Protein 7O00 (pdb70)

Secondary structure (P-SEA, 3-state):
cccccbbbbbbccccbbbbbccccccccccccccccbbbbccaaaaacccccccaaaaaaaaaaaaaaaaaaaaccbbbbbbbbbbbbbccccccccccbbbbbbbcccccccbbbbbbccccccccccccccccccccccccbbbbbbbcccccbbbbbbbbccccccbbbbbbcc/ccbbbbbbbbbbbbbbcccccbbbbbbbbbccccccccccccccccccccccaaaaaaaaaacaaaaaaaaacccccaaaaaaacccccccbbbbbbbbbbcccccccccccccccccbbbbbbbcccccccccccccccccccccbbbbbbbbbccccbbbbbbbcccccbbbbbbbcc/cbbbbbbbbbbbcc

Foldseek 3Di:
DKDKDFDKAADPPVRDIWTFIDIRQHTQWIAPLVVLATGGPDPVSVVPDGDRSVCVVVVSVVNVVVCVVVCVVVVNDDDDWDAWDWDWDWPDDDDAQDKTKIKIKTDFTDDQDKDKFKDKQHHGDDVPKDKDGWTADPVRGTMIMIMDTDHADQPIKIWIWMDTPNDPHTDIDIDHD/DPDDDKDKDWDFDWDDDPQLPDIKTKTFIDTPNRTQKIDILVVLAMDGPDPVCVVVRVVQRVPVVSSVVVNCCSPVPRNVVSVVCCVCAVVDWDAWDWDWDADPVRKIKTKTWFTPDQDKDKWKDAQHHTDDPQKDKPRWADPVPRMIMMIIMGPDDAHKMWIWMDDPNDPDIDIDIDHD/DDDDDDDDDDDDDD

B-factor: mean 57.05, std 15.61, range [30.0, 120.03]

Radius of gyration: 23.04 Å; Cα contacts (8 Å, |Δi|>4): 837; chains: 3; bounding box: 41×57×70 Å

Solvent-accessible surface area: 18029 Å² total; per-residue (Å²): 140,39,39,7,26,0,7,4,9,10,0,26,42,50,118,40,30,16,0,3,0,8,3,54,21,2,6,1,0,30,5,36,45,91,145,97,83,25,52,49,52,20,145,63,2,35,170,89,5,56,23,113,8,115,24,1,65,54,4,18,60,24,0,69,36,2,0,76,32,0,15,121,58,17,124,116,70,62,15,100,62,43,59,8,104,8,66,22,38,17,52,29,32,37,94,86,186,91,107,14,40,0,1,0,40,0,18,74,0,0,0,3,44,21,89,26,44,6,18,99,75,45,147,91,20,107,127,49,51,61,104,8,29,33,4,14,52,178,60,22,15,4,20,10,2,15,21,5,67,17,91,2,34,98,153,33,51,9,19,0,79,0,60,14,103,27,40,153,134,60,51,88,82,95,42,103,108,116,140,124,71,12,24,0,0,3,0,5,0,11,3,42,1,91,102,16,46,135,169,16,68,0,15,0,37,0,0,4,20,65,72,18,0,0,75,0,12,30,102,74,12,50,1,126,35,65,42,139,37,0,136,54,0,9,127,85,2,33,84,56,135,112,24,0,127,108,4,112,44,4,26,82,88,4,0,78,57,2,21,31,7,4,61,67,16,4,31,96,44,118,46,147,11,121,30,58,20,71,76,29,191,134,98,22,0,5,0,1,0,6,21,0,9,32,12,76,36,87,28,66,1,36,85,81,66,136,67,64,150,145,14,43,79,55,59,40,91,29,41,1,4,40,0,14,19,7,6,41,11,38,2,98,21,139,65,83,54,1,38,0,34,0,62,11,69,20,44,156,68,64,55,81,37,116,54,171,69,218,110,62,5,78,44,23,80,3,19,65,9,71,142

Structure (mmCIF, N/CA/C/O backbone):
data_7O00
#
_entry.id   7O00
#
_cell.length_a   76.230
_cell.length_b   76.230
_cell.length_c   170.660
_cell.angle_alpha   90.000
_cell.angle_beta   90.000
_cell.angle_gamma   90.000
#
_symmetry.space_group_name_H-M   'P 43 2 2'
#
loop_
_entity.id
_entity.type
_entity.pdbx_description
1 polymer 'HLA class II histocompatibility antigen, DR alpha chain'
2 polymer 'HLA class II histocompatibility antigen DR beta chain'
3 polymer 'Chaperone protein DnaK'
4 branched 2-acetamido-2-deoxy-beta-D-glucopyranose-(1-4)-2-acetamido-2-deoxy-beta-D-glucopyranose
5 non-polymer 2-acetamido-2-deoxy-beta-D-glucopyranose
6 water water
#
loop_
_atom_site.group_PDB
_atom_site.id
_atom_site.type_symbol
_atom_site.label_atom_id
_atom_site.label_alt_id
_atom_site.label_comp_id
_atom_site.label_asym_id
_atom_site.label_entity_id
_atom_site.label_seq_id
_atom_site.pdbx_PDB_ins_code
_atom_site.Cartn_x
_atom_site.Cartn_y
_atom_site.Cartn_z
_atom_site.occupancy
_atom_site.B_iso_or_equiv
_atom_site.auth_seq_id
_atom_site.auth_comp_id
_atom_site.auth_asym_id
_atom_site.auth_atom_id
_atom_site.pdbx_PDB_model_num
ATOM 1 N N . GLU A 1 1 ? -4.232 24.515 2.112 1.000 65.621 4 GLU AAA N 1
ATOM 2 C CA . GLU A 1 1 ? -5.224 23.649 1.423 1.000 65.228 4 GLU AAA CA 1
ATOM 3 C C . GLU A 1 1 ? -6.566 24.376 1.317 1.000 57.417 4 GLU AAA C 1
ATOM 4 O O . GLU A 1 1 ? -7.101 24.409 0.219 1.000 57.475 4 GLU AAA O 1
ATOM 18 N N . HIS A 1 2 ? -7.137 24.887 2.409 1.000 52.766 5 HIS AAA N 1
ATOM 19 C CA . HIS A 1 2 ? -8.396 25.684 2.328 1.000 48.641 5 HIS AAA CA 1
ATOM 20 C C . HIS A 1 2 ? -8.376 26.837 3.338 1.000 46.217 5 HIS AAA C 1
ATOM 21 O O . HIS A 1 2 ? -7.732 26.735 4.394 1.000 49.865 5 HIS AAA O 1
ATOM 36 N N . VAL A 1 3 ? -9.076 27.904 3.007 1.000 43.037 6 VAL AAA N 1
ATOM 37 C CA . VAL A 1 3 ? -9.277 29.087 3.878 1.000 44.139 6 VAL AAA CA 1
ATOM 38 C C . VAL A 1 3 ? -10.782 29.361 3.918 1.000 42.868 6 VAL AAA C 1
ATOM 39 O O . VAL A 1 3 ? -11.386 29.422 2.837 1.000 44.386 6 VAL AAA O 1
ATOM 52 N N . ILE A 1 4 ? -11.346 29.438 5.126 1.000 42.351 7 ILE AAA N 1
ATOM 53 C CA . ILE A 1 4 ? -12.688 30.010 5.421 1.000 41.570 7 ILE AAA CA 1
ATOM 54 C C . ILE A 1 4 ? -12.468 31.368 6.090 1.000 40.591 7 ILE AAA C 1
ATOM 55 O O . ILE A 1 4 ? -11.718 31.436 7.075 1.000 43.229 7 ILE AAA O 1
ATOM 71 N N . ILE A 1 5 ? -13.125 32.402 5.577 1.000 38.917 8 ILE AAA N 1
ATOM 72 C CA . ILE A 1 5 ? -13.019 33.801 6.064 1.000 39.717 8 ILE AAA CA 1
ATOM 73 C C . ILE A 1 5 ? -14.429 34.316 6.280 1.000 39.461 8 ILE AAA C 1
ATOM 74 O O . ILE A 1 5 ? -15.215 34.347 5.313 1.000 38.682 8 ILE AAA O 1
ATOM 90 N N . GLN A 1 6 ? -14.716 34.679 7.526 1.000 41.450 9 GLN AAA N 1
ATOM 91 C CA . GLN A 1 6 ? -15.854 35.544 7.910 1.000 41.205 9 GLN AAA CA 1
ATOM 92 C C . GLN A 1 6 ? -15.331 36.965 7.747 1.000 40.075 9 GLN AAA C 1
ATOM 93 O O . GLN A 1 6 ? -14.416 37.290 8.475 1.000 45.727 9 GLN AAA O 1
ATOM 107 N N . ALA A 1 7 ? -15.838 37.717 6.780 1.000 35.809 10 ALA AAA N 1
ATOM 108 C CA . ALA A 1 7 ? -15.370 39.071 6.444 1.000 34.991 10 ALA AAA CA 1
ATOM 109 C C . ALA A 1 7 ? -16.540 40.026 6.656 1.000 36.506 10 ALA AAA C 1
ATOM 110 O O . ALA A 1 7 ? -17.665 39.671 6.299 1.000 39.316 10 ALA AAA O 1
ATOM 117 N N . GLU A 1 8 ? -16.293 41.165 7.280 1.000 37.688 11 GLU AAA N 1
ATOM 118 C CA . GLU A 1 8 ? -17.327 42.175 7.569 1.000 39.456 11 GLU AAA CA 1
ATOM 119 C C . GLU A 1 8 ? -16.688 43.508 7.225 1.000 39.337 11 GLU AAA C 1
ATOM 120 O O . GLU A 1 8 ? -15.434 43.587 7.301 1.000 37.974 11 GLU AAA O 1
ATOM 132 N N . PHE A 1 9 ? -17.491 44.495 6.852 1.000 37.743 12 PHE AAA N 1
ATOM 133 C CA . PHE A 1 9 ? -17.019 45.889 6.800 1.000 39.436 12 PHE AAA CA 1
ATOM 134 C C . PHE A 1 9 ? -18.156 46.796 7.271 1.000 41.671 12 PHE AAA C 1
ATOM 135 O O . PHE A 1 9 ? -19.333 46.367 7.326 1.000 43.622 12 PHE AAA O 1
ATOM 152 N N . TYR A 1 10 ? -17.786 48.020 7.617 1.000 41.495 13 TYR AAA N 1
ATOM 153 C CA . TYR A 1 10 ? -18.694 49.157 7.862 1.000 43.911 13 TYR AAA CA 1
ATOM 154 C C . TYR A 1 10 ? -18.054 50.383 7.216 1.000 44.317 13 TYR AAA C 1
ATOM 155 O O . TYR A 1 10 ? -16.805 50.552 7.376 1.000 45.598 13 TYR AAA O 1
ATOM 173 N N . LEU A 1 11 ? -18.868 51.219 6.579 1.000 43.714 14 LEU AAA N 1
ATOM 174 C CA . LEU A 1 11 ? -18.390 52.410 5.836 1.000 46.010 14 LEU AAA CA 1
ATOM 175 C C . LEU A 1 11 ? -19.211 53.630 6.247 1.000 47.738 14 LEU AAA C 1
ATOM 176 O O . LEU A 1 11 ? -20.433 53.556 6.122 1.000 48.845 14 LEU AAA O 1
ATOM 192 N N . ASN A 1 12 ? -18.538 54.675 6.740 1.000 49.075 15 ASN AAA N 1
ATOM 193 C CA . ASN A 1 12 ? -19.079 56.041 6.953 1.000 52.617 15 ASN AAA CA 1
ATOM 194 C C . ASN A 1 12 ? -18.678 56.936 5.776 1.000 52.704 15 ASN AAA C 1
ATOM 195 O O . ASN A 1 12 ? -17.643 56.710 5.159 1.000 49.906 15 ASN AAA O 1
ATOM 206 N N . PRO A 1 13 ? -19.459 57.991 5.440 1.000 54.675 16 PRO AAA N 1
ATOM 207 C CA . PRO A 1 13 ? -20.713 58.302 6.119 1.000 56.734 16 PRO AAA CA 1
ATOM 208 C C . PRO A 1 13 ? -21.926 57.518 5.589 1.000 57.106 16 PRO AAA C 1
ATOM 209 O O . PRO A 1 13 ? -22.993 57.744 6.071 1.000 57.983 16 PRO AAA O 1
ATOM 220 N N . ASP A 1 14 ? -21.732 56.563 4.676 1.000 59.140 17 ASP AAA N 1
ATOM 221 C CA . ASP A 1 14 ? -22.829 55.809 3.985 1.000 60.079 17 ASP AAA CA 1
ATOM 222 C C . ASP A 1 14 ? -23.610 54.963 5.009 1.000 60.208 17 ASP AAA C 1
ATOM 223 O O . ASP A 1 14 ? -24.803 54.721 4.820 1.000 58.581 17 ASP AAA O 1
ATOM 232 N N . GLN A 1 15 ? -22.960 54.561 6.097 1.000 60.865 18 GLN AAA N 1
ATOM 233 C CA . GLN A 1 15 ? -23.540 53.629 7.093 1.000 60.298 18 GLN AAA CA 1
ATOM 234 C C . GLN A 1 15 ? -23.944 52.325 6.414 1.000 57.309 18 GLN AAA C 1
ATOM 235 O O . GLN A 1 15 ? -24.942 51.743 6.881 1.000 55.178 18 GLN AAA O 1
ATOM 249 N N . SER A 1 16 ? -23.204 51.909 5.374 1.000 57.528 19 SER AAA N 1
ATOM 250 C CA . SER A 1 16 ? -23.341 50.591 4.687 1.000 57.564 19 SER AAA CA 1
ATOM 251 C C . SER A 1 16 ? -22.474 49.550 5.401 1.000 55.682 19 SER AAA C 1
ATOM 252 O O . SER A 1 16 ? -21.292 49.822 5.707 1.000 57.640 19 SER AAA O 1
ATOM 260 N N . GLY A 1 17 ? -23.043 48.385 5.641 1.000 52.642 20 GLY AAA N 1
ATOM 261 C CA . GLY A 1 17 ? -22.324 47.283 6.281 1.000 52.542 20 GLY AAA CA 1
ATOM 262 C C . GLY A 1 17 ? -22.431 46.063 5.413 1.000 51.972 20 GLY AAA C 1
ATOM 263 O O . GLY A 1 17 ? -23.219 46.080 4.466 1.000 54.367 20 GLY AAA O 1
ATOM 267 N N . GLU A 1 18 ? -21.646 45.043 5.715 1.000 50.613 21 GLU AAA N 1
ATOM 268 C CA . GLU A 1 18 ? -21.788 43.738 5.066 1.000 47.598 21 GLU AAA CA 1
ATOM 269 C C . GLU A 1 18 ? -21.173 42.687 5.964 1.000 45.064 21 GLU AAA C 1
ATOM 270 O O . GLU A 1 18 ? -20.194 42.995 6.646 1.000 43.883 21 GLU AAA O 1
ATOM 282 N N . PHE A 1 19 ? -21.742 41.493 5.912 1.000 43.867 22 PHE AAA N 1
ATOM 283 C CA . PHE A 1 19 ? -21.326 40.322 6.701 1.000 43.252 22 PHE AAA CA 1
ATOM 284 C C . PHE A 1 19 ? -21.415 39.096 5.795 1.000 41.480 22 PHE AAA C 1
ATOM 285 O O . PHE A 1 19 ? -22.498 38.847 5.218 1.000 38.061 22 PHE AAA O 1
ATOM 302 N N . MET A 1 20 ? -20.305 38.387 5.616 1.000 41.520 23 MET AAA N 1
ATOM 303 C CA . MET A 1 20 ? -20.265 37.280 4.627 1.000 44.162 23 MET AAA CA 1
ATOM 304 C C . MET A 1 20 ? -19.182 36.271 4.975 1.000 43.108 23 MET AAA C 1
ATOM 305 O O . MET A 1 20 ? -18.179 36.625 5.660 1.000 46.472 23 MET AAA O 1
ATOM 319 N N . PHE A 1 21 ? -19.423 35.045 4.535 1.000 42.372 24 PHE AAA N 1
ATOM 320 C CA . PHE A 1 21 ? -18.505 33.895 4.673 1.000 44.388 24 PHE AAA CA 1
ATOM 321 C C . PHE A 1 21 ? -17.989 33.513 3.287 1.000 43.188 24 PHE AAA C 1
ATOM 322 O O . PHE A 1 21 ? -18.802 33.404 2.384 1.000 47.797 24 PHE AAA O 1
ATOM 339 N N . ASP A 1 22 ? -16.682 33.306 3.173 1.000 43.981 25 ASP AAA N 1
ATOM 340 C CA . ASP A 1 22 ? -15.932 32.994 1.933 1.000 44.540 25 ASP AAA CA 1
ATOM 341 C C . ASP A 1 22 ? -15.176 31.692 2.176 1.000 43.571 25 ASP AAA C 1
ATOM 342 O O . ASP A 1 22 ? -14.504 31.583 3.213 1.000 42.865 25 ASP AAA O 1
ATOM 351 N N . PHE A 1 23 ? -15.246 30.758 1.239 1.000 41.444 26 PHE AAA N 1
ATOM 352 C CA . PHE A 1 23 ? -14.417 29.533 1.203 1.000 41.316 26 PHE AAA CA 1
ATOM 353 C C . PHE A 1 23 ? -13.557 29.584 -0.068 1.000 43.752 26 PHE AAA C 1
ATOM 354 O O . PHE A 1 23 ? -14.133 29.492 -1.177 1.000 40.875 26 PHE AAA O 1
ATOM 371 N N . ASP A 1 24 ? -12.225 29.742 0.058 1.000 45.956 27 ASP AAA N 1
ATOM 372 C CA . ASP A 1 24 ? -11.297 29.715 -1.109 1.000 43.827 27 ASP AAA CA 1
ATOM 373 C C . ASP A 1 24 ? -11.829 30.701 -2.163 1.000 43.697 27 ASP AAA C 1
ATOM 374 O O . ASP A 1 24 ? -11.866 30.345 -3.358 1.000 42.392 27 ASP AAA O 1
ATOM 383 N N . GLY A 1 25 ? -12.274 31.892 -1.745 1.000 43.277 28 GLY AAA N 1
ATOM 384 C CA . GLY A 1 25 ? -12.596 32.996 -2.669 1.000 42.799 28 GLY AAA CA 1
ATOM 385 C C . GLY A 1 25 ? -14.024 32.965 -3.177 1.000 44.803 28 GLY AAA C 1
ATOM 386 O O . GLY A 1 25 ? -14.409 33.928 -3.840 1.000 48.052 28 GLY AAA O 1
ATOM 390 N N . ASP A 1 26 ? -14.789 31.908 -2.897 1.000 46.712 29 ASP AAA N 1
ATOM 391 C CA . ASP A 1 26 ? -16.228 31.825 -3.236 1.000 45.213 29 ASP AAA CA 1
ATOM 392 C C . ASP A 1 26 ? -17.054 32.148 -1.987 1.000 45.852 29 ASP AAA C 1
ATOM 393 O O . ASP A 1 26 ? -16.646 31.716 -0.902 1.000 44.055 29 ASP AAA O 1
ATOM 402 N N . GLU A 1 27 ? -18.165 32.881 -2.160 1.000 42.368 30 GLU AAA N 1
ATOM 403 C CA . GLU A 1 27 ? -19.104 33.254 -1.080 1.000 41.000 30 GLU AAA CA 1
ATOM 404 C C . GLU A 1 27 ? -19.928 32.033 -0.666 1.000 38.350 30 GLU AAA C 1
ATOM 405 O O . GLU A 1 27 ? -20.537 31.412 -1.556 1.000 35.784 30 GLU AAA O 1
ATOM 417 N N . ILE A 1 28 ? -19.979 31.694 0.630 1.000 38.329 31 ILE AAA N 1
ATOM 418 C CA . ILE A 1 28 ? -20.918 30.636 1.125 1.000 38.381 31 ILE AAA CA 1
ATOM 419 C C . ILE A 1 28 ? -22.277 31.308 1.330 1.000 38.428 31 ILE AAA C 1
ATOM 420 O O . ILE A 1 28 ? -23.305 30.768 0.885 1.000 39.598 31 ILE AAA O 1
ATOM 436 N N . PHE A 1 29 ? -22.286 32.465 1.978 1.000 38.432 32 PHE AAA N 1
ATOM 437 C CA . PHE A 1 29 ? -23.528 33.228 2.256 1.000 38.380 32 PHE AAA CA 1
ATOM 438 C C . PHE A 1 29 ? -23.164 34.639 2.708 1.000 37.553 32 PHE AAA C 1
ATOM 439 O O . PHE A 1 29 ? -22.020 34.879 3.091 1.000 34.268 32 PHE AAA O 1
ATOM 456 N N . HIS A 1 30 ? -24.129 35.543 2.621 1.000 37.308 33 HIS AAA N 1
ATOM 457 C CA . HIS A 1 30 ? -24.095 36.861 3.293 1.000 38.170 33 HIS AAA CA 1
ATOM 458 C C . HIS A 1 30 ? -25.399 37.008 4.070 1.000 39.203 33 HIS AAA C 1
ATOM 459 O O . HIS A 1 30 ? -26.344 36.215 3.831 1.000 38.309 33 HIS AAA O 1
ATOM 474 N N . VAL A 1 31 ? -25.445 37.973 4.981 1.000 40.136 34 VAL AAA N 1
ATOM 475 C CA . VAL A 1 31 ? -26.688 38.294 5.726 1.000 42.961 34 VAL AAA CA 1
ATOM 476 C C . VAL A 1 31 ? -27.283 39.550 5.110 1.000 44.771 34 VAL AAA C 1
ATOM 477 O O . VAL A 1 31 ? -26.551 40.535 4.916 1.000 45.767 34 VAL AAA O 1
ATOM 490 N N . ASP A 1 32 ? -28.547 39.482 4.743 1.000 48.266 35 ASP AAA N 1
ATOM 491 C CA . ASP A 1 32 ? -29.317 40.693 4.390 1.000 52.677 35 ASP AAA CA 1
ATOM 492 C C . ASP A 1 32 ? -29.709 41.342 5.719 1.000 55.230 35 ASP AAA C 1
ATOM 493 O O . ASP A 1 32 ? -30.546 40.785 6.455 1.000 53.104 35 ASP AAA O 1
ATOM 502 N N . MET A 1 33 ? -29.071 42.464 6.024 1.000 58.781 36 MET AAA N 1
ATOM 503 C CA . MET A 1 33 ? -29.135 43.083 7.364 1.000 62.920 36 MET AAA CA 1
ATOM 504 C C . MET A 1 33 ? -30.542 43.660 7.581 1.000 62.154 36 MET AAA C 1
ATOM 505 O O . MET A 1 33 ? -31.059 43.491 8.670 1.000 62.388 36 MET AAA O 1
ATOM 519 N N . ALA A 1 34 ? -31.157 44.233 6.550 1.000 61.282 37 ALA AAA N 1
ATOM 520 C CA . ALA A 1 34 ? -32.567 44.691 6.527 1.000 65.595 37 ALA AAA CA 1
ATOM 521 C C . ALA A 1 34 ? -33.520 43.572 6.981 1.000 67.567 37 ALA AAA C 1
ATOM 522 O O . ALA A 1 34 ? -34.156 43.714 8.022 1.000 70.645 37 ALA AAA O 1
ATOM 529 N N . LYS A 1 35 ? -33.635 42.501 6.197 1.000 69.720 38 LYS AAA N 1
ATOM 530 C CA . LYS A 1 35 ? -34.586 41.383 6.426 1.000 68.905 38 LYS AAA CA 1
ATOM 531 C C . LYS A 1 35 ? -34.156 40.541 7.632 1.000 66.595 38 LYS AAA C 1
ATOM 532 O O . LYS A 1 35 ? -35.006 39.886 8.191 1.000 67.912 38 LYS AAA O 1
ATOM 551 N N . LYS A 1 36 ? -32.873 40.518 7.988 1.000 65.743 39 LYS AAA N 1
ATOM 552 C CA . LYS A 1 36 ? -32.314 39.597 9.018 1.000 66.152 39 LYS AAA CA 1
ATOM 553 C C . LYS A 1 36 ? -32.387 38.161 8.510 1.000 62.047 39 LYS AAA C 1
ATOM 554 O O . LYS A 1 36 ? -32.843 37.293 9.264 1.000 59.705 39 LYS AAA O 1
ATOM 573 N N . GLU A 1 37 ? -31.946 37.913 7.283 1.000 58.660 40 GLU AAA N 1
ATOM 574 C CA . GLU A 1 37 ? -32.011 36.542 6.732 1.000 58.006 40 GLU AAA CA 1
ATOM 575 C C . GLU A 1 37 ? -30.653 36.167 6.134 1.000 50.242 40 GLU AAA C 1
ATOM 576 O O . GLU A 1 37 ? -29.916 37.033 5.680 1.000 47.102 40 GLU AAA O 1
ATOM 588 N N . THR A 1 38 ? -30.326 34.890 6.233 1.000 46.979 41 THR AAA N 1
ATOM 589 C CA . THR A 1 38 ? -29.151 34.260 5.614 1.000 45.009 41 THR AAA CA 1
ATOM 590 C C . THR A 1 38 ? -29.441 34.089 4.131 1.000 43.640 41 THR AAA C 1
ATOM 591 O O . THR A 1 38 ? -30.373 33.376 3.828 1.000 46.756 41 THR AAA O 1
ATOM 602 N N . VAL A 1 39 ? -28.671 34.702 3.241 1.000 41.798 42 VAL AAA N 1
ATOM 603 C CA . VAL A 1 39 ? -28.811 34.496 1.764 1.000 40.216 42 VAL AAA CA 1
ATOM 604 C C . VAL A 1 39 ? -27.703 33.544 1.277 1.000 38.355 42 VAL AAA C 1
ATOM 605 O O . VAL A 1 39 ? -26.507 33.943 1.287 1.000 35.203 42 VAL AAA O 1
ATOM 618 N N . TRP A 1 40 ? -28.071 32.298 0.949 1.000 39.005 43 TRP AAA N 1
ATOM 619 C CA . TRP A 1 40 ? -27.120 31.239 0.521 1.000 39.176 43 TRP AAA CA 1
ATOM 620 C C . TRP A 1 40 ? -26.673 31.538 -0.900 1.000 40.017 43 TRP AAA C 1
ATOM 621 O O . TRP A 1 40 ? -27.514 31.894 -1.695 1.000 41.527 43 TRP AAA O 1
ATOM 642 N N . ARG A 1 41 ? -25.384 31.428 -1.183 1.000 41.112 44 ARG AAA N 1
ATOM 643 C CA . ARG A 1 41 ? -24.863 31.708 -2.536 1.000 41.447 44 ARG AAA CA 1
ATOM 644 C C . ARG A 1 41 ? -25.495 30.734 -3.549 1.000 43.847 44 ARG AAA C 1
ATOM 645 O O . ARG A 1 41 ? -25.775 31.139 -4.690 1.000 45.416 44 ARG AAA O 1
ATOM 666 N N . LEU A 1 42 ? -25.652 29.478 -3.158 1.000 45.533 45 LEU AAA N 1
ATOM 667 C CA . LEU A 1 42 ? -26.367 28.435 -3.917 1.000 46.586 45 LEU AAA CA 1
ATOM 668 C C . LEU A 1 42 ? -27.442 27.917 -2.963 1.000 49.659 45 LEU AAA C 1
ATOM 669 O O . LEU A 1 42 ? -27.056 27.508 -1.861 1.000 47.238 45 LEU AAA O 1
ATOM 685 N N . GLU A 1 43 ? -28.713 28.088 -3.339 1.000 52.312 46 GLU AAA N 1
ATOM 686 C CA . GLU A 1 43 ? -29.918 27.341 -2.870 1.000 58.555 46 GLU AAA CA 1
ATOM 687 C C . GLU A 1 43 ? -29.519 26.100 -2.045 1.000 56.732 46 GLU AAA C 1
ATOM 688 O O . GLU A 1 43 ? -29.917 26.007 -0.858 1.000 59.024 46 GLU AAA O 1
ATOM 700 N N . GLU A 1 44 ? -28.763 25.178 -2.634 1.000 53.635 47 GLU AAA N 1
ATOM 701 C CA . GLU A 1 44 ? -28.446 23.853 -2.040 1.000 57.676 47 GLU AAA CA 1
ATOM 702 C C . GLU A 1 44 ? -27.722 23.957 -0.676 1.000 55.298 47 GLU AAA C 1
ATOM 703 O O . GLU A 1 44 ? -27.859 23.006 0.113 1.000 55.255 47 GLU AAA O 1
ATOM 715 N N . PHE A 1 45 ? -26.926 25.003 -0.410 1.000 51.956 48 PHE AAA N 1
ATOM 716 C CA . PHE A 1 45 ? -26.120 25.149 0.841 1.000 50.009 48 PHE AAA CA 1
ATOM 717 C C . PHE A 1 45 ? -27.065 25.168 2.045 1.000 49.515 48 PHE AAA C 1
ATOM 718 O O . PHE A 1 45 ? -26.739 24.593 3.096 1.000 48.966 48 PHE AAA O 1
ATOM 735 N N . GLY A 1 46 ? -28.231 25.777 1.841 1.000 49.738 49 GLY AAA N 1
ATOM 736 C CA . GLY A 1 46 ? -29.299 25.930 2.838 1.000 50.813 49 GLY AAA CA 1
ATOM 737 C C . GLY A 1 46 ? -30.003 24.633 3.146 1.000 52.972 49 GLY AAA C 1
ATOM 738 O O . GLY A 1 46 ? -30.835 24.654 4.025 1.000 56.021 49 GLY AAA O 1
ATOM 742 N N . ARG A 1 47 ? -29.700 23.542 2.456 1.000 55.038 50 ARG AAA N 1
ATOM 743 C CA . ARG A 1 47 ? -30.230 22.206 2.819 1.000 58.752 50 ARG AAA CA 1
ATOM 744 C C . ARG A 1 47 ? -29.289 21.569 3.820 1.000 56.500 50 ARG AAA C 1
ATOM 745 O O . ARG A 1 47 ? -29.687 20.587 4.398 1.000 61.678 50 ARG AAA O 1
ATOM 766 N N . PHE A 1 48 ? -28.058 22.058 3.950 1.000 53.958 51 PHE AAA N 1
ATOM 767 C CA . PHE A 1 48 ? -26.999 21.373 4.736 1.000 55.533 51 PHE AAA CA 1
ATOM 768 C C . PHE A 1 48 ? -26.601 22.184 5.967 1.000 51.537 51 PHE AAA C 1
ATOM 769 O O . PHE A 1 48 ? -26.024 21.628 6.878 1.000 50.038 51 PHE AAA O 1
ATOM 786 N N . ALA A 1 49 ? -26.919 23.464 6.010 1.000 48.672 52 ALA AAA N 1
ATOM 787 C CA . ALA A 1 49 ? -26.359 24.356 7.032 1.000 47.910 52 ALA AAA CA 1
ATOM 788 C C . ALA A 1 49 ? -27.380 25.431 7.411 1.000 47.992 52 ALA AAA C 1
ATOM 789 O O . ALA A 1 49 ? -28.253 25.734 6.610 1.000 48.941 52 ALA AAA O 1
ATOM 796 N N . SER A 1 50 ? -27.241 26.008 8.597 1.000 48.127 53 SER AAA N 1
ATOM 797 C CA . SER A 1 50 ? -28.023 27.194 9.014 1.000 48.541 53 SER AAA CA 1
ATOM 798 C C . SER A 1 50 ? -27.056 28.260 9.521 1.000 48.077 53 SER AAA C 1
ATOM 799 O O . SER A 1 50 ? -25.848 27.966 9.633 1.000 43.971 53 SER AAA O 1
ATOM 807 N N . PHE A 1 51 ? -27.585 29.457 9.766 1.000 49.996 54 PHE AAA N 1
ATOM 808 C CA . PHE A 1 51 ? -26.854 30.578 10.400 1.000 50.288 54 PHE AAA CA 1
ATOM 809 C C . PHE A 1 51 ? -27.816 31.426 11.243 1.000 52.470 54 PHE AAA C 1
ATOM 810 O O . PHE A 1 51 ? -28.984 31.541 10.898 1.000 54.556 54 PHE AAA O 1
ATOM 827 N N . GLU A 1 52 ? -27.316 31.995 12.340 1.000 54.799 55 GLU AAA N 1
ATOM 828 C CA . GLU A 1 52 ? -28.030 33.013 13.156 1.000 56.134 55 GLU AAA CA 1
ATOM 829 C C . GLU A 1 52 ? -27.814 34.407 12.543 1.000 53.690 55 GLU AAA C 1
ATOM 830 O O . GLU A 1 52 ? -26.858 35.133 12.961 1.000 52.359 55 GLU AAA O 1
ATOM 842 N N . ALA A 1 53 ? -28.637 34.765 11.568 1.000 52.758 56 ALA AAA N 1
ATOM 843 C CA . ALA A 1 53 ? -28.499 36.011 10.772 1.000 53.446 56 ALA AAA CA 1
ATOM 844 C C . ALA A 1 53 ? -28.781 37.218 11.685 1.000 56.606 56 ALA AAA C 1
ATOM 845 O O . ALA A 1 53 ? -28.216 38.303 11.463 1.000 56.923 56 ALA AAA O 1
ATOM 852 N N . GLN A 1 54 ? -29.654 37.015 12.670 1.000 60.320 57 GLN AAA N 1
ATOM 853 C CA . GLN A 1 54 ? -30.049 38.008 13.701 1.000 67.136 57 GLN AAA CA 1
ATOM 854 C C . GLN A 1 54 ? -28.763 38.621 14.281 1.000 64.811 57 GLN AAA C 1
ATOM 855 O O . GLN A 1 54 ? -28.698 39.864 14.339 1.000 65.265 57 GLN AAA O 1
ATOM 869 N N . GLY A 1 55 ? -27.758 37.793 14.609 1.000 61.930 58 GLY AAA N 1
ATOM 870 C CA . GLY A 1 55 ? -26.531 38.187 15.330 1.000 59.888 58 GLY AAA CA 1
ATOM 871 C C . GLY A 1 55 ? -25.551 38.999 14.490 1.000 60.039 58 GLY AAA C 1
ATOM 872 O O . GLY A 1 55 ? -24.603 39.582 15.066 1.000 59.871 58 GLY AAA O 1
ATOM 876 N N . ALA A 1 56 ? -25.723 39.045 13.170 1.000 58.542 59 ALA AAA N 1
ATOM 877 C CA . ALA A 1 56 ? -24.817 39.793 12.273 1.000 56.254 59 ALA AAA CA 1
ATOM 878 C C . ALA A 1 56 ? -24.855 41.295 12.620 1.000 56.536 59 ALA AAA C 1
ATOM 879 O O . ALA A 1 56 ? -23.824 41.989 12.437 1.000 54.140 59 ALA AAA O 1
ATOM 886 N N . LEU A 1 57 ? -25.994 41.794 13.104 1.000 57.646 60 LEU AAA N 1
ATOM 887 C CA . LEU A 1 57 ? -26.186 43.241 13.401 1.000 59.428 60 LEU AAA CA 1
ATOM 888 C C . LEU A 1 57 ? -25.263 43.634 14.559 1.000 58.441 60 LEU AAA C 1
ATOM 889 O O . LEU A 1 57 ? -24.603 44.670 14.426 1.000 59.753 60 LEU AAA O 1
ATOM 905 N N . ALA A 1 58 ? -25.145 42.792 15.595 1.000 57.809 61 ALA AAA N 1
ATOM 906 C CA . ALA A 1 58 ? -24.187 42.953 16.718 1.000 57.167 61 ALA AAA CA 1
ATOM 907 C C . ALA A 1 58 ? -22.764 43.126 16.168 1.000 56.339 61 ALA AAA C 1
ATOM 908 O O . ALA A 1 58 ? -22.069 44.031 16.671 1.000 59.355 61 ALA AAA O 1
ATOM 915 N N . ASN A 1 59 ? -22.356 42.326 15.170 1.000 52.838 62 ASN AAA N 1
ATOM 916 C CA . ASN A 1 59 ? -20.960 42.295 14.644 1.000 52.455 62 ASN AAA CA 1
ATOM 917 C C . ASN A 1 59 ? -20.671 43.632 13.970 1.000 52.240 62 ASN AAA C 1
ATOM 918 O O . ASN A 1 59 ? -19.645 44.259 14.308 1.000 53.233 62 ASN AAA O 1
ATOM 929 N N . ILE A 1 60 ? -21.558 44.021 13.055 1.000 50.748 63 ILE AAA N 1
ATOM 930 C CA . ILE A 1 60 ? -21.534 45.330 12.341 1.000 50.230 63 ILE AAA CA 1
ATOM 931 C C . ILE A 1 60 ? -21.535 46.474 13.353 1.000 49.426 63 ILE AAA C 1
ATOM 932 O O . ILE A 1 60 ? -20.905 47.492 13.083 1.000 50.107 63 ILE AAA O 1
ATOM 948 N N . ALA A 1 61 ? -22.239 46.339 14.466 1.000 50.759 64 ALA AAA N 1
ATOM 949 C CA . ALA A 1 61 ? -22.357 47.436 15.449 1.000 52.211 64 ALA AAA CA 1
ATOM 950 C C . ALA A 1 61 ? -20.994 47.639 16.133 1.000 52.050 64 ALA AAA C 1
ATOM 951 O O . ALA A 1 61 ? -20.644 48.807 16.388 1.000 51.917 64 ALA AAA O 1
ATOM 958 N N . VAL A 1 62 ? -20.240 46.557 16.364 1.000 50.294 65 VAL AAA N 1
ATOM 959 C CA . VAL A 1 62 ? -18.844 46.602 16.899 1.000 52.126 65 VAL AAA CA 1
ATOM 960 C C . VAL A 1 62 ? -17.931 47.265 15.851 1.000 52.888 65 VAL AAA C 1
ATOM 961 O O . VAL A 1 62 ? -17.084 48.111 16.245 1.000 54.119 65 VAL AAA O 1
ATOM 974 N N . ASP A 1 63 ? -18.070 46.899 14.570 1.000 49.753 66 ASP AAA N 1
ATOM 975 C CA . ASP A 1 63 ? -17.244 47.472 13.470 1.000 50.985 66 ASP AAA CA 1
ATOM 976 C C . ASP A 1 63 ? -17.435 49.000 13.378 1.000 51.671 66 ASP AAA C 1
ATOM 977 O O . ASP A 1 63 ? -16.458 49.705 13.103 1.000 49.793 66 ASP AAA O 1
ATOM 986 N N . LYS A 1 64 ? -18.653 49.493 13.602 1.000 51.184 67 LYS AAA N 1
ATOM 987 C CA . LYS A 1 64 ? -18.983 50.934 13.618 1.000 53.009 67 LYS AAA CA 1
ATOM 988 C C . LYS A 1 64 ? -18.286 51.591 14.805 1.000 52.594 67 LYS AAA C 1
ATOM 989 O O . LYS A 1 64 ? -17.722 52.675 14.640 1.000 51.828 67 LYS AAA O 1
ATOM 1008 N N . ALA A 1 65 ? -18.349 50.951 15.969 1.000 53.766 68 ALA AAA N 1
ATOM 1009 C CA . ALA A 1 65 ? -17.703 51.441 17.210 1.000 53.889 68 ALA AAA CA 1
ATOM 1010 C C . ALA A 1 65 ? -16.212 51.620 16.914 1.000 53.194 68 ALA AAA C 1
ATOM 1011 O O . ALA A 1 65 ? -15.626 52.668 17.272 1.000 54.227 68 ALA AAA O 1
ATOM 1018 N N . ASN A 1 66 ? -15.631 50.617 16.261 1.000 51.085 69 ASN AAA N 1
ATOM 1019 C CA . ASN A 1 66 ? -14.175 50.531 16.036 1.000 52.270 69 ASN AAA CA 1
ATOM 1020 C C . ASN A 1 66 ? -13.811 51.618 15.027 1.000 53.531 69 ASN AAA C 1
ATOM 1021 O O . ASN A 1 66 ? -12.814 52.309 15.244 1.000 53.742 69 ASN AAA O 1
ATOM 1032 N N . LEU A 1 67 ? -14.653 51.808 14.010 1.000 54.780 70 LEU AAA N 1
ATOM 1033 C CA . LEU A 1 67 ? -14.434 52.792 12.920 1.000 55.397 70 LEU AAA CA 1
ATOM 1034 C C . LEU A 1 67 ? -14.371 54.184 13.527 1.000 56.895 70 LEU AAA C 1
ATOM 1035 O O . LEU A 1 67 ? -13.474 54.930 13.172 1.000 57.092 70 LEU AAA O 1
ATOM 1051 N N . GLU A 1 68 ? -15.346 54.513 14.365 1.000 60.459 71 GLU AAA N 1
ATOM 1052 C CA . GLU A 1 68 ? -15.424 55.825 15.044 1.000 65.296 71 GLU AAA CA 1
ATOM 1053 C C . GLU A 1 68 ? -14.109 56.018 15.805 1.000 64.084 71 GLU AAA C 1
ATOM 1054 O O . GLU A 1 68 ? -13.501 57.063 15.615 1.000 69.485 71 GLU AAA O 1
ATOM 1066 N N . ILE A 1 69 ? -13.633 55.022 16.551 1.000 61.608 72 ILE AAA N 1
ATOM 1067 C CA . ILE A 1 69 ? -12.326 55.083 17.279 1.000 61.381 72 ILE AAA CA 1
ATOM 1068 C C . ILE A 1 69 ? -11.151 55.270 16.305 1.000 60.291 72 ILE AAA C 1
ATOM 1069 O O . ILE A 1 69 ? -10.297 56.133 16.569 1.000 60.872 72 ILE AAA O 1
ATOM 1085 N N . MET A 1 70 ? -11.049 54.449 15.259 1.000 58.275 73 MET AAA N 1
ATOM 1086 C CA . MET A 1 70 ? -9.904 54.499 14.306 1.000 59.037 73 MET AAA CA 1
ATOM 1087 C C . MET A 1 70 ? -9.942 55.813 13.506 1.000 59.175 73 MET AAA C 1
ATOM 1088 O O . MET A 1 70 ? -8.877 56.378 13.235 1.000 57.275 73 MET AAA O 1
ATOM 1102 N N . THR A 1 71 ? -11.129 56.285 13.129 1.000 60.878 74 THR AAA N 1
ATOM 1103 C CA . THR A 1 71 ? -11.294 57.581 12.424 1.000 62.664 74 THR AAA CA 1
ATOM 1104 C C . THR A 1 71 ? -10.548 58.655 13.230 1.000 65.253 74 THR AAA C 1
ATOM 1105 O O . THR A 1 71 ? -9.651 59.276 12.633 1.000 66.675 74 THR AAA O 1
ATOM 1116 N N . LYS A 1 72 ? -10.833 58.823 14.529 1.000 66.394 75 LYS AAA N 1
ATOM 1117 C CA . LYS A 1 72 ? -10.164 59.866 15.358 1.000 70.857 75 LYS AAA CA 1
ATOM 1118 C C . LYS A 1 72 ? -8.672 59.548 15.419 1.000 68.422 75 LYS AAA C 1
ATOM 1119 O O . LYS A 1 72 ? -7.877 60.460 15.163 1.000 69.643 75 LYS AAA O 1
ATOM 1138 N N . ARG A 1 73 ? -8.327 58.293 15.706 1.000 65.222 76 ARG AAA N 1
ATOM 1139 C CA . ARG A 1 73 ? -6.939 57.856 15.990 1.000 65.332 76 ARG AAA CA 1
ATOM 1140 C C . ARG A 1 73 ? -6.056 58.136 14.772 1.000 65.349 76 ARG AAA C 1
ATOM 1141 O O . ARG A 1 73 ? -4.884 58.488 14.977 1.000 67.510 76 ARG AAA O 1
ATOM 1162 N N . SER A 1 74 ? -6.600 57.996 13.559 1.000 62.738 77 SER AAA N 1
ATOM 1163 C CA . SER A 1 74 ? -5.886 58.226 12.277 1.000 63.004 77 SER AAA CA 1
ATOM 1164 C C . SER A 1 74 ? -5.764 59.728 12.001 1.000 66.741 77 SER AAA C 1
ATOM 1165 O O . SER A 1 74 ? -5.029 60.084 11.066 1.000 68.418 77 SER AAA O 1
ATOM 1173 N N . ASN A 1 75 ? -6.499 60.568 12.737 1.000 69.264 78 ASN AAA N 1
ATOM 1174 C CA . ASN A 1 75 ? -6.593 62.033 12.496 1.000 71.590 78 ASN AAA CA 1
ATOM 1175 C C . ASN A 1 75 ? -7.570 62.310 11.343 1.000 69.746 78 ASN AAA C 1
ATOM 1176 O O . ASN A 1 75 ? -7.390 63.307 10.635 1.000 71.206 78 ASN AAA O 1
ATOM 1187 N N . TYR A 1 76 ? -8.592 61.485 11.170 1.000 65.935 79 TYR AAA N 1
ATOM 1188 C CA . TYR A 1 76 ? -9.605 61.657 10.099 1.000 66.740 79 TYR AAA CA 1
ATOM 1189 C C . TYR A 1 76 ? -8.954 61.536 8.713 1.000 65.443 79 TYR AAA C 1
ATOM 1190 O O . TYR A 1 76 ? -9.295 62.316 7.805 1.000 66.570 79 TYR AAA O 1
ATOM 1208 N N . THR A 1 77 ? -8.061 60.559 8.555 1.000 63.031 80 THR AAA N 1
ATOM 1209 C CA . THR A 1 77 ? -7.420 60.216 7.268 1.000 61.198 80 THR AAA CA 1
ATOM 1210 C C . THR A 1 77 ? -8.458 59.475 6.443 1.000 59.298 80 THR AAA C 1
ATOM 1211 O O . THR A 1 77 ? -8.836 58.365 6.788 1.000 56.868 80 THR AAA O 1
ATOM 1222 N N . PRO A 1 78 ? -8.988 60.077 5.360 1.000 61.237 81 PRO AAA N 1
ATOM 1223 C CA . PRO A 1 78 ? -9.984 59.399 4.526 1.000 59.081 81 PRO AAA CA 1
ATOM 1224 C C . PRO A 1 78 ? -9.410 58.301 3.614 1.000 58.265 81 PRO AAA C 1
ATOM 1225 O O . PRO A 1 78 ? -8.239 58.297 3.315 1.000 58.911 81 PRO AAA O 1
ATOM 1236 N N . ILE A 1 79 ? -10.274 57.387 3.174 1.000 56.697 82 ILE AAA N 1
ATOM 1237 C CA . ILE A 1 79 ? -9.879 56.341 2.204 1.000 54.717 82 ILE AAA CA 1
ATOM 1238 C C . ILE A 1 79 ? -9.533 57.012 0.891 1.000 56.112 82 ILE AAA C 1
ATOM 1239 O O . ILE A 1 79 ? -10.160 58.056 0.559 1.000 57.607 82 ILE AAA O 1
ATOM 1255 N N . THR A 1 80 ? -8.552 56.431 0.207 1.000 55.355 83 THR AAA N 1
ATOM 1256 C CA . THR A 1 80 ? -8.161 56.794 -1.177 1.000 56.697 83 THR AAA CA 1
ATOM 1257 C C . THR A 1 80 ? -8.929 55.898 -2.149 1.000 55.293 83 THR AAA C 1
ATOM 1258 O O . THR A 1 80 ? -8.727 54.678 -2.087 1.000 53.497 83 THR AAA O 1
ATOM 1269 N N . ASN A 1 81 ? -9.783 56.511 -2.973 1.000 56.645 84 ASN AAA N 1
ATOM 1270 C CA . ASN A 1 81 ? -10.605 55.857 -4.025 1.000 55.262 84 ASN AAA CA 1
ATOM 1271 C C . ASN A 1 81 ? -9.690 55.054 -4.953 1.000 52.806 84 ASN AAA C 1
ATOM 1272 O O . ASN A 1 81 ? -8.651 55.567 -5.328 1.000 54.630 84 ASN AAA O 1
ATOM 1283 N N . VAL A 1 82 ? -10.041 53.807 -5.233 1.000 50.605 85 VAL AAA N 1
ATOM 1284 C CA . VAL A 1 82 ? -9.303 52.917 -6.168 1.000 49.705 85 VAL AAA CA 1
ATOM 1285 C C . VAL A 1 82 ? -10.327 52.401 -7.160 1.000 47.989 85 VAL AAA C 1
ATOM 1286 O O . VAL A 1 82 ? -11.203 51.629 -6.794 1.000 44.356 85 VAL AAA O 1
ATOM 1299 N N . PRO A 1 83 ? -10.274 52.875 -8.424 1.000 50.148 86 PRO AAA N 1
ATOM 1300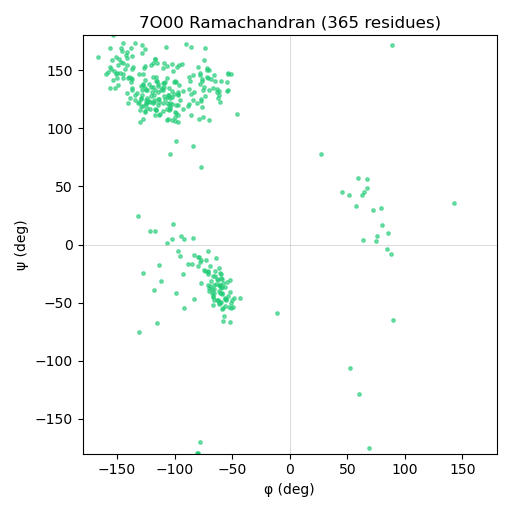 C CA . PRO A 1 83 ? -11.274 52.530 -9.437 1.000 48.611 86 PRO AAA CA 1
ATOM 1301 C C . PRO A 1 83 ? -11.136 51.091 -9.893 1.000 46.919 86 PRO AAA C 1
ATOM 1302 O O . PRO A 1 83 ? -10.059 50.511 -9.813 1.000 48.485 86 PRO AAA O 1
ATOM 1313 N N . PRO A 1 84 ? -12.232 50.439 -10.305 1.000 45.855 87 PRO AAA N 1
ATOM 1314 C CA . PRO A 1 84 ? -12.161 49.024 -10.670 1.000 45.322 87 PRO AAA CA 1
ATOM 1315 C C . PRO A 1 84 ? -11.570 48.679 -12.045 1.000 46.785 87 PRO AAA C 1
ATOM 1316 O O . PRO A 1 84 ? -11.767 49.418 -12.984 1.000 50.056 87 PRO AAA O 1
ATOM 1327 N N . GLU A 1 85 ? -10.865 47.549 -12.142 1.000 49.620 88 GLU AAA N 1
ATOM 1328 C CA . GLU A 1 85 ? -10.749 46.779 -13.412 1.000 52.472 88 GLU AAA CA 1
ATOM 1329 C C . GLU A 1 85 ? -12.118 46.141 -13.692 1.000 47.618 88 GLU AAA C 1
ATOM 1330 O O . GLU A 1 85 ? -12.695 45.521 -12.792 1.000 43.285 88 GLU AAA O 1
ATOM 1342 N N . VAL A 1 86 ? -12.594 46.257 -14.917 1.000 47.377 89 VAL AAA N 1
ATOM 1343 C CA . VAL A 1 86 ? -13.876 45.662 -15.385 1.000 45.877 89 VAL AAA CA 1
ATOM 1344 C C . VAL A 1 86 ? -13.623 44.797 -16.615 1.000 45.112 89 VAL AAA C 1
ATOM 1345 O O . VAL A 1 86 ? -12.980 45.262 -17.554 1.000 43.902 89 VAL AAA O 1
ATOM 1358 N N . THR A 1 87 ? -14.184 43.594 -16.590 1.000 46.688 90 THR AAA N 1
ATOM 1359 C CA . THR A 1 87 ? -14.048 42.550 -17.626 1.000 47.809 90 THR AAA CA 1
ATOM 1360 C C . THR A 1 87 ? -15.424 41.942 -17.847 1.000 44.983 90 THR AAA C 1
ATOM 1361 O O . THR A 1 87 ? -16.159 41.770 -16.875 1.000 42.436 90 THR AAA O 1
ATOM 1372 N N . VAL A 1 88 ? -15.724 41.616 -19.092 1.000 44.926 91 VAL AAA N 1
ATOM 1373 C CA . VAL A 1 88 ? -17.012 41.009 -19.495 1.000 45.070 91 VAL AAA CA 1
ATOM 1374 C C . VAL A 1 88 ? -16.713 39.691 -20.184 1.000 44.815 91 VAL AAA C 1
ATOM 1375 O O . VAL 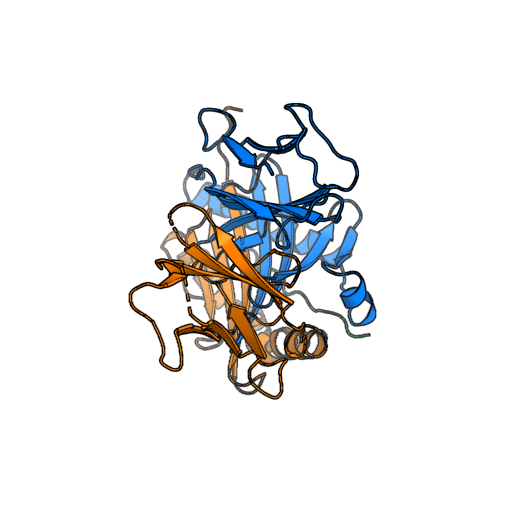A 1 88 ? -16.002 39.708 -21.169 1.000 44.669 91 VAL AAA O 1
ATOM 1388 N N . LEU A 1 89 ? -17.271 38.598 -19.690 1.000 45.137 92 LEU AAA N 1
ATOM 1389 C CA . LEU A 1 89 ? -17.155 37.311 -20.398 1.000 48.819 92 LEU AAA CA 1
ATOM 1390 C C . LEU A 1 89 ? -18.415 36.473 -20.216 1.000 46.037 92 LEU AAA C 1
ATOM 1391 O O . LEU A 1 89 ? -19.319 36.876 -19.503 1.000 45.370 92 LEU AAA O 1
ATOM 1407 N N . THR A 1 90 ? -18.535 35.430 -21.018 1.000 47.184 93 THR AAA N 1
ATOM 1408 C CA . THR A 1 90 ? -19.697 34.523 -20.981 1.000 44.810 93 THR AAA CA 1
ATOM 1409 C C . THR A 1 90 ? -19.349 33.361 -20.060 1.000 43.579 93 THR AAA C 1
ATOM 1410 O O . THR A 1 90 ? -18.185 33.098 -19.808 1.000 41.123 93 THR AAA O 1
ATOM 1421 N N . ASN A 1 91 ? -20.381 32.754 -19.520 1.000 46.493 94 ASN AAA N 1
ATOM 1422 C CA . ASN A 1 91 ? -20.343 31.446 -18.830 1.000 49.984 94 ASN AAA CA 1
ATOM 1423 C C . ASN A 1 91 ? -19.618 30.391 -19.693 1.000 47.298 94 ASN AAA C 1
ATOM 1424 O O . ASN A 1 91 ? -18.776 29.663 -19.173 1.000 46.061 94 ASN AAA O 1
ATOM 1435 N N . SER A 1 92 ? -19.971 30.307 -20.969 1.000 45.800 95 SER AAA N 1
ATOM 1436 C CA . SER A 1 92 ? -19.531 29.253 -21.908 1.000 47.751 95 SER AAA CA 1
ATOM 1437 C C . SER A 1 92 ? -19.387 29.834 -23.308 1.000 45.441 95 SER AAA C 1
ATOM 1438 O O . SER A 1 92 ? -19.765 30.973 -23.556 1.000 43.069 95 SER AAA O 1
ATOM 1446 N N . PRO A 1 93 ? -18.775 29.083 -24.245 1.000 44.749 96 PRO AAA N 1
ATOM 1447 C CA . PRO A 1 93 ? -18.734 29.475 -25.650 1.000 45.466 96 PRO AAA CA 1
ATOM 1448 C C . PRO A 1 93 ? -20.129 29.768 -26.200 1.000 45.226 96 PRO AAA C 1
ATOM 1449 O O . PRO A 1 93 ? -21.046 28.990 -25.971 1.000 45.039 96 PRO AAA O 1
ATOM 1460 N N . VAL A 1 94 ? -20.243 30.891 -26.895 1.000 45.779 97 VAL AAA N 1
ATOM 1461 C CA . VAL A 1 94 ? -21.541 31.406 -27.394 1.000 48.668 97 VAL AAA CA 1
ATOM 1462 C C . VAL A 1 94 ? -21.854 30.712 -28.707 1.000 49.828 97 VAL AAA C 1
ATOM 1463 O O . VAL A 1 94 ? -20.975 30.712 -29.525 1.000 51.593 97 VAL AAA O 1
ATOM 1476 N N . GLU A 1 95 ? -23.019 30.066 -28.792 1.000 52.404 98 GLU AAA N 1
ATOM 1477 C CA . GLU A 1 95 ? -23.672 29.530 -30.013 1.000 56.657 98 GLU AAA CA 1
ATOM 1478 C C . GLU A 1 95 ? -24.996 30.288 -30.196 1.000 55.583 98 GLU AAA C 1
ATOM 1479 O O . GLU A 1 95 ? -25.618 30.624 -29.182 1.000 53.120 98 GLU AAA O 1
ATOM 1491 N N . LEU A 1 96 ? -25.410 30.577 -31.428 1.000 55.854 99 LEU AAA N 1
ATOM 1492 C CA . LEU A 1 96 ? -26.685 31.280 -31.742 1.000 57.372 99 LEU AAA CA 1
ATOM 1493 C C . LEU A 1 96 ? -27.868 30.474 -31.195 1.000 59.522 99 LEU AAA C 1
ATOM 1494 O O . LEU A 1 96 ? -27.821 29.229 -31.276 1.000 57.509 99 LEU AAA O 1
ATOM 1510 N N . ARG A 1 97 ? -28.878 31.166 -30.649 1.000 63.795 100 ARG AAA N 1
ATOM 1511 C CA . ARG A 1 97 ? -30.141 30.579 -30.100 1.000 70.228 100 ARG AAA CA 1
ATOM 1512 C C . ARG A 1 97 ? -29.878 29.657 -28.892 1.000 65.927 100 ARG AAA C 1
ATOM 1513 O O . ARG A 1 97 ? -30.866 29.039 -28.438 1.000 67.295 100 ARG AAA O 1
ATOM 1534 N N . GLU A 1 98 ? -28.623 29.529 -28.418 1.000 60.626 101 GLU AAA N 1
ATOM 1535 C CA . GLU A 1 98 ? -28.238 28.725 -27.224 1.000 56.179 101 GLU AAA CA 1
ATOM 1536 C C . GLU A 1 98 ? -28.146 29.695 -26.048 1.000 49.310 101 GLU AAA C 1
ATOM 1537 O O . GLU A 1 98 ? -27.192 30.475 -25.959 1.000 44.470 101 GLU AAA O 1
ATOM 1549 N N . PRO A 1 99 ? -29.139 29.675 -25.126 1.000 44.404 102 PRO AAA N 1
ATOM 1550 C CA . PRO A 1 99 ? -29.168 30.596 -23.994 1.000 42.516 102 PRO AAA CA 1
ATOM 1551 C C . PRO A 1 99 ? -27.819 30.565 -23.273 1.000 39.503 102 PRO AAA C 1
ATOM 1552 O O . PRO A 1 99 ? -27.229 29.543 -23.260 1.000 39.418 102 PRO AAA O 1
ATOM 1563 N N . ASN A 1 100 ? -27.375 31.675 -22.709 1.000 38.195 103 ASN AAA N 1
ATOM 1564 C CA . ASN A 1 100 ? -26.040 31.791 -22.075 1.000 38.285 103 ASN AAA CA 1
ATOM 1565 C C . ASN A 1 100 ? -26.118 32.880 -21.002 1.000 37.246 103 ASN AAA C 1
ATOM 1566 O O . ASN A 1 100 ? -27.197 33.497 -20.825 1.000 37.085 103 ASN AAA O 1
ATOM 1577 N N . VAL A 1 101 ? -25.017 33.138 -20.314 1.000 36.345 104 VAL AAA N 1
ATOM 1578 C CA . VAL A 1 101 ? -24.965 34.164 -19.234 1.000 35.518 104 VAL AAA CA 1
ATOM 1579 C C . VAL A 1 101 ? -23.781 35.086 -19.494 1.000 35.234 104 VAL AAA C 1
ATOM 1580 O O . VAL A 1 101 ? -22.684 34.579 -19.558 1.000 35.331 104 VAL AAA O 1
ATOM 1593 N N . LEU A 1 102 ? -24.002 36.392 -19.569 1.000 36.450 105 LEU AAA N 1
ATOM 1594 C CA . LEU A 1 102 ? -22.899 37.378 -19.545 1.000 37.514 105 LEU AAA CA 1
ATOM 1595 C C . LEU A 1 102 ? -22.505 37.641 -18.079 1.000 38.422 105 LEU AAA C 1
ATOM 1596 O O . LEU A 1 102 ? -23.391 37.866 -17.224 1.000 36.485 105 LEU AAA O 1
ATOM 1612 N N . ILE A 1 103 ? -21.212 37.584 -17.792 1.000 38.468 106 ILE AAA N 1
ATOM 1613 C CA . ILE A 1 103 ? -20.656 37.895 -16.457 1.000 38.125 106 ILE AAA CA 1
ATOM 1614 C C . ILE A 1 103 ? -19.906 39.207 -16.589 1.000 40.109 106 ILE AAA C 1
ATOM 1615 O O . ILE A 1 103 ? -19.060 39.321 -17.479 1.000 39.104 106 ILE AAA O 1
ATOM 1631 N N . CYS A 1 104 ? -20.219 40.149 -15.714 1.000 42.607 107 CYS AAA N 1
ATOM 1632 C CA . CYS A 1 104 ? -19.450 41.399 -15.559 1.000 46.000 107 CYS AAA CA 1
ATOM 1633 C C . CYS A 1 104 ? -18.627 41.279 -14.285 1.000 45.344 107 CYS AAA C 1
ATOM 1634 O O . CYS A 1 104 ? -19.238 41.107 -13.216 1.000 46.705 107 CYS AAA O 1
ATOM 1641 N N . PHE A 1 105 ? -17.307 41.272 -14.413 1.000 46.155 108 PHE AAA N 1
ATOM 1642 C CA . PHE A 1 105 ? -16.383 41.082 -13.278 1.000 46.600 108 PHE AAA CA 1
ATOM 1643 C C . PHE A 1 105 ? -15.814 42.456 -12.952 1.000 43.417 108 PHE AAA C 1
ATOM 1644 O O . PHE A 1 105 ? -15.262 43.086 -13.802 1.000 45.711 108 PHE AAA O 1
ATOM 1661 N N . ILE A 1 106 ? -16.064 42.935 -11.744 1.000 43.933 109 ILE AAA N 1
ATOM 1662 C CA . ILE A 1 106 ? -15.637 44.273 -11.242 1.000 45.037 109 ILE AAA CA 1
ATOM 1663 C C . ILE A 1 106 ? -14.627 44.011 -10.132 1.000 43.901 109 ILE AAA C 1
ATOM 1664 O O . ILE A 1 106 ? -15.019 43.403 -9.129 1.000 45.334 109 ILE AAA O 1
ATOM 1680 N N . ASP A 1 107 ? -13.359 44.340 -10.349 1.000 46.453 110 ASP AAA N 1
ATOM 1681 C CA . ASP A 1 107 ? -12.256 43.813 -9.507 1.000 47.889 110 ASP AAA CA 1
ATOM 1682 C C . ASP A 1 107 ? -11.426 44.975 -8.954 1.000 48.959 110 ASP AAA C 1
ATOM 1683 O O . ASP A 1 107 ? -11.369 46.031 -9.620 1.000 48.030 110 ASP AAA O 1
ATOM 1692 N N . LYS A 1 108 ? -10.786 44.756 -7.797 1.000 48.463 111 LYS AAA N 1
ATOM 1693 C CA . LYS A 1 108 ? -9.695 45.600 -7.233 1.000 50.901 111 LYS AAA CA 1
ATOM 1694 C C . LYS A 1 108 ? -10.152 47.047 -7.007 1.000 47.417 111 LYS AAA C 1
ATOM 1695 O O . LYS A 1 108 ? -9.520 47.948 -7.530 1.000 50.358 111 LYS AAA O 1
ATOM 1714 N N . PHE A 1 109 ? -11.194 47.289 -6.237 1.000 44.057 112 PHE AAA N 1
ATOM 1715 C CA . PHE A 1 109 ? -11.694 48.676 -6.055 1.000 45.821 112 PHE AAA CA 1
ATOM 1716 C C . PHE A 1 109 ? -12.030 48.885 -4.574 1.000 44.292 112 PHE AAA C 1
ATOM 1717 O O . PHE A 1 109 ? -12.296 47.887 -3.891 1.000 44.496 112 PHE AAA O 1
ATOM 1734 N N . THR A 1 110 ? -11.922 50.124 -4.100 1.000 45.352 113 THR AAA N 1
ATOM 1735 C CA . THR A 1 110 ? -12.516 50.624 -2.828 1.000 47.960 113 THR AAA CA 1
ATOM 1736 C C . THR A 1 110 ? -12.832 52.093 -2.999 1.000 46.843 113 THR AAA C 1
ATOM 1737 O O . THR A 1 110 ? -12.065 52.760 -3.666 1.000 47.773 113 THR AAA O 1
ATOM 1748 N N . PRO A 1 111 ? -13.810 52.658 -2.257 1.000 48.082 114 PRO AAA N 1
ATOM 1749 C CA . PRO A 1 111 ? -14.609 51.904 -1.289 1.000 47.112 114 PRO AAA CA 1
ATOM 1750 C C . PRO A 1 111 ? -15.635 50.982 -1.928 1.000 47.538 114 PRO AAA C 1
ATOM 1751 O O . PRO A 1 111 ? -15.906 51.111 -3.124 1.000 47.642 114 PRO AAA O 1
ATOM 1762 N N . PRO A 1 112 ? -16.261 50.076 -1.125 1.000 48.330 115 PRO AAA N 1
ATOM 1763 C CA . PRO A 1 112 ? -17.249 49.124 -1.631 1.000 45.576 115 PRO AAA CA 1
ATOM 1764 C C . PRO A 1 112 ? -18.607 49.784 -1.868 1.000 47.127 115 PRO AAA C 1
ATOM 1765 O O . PRO A 1 112 ? -19.529 49.479 -1.172 1.000 49.259 115 PRO AAA O 1
ATOM 1776 N N . VAL A 1 113 ? -18.663 50.688 -2.843 1.000 49.380 116 VAL AAA N 1
ATOM 1777 C CA . VAL A 1 113 ? -19.900 51.332 -3.367 1.000 50.920 116 VAL AAA CA 1
ATOM 1778 C C . VAL A 1 113 ? -19.766 51.409 -4.883 1.000 49.634 116 VAL AAA C 1
ATOM 1779 O O . VAL A 1 113 ? -18.771 51.916 -5.358 1.000 49.865 116 VAL AAA O 1
ATOM 1792 N N . VAL A 1 114 ? -20.728 50.894 -5.627 1.000 50.672 117 VAL AAA N 1
ATOM 1793 C CA . VAL A 1 114 ? -20.554 50.753 -7.096 1.000 49.336 117 VAL AAA CA 1
ATOM 1794 C C . VAL A 1 114 ? -21.940 50.716 -7.740 1.000 49.912 117 VAL AAA C 1
ATOM 1795 O O . VAL A 1 114 ? -22.818 50.075 -7.183 1.000 47.310 117 VAL AAA O 1
ATOM 1808 N N . ASN A 1 115 ? -22.142 51.454 -8.834 1.000 51.457 118 ASN AAA N 1
ATOM 1809 C CA . ASN A 1 115 ? -23.350 51.338 -9.676 1.000 49.484 118 ASN AAA CA 1
ATOM 1810 C C . ASN A 1 115 ? -22.949 50.558 -10.924 1.000 49.541 118 ASN AAA C 1
ATOM 1811 O O . ASN A 1 115 ? -21.998 50.994 -11.601 1.000 49.566 118 ASN AAA O 1
ATOM 1821 N N . VAL A 1 116 ? -23.631 49.430 -11.150 1.000 47.614 119 VAL AAA N 1
ATOM 1822 C CA . VAL A 1 116 ? -23.495 48.513 -12.314 1.000 45.871 119 VAL AAA CA 1
ATOM 1823 C C . VAL A 1 116 ? -24.836 48.417 -13.051 1.000 45.955 119 VAL AAA C 1
ATOM 1824 O O . VAL A 1 116 ? -25.831 48.071 -12.424 1.000 47.114 119 VAL AAA O 1
ATOM 1837 N N . THR A 1 117 ? -24.842 48.649 -14.360 1.000 45.091 120 THR AAA N 1
ATOM 1838 C CA . THR A 1 117 ? -26.032 48.486 -15.228 1.000 46.971 120 THR AAA CA 1
ATOM 1839 C C . THR A 1 117 ? -25.641 47.605 -16.408 1.000 45.785 120 THR AAA C 1
ATOM 1840 O O . THR A 1 117 ? -24.590 47.862 -17.037 1.000 46.884 120 THR AAA O 1
ATOM 1851 N N . TRP A 1 118 ? -26.462 46.617 -16.707 1.000 43.239 121 TRP AAA N 1
ATOM 1852 C CA . TRP A 1 118 ? -26.412 45.939 -18.015 1.000 42.487 121 TRP AAA CA 1
ATOM 1853 C C . TRP A 1 118 ? -27.089 46.841 -19.038 1.000 41.775 121 TRP AAA C 1
ATOM 1854 O O . TRP A 1 118 ? -28.197 47.280 -18.762 1.000 42.468 121 TRP AAA O 1
ATOM 1875 N N . LEU A 1 119 ? -26.396 47.164 -20.121 1.000 41.623 122 LEU AAA N 1
ATOM 1876 C CA . LEU A 1 119 ? -26.983 47.811 -21.327 1.000 44.528 122 LEU AAA CA 1
ATOM 1877 C C . LEU A 1 119 ? -27.085 46.805 -22.486 1.000 44.316 122 LEU AAA C 1
ATOM 1878 O O . LEU A 1 119 ? -26.034 46.217 -22.881 1.000 44.280 122 LEU AAA O 1
ATOM 1894 N N . ARG A 1 120 ? -28.303 46.591 -22.993 1.000 44.310 123 ARG AAA N 1
ATOM 1895 C CA . ARG A 1 120 ? -28.553 45.950 -24.307 1.000 43.714 123 ARG AAA CA 1
ATOM 1896 C C . ARG A 1 120 ? -28.889 47.046 -25.308 1.000 44.476 123 ARG AAA C 1
ATOM 1897 O O . ARG A 1 120 ? -29.851 47.774 -25.070 1.000 43.306 123 ARG AAA O 1
ATOM 1918 N N . ASN A 1 121 ? -28.089 47.141 -26.372 1.000 45.741 124 ASN AAA N 1
ATOM 1919 C CA . ASN A 1 121 ? -28.128 48.206 -27.407 1.000 46.492 124 ASN AAA CA 1
ATOM 1920 C C . ASN A 1 121 ? -28.255 49.562 -26.723 1.000 48.124 124 ASN AAA C 1
ATOM 1921 O O . ASN A 1 121 ? -29.091 50.380 -27.145 1.000 47.880 124 ASN AAA O 1
ATOM 1932 N N . GLY A 1 122 ? -27.459 49.770 -25.676 1.000 49.955 125 GLY AAA N 1
ATOM 1933 C CA . GLY A 1 122 ? -27.416 51.047 -24.947 1.000 53.402 125 GLY AAA CA 1
ATOM 1934 C C . GLY A 1 122 ? -28.612 51.296 -24.031 1.000 54.983 125 GLY AAA C 1
ATOM 1935 O O . GLY A 1 122 ? -28.616 52.379 -23.442 1.000 58.392 125 GLY AAA O 1
ATOM 1939 N N . LYS A 1 123 ? -29.573 50.370 -23.873 1.000 54.773 126 LYS AAA N 1
ATOM 1940 C CA . LYS A 1 123 ? -3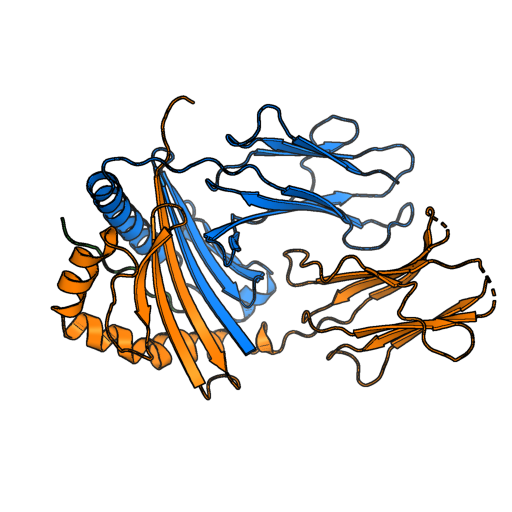0.718 50.550 -22.931 1.000 55.805 126 LYS AAA CA 1
ATOM 1941 C C . LYS A 1 123 ? -30.594 49.601 -21.736 1.000 53.747 126 LYS AAA C 1
ATOM 1942 O O . LYS A 1 123 ? -30.208 48.444 -21.879 1.000 50.894 126 LYS AAA O 1
ATOM 1961 N N . PRO A 1 124 ? -30.892 50.071 -20.501 1.000 53.571 127 PRO AAA N 1
ATOM 1962 C CA . PRO A 1 124 ? -30.764 49.220 -19.307 1.000 53.507 127 PRO AAA CA 1
ATOM 1963 C C . PRO A 1 124 ? -31.728 48.015 -19.346 1.000 52.588 127 PRO AAA C 1
ATOM 1964 O O . PRO A 1 124 ? -32.868 48.227 -19.679 1.000 51.996 127 PRO AAA O 1
ATOM 1975 N N . VAL A 1 125 ? -31.239 46.795 -19.086 1.000 53.000 128 VAL AAA N 1
ATOM 1976 C CA . VAL A 1 125 ? -32.062 45.545 -18.967 1.000 57.145 128 VAL AAA CA 1
ATOM 1977 C C . VAL A 1 125 ? -31.936 45.002 -17.535 1.000 56.191 128 VAL AAA C 1
ATOM 1978 O O . VAL A 1 125 ? -30.836 45.081 -16.992 1.000 52.459 128 VAL AAA O 1
ATOM 1991 N N . THR A 1 126 ? -33.032 44.497 -16.950 1.000 59.583 129 THR AAA N 1
ATOM 1992 C CA . THR A 1 126 ? -33.097 43.946 -15.556 1.000 60.225 129 THR AAA CA 1
ATOM 1993 C C . THR A 1 126 ? -33.703 42.534 -15.524 1.000 59.195 129 THR AAA C 1
ATOM 1994 O O . THR A 1 126 ? -33.399 41.792 -14.567 1.000 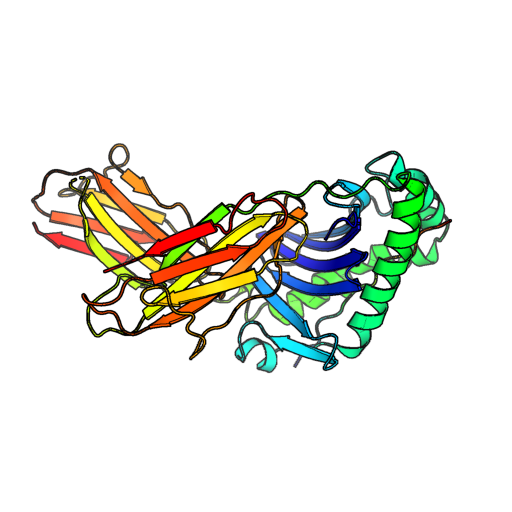62.031 129 THR AAA O 1
ATOM 2005 N N . THR A 1 127 ? -34.517 42.145 -16.503 1.000 59.472 130 THR AAA N 1
ATOM 2006 C CA . THR A 1 127 ? -35.030 40.750 -16.592 1.000 60.652 130 THR AAA CA 1
ATOM 2007 C C . THR A 1 127 ? -33.869 39.765 -16.357 1.000 56.977 130 THR AAA C 1
ATOM 2008 O O . THR A 1 127 ? -32.906 39.745 -17.163 1.000 55.067 130 THR AAA O 1
ATOM 2019 N N . GLY A 1 128 ? -33.919 39.036 -15.238 1.000 52.948 131 GLY AAA N 1
ATOM 2020 C CA . GLY A 1 128 ? -33.071 37.863 -14.976 1.000 47.687 131 GLY AAA CA 1
ATOM 2021 C C . GLY A 1 128 ? -31.728 38.245 -14.407 1.000 46.551 131 GLY AAA C 1
ATOM 2022 O O . GLY A 1 128 ? -30.982 37.300 -14.041 1.000 46.782 131 GLY AAA O 1
ATOM 2026 N N . VAL A 1 129 ? -31.412 39.543 -14.284 1.000 45.222 132 VAL AAA N 1
ATOM 2027 C CA . VAL A 1 129 ? -30.051 39.954 -13.816 1.000 45.957 132 VAL AAA CA 1
ATOM 2028 C C . VAL A 1 129 ? -29.916 39.613 -12.327 1.000 46.119 132 VAL AAA C 1
ATOM 2029 O O . VAL A 1 129 ? -30.899 39.735 -11.587 1.000 46.523 132 VAL AAA O 1
ATOM 2042 N N . SER A 1 130 ? -28.735 39.185 -11.906 1.000 44.052 133 SER AAA N 1
ATOM 2043 C CA . SER A 1 130 ? -28.392 38.973 -10.479 1.000 43.136 133 SER AAA CA 1
ATOM 2044 C C . SER A 1 130 ? -26.994 39.520 -10.253 1.000 41.192 133 SER AAA C 1
ATOM 2045 O O . SER A 1 130 ? -26.251 39.753 -11.233 1.000 40.121 133 SER AAA O 1
ATOM 2053 N N . GLU A 1 131 ? -26.663 39.744 -9.005 1.000 42.801 134 GLU AAA N 1
ATOM 2054 C CA . GLU A 1 131 ? -25.339 40.271 -8.619 1.000 46.940 134 GLU AAA CA 1
ATOM 2055 C C . GLU A 1 131 ? -24.922 39.661 -7.297 1.000 43.691 134 GLU AAA C 1
ATOM 2056 O O . GLU A 1 131 ? -25.793 39.303 -6.554 1.000 42.339 134 GLU AAA O 1
ATOM 2068 N N . THR A 1 132 ? -23.628 39.610 -7.025 1.000 43.984 135 THR AAA N 1
ATOM 2069 C CA . THR A 1 132 ? -23.087 39.270 -5.691 1.000 45.095 135 THR AAA CA 1
ATOM 2070 C C . THR A 1 132 ? -23.017 40.525 -4.806 1.000 46.647 135 THR AAA C 1
ATOM 2071 O O . THR A 1 132 ? -23.149 41.673 -5.302 1.000 47.217 135 THR AAA O 1
ATOM 2082 N N . VAL A 1 133 ? -22.741 40.322 -3.528 1.000 47.405 136 VAL AAA N 1
ATOM 2083 C CA . VAL A 1 133 ? -22.373 41.448 -2.625 1.000 45.835 136 VAL AAA CA 1
ATOM 2084 C C . VAL A 1 133 ? -20.902 41.747 -2.895 1.000 45.908 136 VAL AAA C 1
ATOM 2085 O O . VAL A 1 133 ? -20.273 41.007 -3.736 1.000 43.264 136 VAL AAA O 1
ATOM 2098 N N . PHE A 1 134 ? -20.335 42.720 -2.179 1.000 43.054 137 PHE AAA N 1
ATOM 2099 C CA . PHE A 1 134 ? -18.881 42.990 -2.266 1.000 41.959 137 PHE AAA CA 1
ATOM 2100 C C . PHE A 1 134 ? -18.140 41.788 -1.672 1.000 42.508 137 PHE AAA C 1
ATOM 2101 O O . PHE A 1 134 ? -18.595 41.214 -0.676 1.000 44.186 137 PHE AAA O 1
ATOM 2118 N N . LEU A 1 135 ? -17.097 41.331 -2.354 1.000 41.992 138 LEU AAA N 1
ATOM 2119 C CA . LEU A 1 135 ? -16.329 40.134 -1.950 1.000 42.777 138 LEU AAA CA 1
ATOM 2120 C C . LEU A 1 135 ? -14.939 40.612 -1.612 1.000 43.334 138 LEU AAA C 1
ATOM 2121 O O . LEU A 1 135 ? -14.425 41.527 -2.238 1.000 45.609 138 LEU AAA O 1
ATOM 2137 N N . PRO A 1 136 ? -14.334 40.058 -0.554 1.000 44.749 139 PRO AAA N 1
ATOM 2138 C CA . PRO A 1 136 ? -13.048 40.562 -0.103 1.000 45.614 139 PRO AAA CA 1
ATOM 2139 C C . PRO A 1 136 ? -11.962 39.989 -1.011 1.000 44.660 139 PRO AAA C 1
ATOM 2140 O O . PRO A 1 136 ? -12.176 38.942 -1.579 1.000 46.506 139 PRO AAA O 1
ATOM 2151 N N . ARG A 1 137 ? -10.862 40.721 -1.144 1.000 41.991 140 ARG AAA N 1
ATOM 2152 C CA . ARG A 1 137 ? -9.619 40.246 -1.771 1.000 41.837 140 ARG AAA CA 1
ATOM 2153 C C . ARG A 1 137 ? -8.501 40.200 -0.730 1.000 43.434 140 ARG AAA C 1
ATOM 2154 O O . ARG A 1 137 ? -8.540 40.989 0.245 1.000 47.113 140 ARG AAA O 1
ATOM 2175 N N . GLU A 1 138 ? -7.502 39.367 -0.993 1.000 46.457 141 GLU AAA N 1
ATOM 2176 C CA . GLU A 1 138 ? -6.255 39.219 -0.212 1.000 50.001 141 GLU AAA CA 1
ATOM 2177 C C . GLU A 1 138 ? -5.594 40.582 -0.009 1.000 46.720 141 GLU AAA C 1
ATOM 2178 O O . GLU A 1 138 ? -4.965 40.729 1.013 1.000 47.597 141 GLU AAA O 1
ATOM 2190 N N . ASP A 1 139 ? -5.742 41.540 -0.920 1.000 43.978 142 ASP AAA N 1
ATOM 2191 C CA . ASP A 1 139 ? -5.143 42.892 -0.750 1.000 45.051 142 ASP AAA CA 1
ATOM 2192 C C . ASP A 1 139 ? -6.150 43.837 -0.061 1.000 42.805 142 ASP AAA C 1
ATOM 2193 O O . ASP A 1 139 ? -5.826 45.014 0.088 1.000 42.378 142 ASP AAA O 1
ATOM 2202 N N . HIS A 1 140 ? -7.320 43.373 0.381 1.000 41.569 143 HIS AAA N 1
ATOM 2203 C CA . HIS A 1 140 ? -8.238 44.207 1.213 1.000 42.236 143 HIS AAA CA 1
ATOM 2204 C C . HIS A 1 140 ? -8.969 45.257 0.362 1.000 42.548 143 HIS AAA C 1
ATOM 2205 O O . HIS A 1 140 ? -9.706 46.057 0.934 1.000 44.478 143 HIS AAA O 1
ATOM 2220 N N . LEU A 1 141 ? -8.825 45.195 -0.964 1.000 44.226 144 LEU AAA N 1
ATOM 2221 C CA . LEU A 1 141 ? -9.751 45.801 -1.958 1.000 43.642 144 LEU AAA CA 1
ATOM 2222 C C . LEU A 1 141 ? -10.957 44.871 -2.115 1.000 41.277 144 LEU AAA C 1
ATOM 2223 O O . LEU A 1 141 ? -10.972 43.827 -1.434 1.000 40.328 144 LEU AAA O 1
ATOM 2239 N N . PHE A 1 142 ? -11.915 45.232 -2.971 1.000 40.999 145 PHE AAA N 1
ATOM 2240 C CA . PHE A 1 142 ? -13.165 44.472 -3.209 1.000 39.158 145 PHE AAA CA 1
ATOM 2241 C C . PHE A 1 142 ? -13.273 43.969 -4.645 1.000 40.528 145 PHE AAA C 1
ATOM 2242 O O . PHE A 1 142 ? -12.576 44.461 -5.545 1.000 39.791 145 PHE AAA O 1
ATOM 2259 N N . ARG A 1 143 ? -14.111 42.948 -4.833 1.000 43.357 146 ARG AAA N 1
ATOM 2260 C CA . ARG A 1 143 ? -14.518 42.455 -6.174 1.000 45.163 146 ARG AAA CA 1
ATOM 2261 C C . ARG A 1 143 ? -15.989 42.077 -6.126 1.000 44.298 146 ARG AAA C 1
ATOM 2262 O O . ARG A 1 143 ? -16.519 41.946 -5.040 1.000 47.608 146 ARG AAA O 1
ATOM 2283 N N . LYS A 1 144 ? -16.626 42.003 -7.284 1.000 41.465 147 LYS AAA N 1
ATOM 2284 C CA . LYS A 1 144 ? -18.099 41.908 -7.385 1.000 39.764 147 LYS AAA CA 1
ATOM 2285 C C . LYS A 1 144 ? -18.430 41.341 -8.768 1.000 39.210 147 LYS AAA C 1
ATOM 2286 O O . LYS A 1 144 ? -17.661 41.611 -9.708 1.000 37.711 147 LYS AAA O 1
ATOM 2305 N N . PHE A 1 145 ? -19.505 40.562 -8.866 1.000 37.513 148 PHE AAA N 1
ATOM 2306 C CA . PHE A 1 145 ? -20.016 39.981 -10.127 1.000 38.028 148 PHE AAA CA 1
ATOM 2307 C C . PHE A 1 145 ? -21.464 40.423 -10.370 1.000 38.038 148 PHE AAA C 1
ATOM 2308 O O . PHE A 1 145 ? -22.262 40.395 -9.414 1.000 36.874 148 PHE AAA O 1
ATOM 2325 N N . HIS A 1 146 ? -21.791 40.775 -11.625 1.000 37.446 149 HIS AAA N 1
ATOM 2326 C CA . HIS A 1 146 ? -23.178 40.913 -12.141 1.000 38.179 149 HIS AAA CA 1
ATOM 2327 C C . HIS A 1 146 ? -23.380 39.911 -13.281 1.000 38.235 149 HIS AAA C 1
ATOM 2328 O O . HIS A 1 146 ? -22.416 39.682 -14.057 1.000 39.260 149 HIS AAA O 1
ATOM 2343 N N . TYR A 1 147 ? -24.583 39.352 -13.385 1.000 37.603 150 TYR AAA N 1
ATOM 2344 C CA . TYR A 1 147 ? -24.953 38.268 -14.330 1.000 37.384 150 TYR AAA CA 1
ATOM 2345 C C . TYR A 1 147 ? -26.164 38.686 -15.161 1.000 38.375 150 TYR AAA C 1
ATOM 2346 O O . TYR A 1 147 ? -27.079 39.276 -14.601 1.000 39.455 150 TYR AAA O 1
ATOM 2364 N N . LEU A 1 148 ? -26.134 38.453 -16.477 1.000 38.389 151 LEU AAA N 1
ATOM 2365 C CA . LEU A 1 148 ? -27.297 38.658 -17.369 1.000 37.852 151 LEU AAA CA 1
ATOM 2366 C C . LEU A 1 148 ? -27.493 37.402 -18.208 1.000 39.430 151 LEU AAA C 1
ATOM 2367 O O . LEU A 1 148 ? -26.729 37.110 -19.125 1.000 38.938 151 LEU AAA O 1
ATOM 2383 N N . PRO A 1 149 ? -28.512 36.594 -17.883 1.000 39.944 152 PRO AAA N 1
ATOM 2384 C CA . PRO A 1 149 ? -28.920 35.511 -18.772 1.000 41.289 152 PRO AAA CA 1
ATOM 2385 C C . PRO A 1 149 ? -29.425 36.111 -20.095 1.000 40.772 152 PRO AAA C 1
ATOM 2386 O O . PRO A 1 149 ? -30.219 37.024 -20.047 1.000 42.698 152 PRO AAA O 1
ATOM 2397 N N . PHE A 1 150 ? -29.004 35.589 -21.241 1.000 40.251 153 PHE AAA N 1
ATOM 2398 C CA . PHE A 1 150 ? -29.434 36.140 -22.557 1.000 41.232 153 PHE AAA CA 1
ATOM 2399 C C . PHE A 1 150 ? -29.509 35.049 -23.624 1.000 41.217 153 PHE AAA C 1
ATOM 2400 O O . PHE A 1 150 ? -28.910 33.966 -23.548 1.000 41.073 153 PHE AAA O 1
ATOM 2417 N N . LEU A 1 151 ? -30.272 35.365 -24.651 1.000 44.751 154 LEU AAA N 1
ATOM 2418 C CA . LEU A 1 151 ? -30.345 34.557 -25.877 1.000 47.047 154 LEU AAA CA 1
ATOM 2419 C C . LEU A 1 151 ? -29.430 35.195 -26.923 1.000 48.709 154 LEU AAA C 1
ATOM 2420 O O . LEU A 1 151 ? -29.691 36.320 -27.339 1.000 49.783 154 LEU AAA O 1
ATOM 2436 N N . PRO A 1 152 ? -28.309 34.556 -27.349 1.000 47.297 155 PRO AAA N 1
ATOM 2437 C CA . PRO A 1 152 ? -27.404 35.151 -28.335 1.000 48.371 155 PRO AAA CA 1
ATOM 2438 C C . PRO A 1 152 ? -28.010 35.433 -29.719 1.000 49.502 155 PRO AAA C 1
ATOM 2439 O O . PRO A 1 152 ? -28.660 34.581 -30.269 1.000 51.296 155 PRO AAA O 1
ATOM 2450 N N . SER A 1 153 ? -27.775 36.637 -30.233 1.000 49.968 156 SER AAA N 1
ATOM 2451 C CA . SER A 1 153 ? -28.300 37.130 -31.530 1.000 53.411 156 SER AAA CA 1
ATOM 2452 C C . SER A 1 153 ? -27.214 37.956 -32.211 1.000 52.946 156 SER AAA C 1
ATOM 2453 O O . SER A 1 153 ? -26.362 38.505 -31.500 1.000 52.329 156 SER AAA O 1
ATOM 2461 N N . THR A 1 154 ? -27.262 38.051 -33.536 1.000 54.721 157 THR AAA N 1
ATOM 2462 C CA . THR A 1 154 ? -26.318 38.866 -34.343 1.000 56.220 157 THR AAA CA 1
ATOM 2463 C C . THR A 1 154 ? -26.727 40.338 -34.276 1.000 58.453 157 THR AAA C 1
ATOM 2464 O O . THR A 1 154 ? -25.931 41.163 -34.702 1.000 60.807 157 THR AAA O 1
ATOM 2475 N N . GLU A 1 155 ? -27.908 40.658 -33.735 1.000 61.563 158 GLU AAA N 1
ATOM 2476 C CA . GLU A 1 155 ? -28.513 42.012 -33.842 1.000 63.968 158 GLU AAA CA 1
ATOM 2477 C C . GLU A 1 155 ? -28.433 42.788 -32.521 1.000 61.743 158 GLU AAA C 1
ATOM 2478 O O . GLU A 1 155 ? -28.865 43.939 -32.512 1.000 65.444 158 GLU AAA O 1
ATOM 2490 N N . ASP A 1 156 ? -27.837 42.236 -31.469 1.000 57.621 159 ASP AAA N 1
ATOM 2491 C CA . ASP A 1 156 ? -27.750 42.929 -30.159 1.000 54.530 159 ASP AAA CA 1
ATOM 2492 C C . ASP A 1 156 ? -26.284 43.104 -29.799 1.000 51.217 159 ASP AAA C 1
ATOM 2493 O O . ASP A 1 156 ? -25.562 42.123 -29.875 1.000 53.308 159 ASP AAA O 1
ATOM 2502 N N . VAL A 1 157 ? -25.893 44.277 -29.327 1.000 48.914 160 VAL AAA N 1
ATOM 2503 C CA . VAL A 1 157 ? -24.614 44.446 -28.583 1.000 47.499 160 VAL AAA CA 1
ATOM 2504 C C . VAL A 1 157 ? -24.916 44.717 -27.100 1.000 46.844 160 VAL AAA C 1
ATOM 2505 O O . VAL A 1 157 ? -26.024 45.179 -26.764 1.000 45.704 160 VAL AAA O 1
ATOM 2518 N N . TYR A 1 158 ? -23.962 44.408 -26.231 1.000 45.486 161 TYR AAA N 1
ATOM 2519 C CA . TYR A 1 158 ? -24.105 44.541 -24.768 1.000 46.177 161 TYR AAA CA 1
ATOM 2520 C C . TYR A 1 158 ? -22.947 45.379 -24.216 1.000 49.974 161 TYR AAA C 1
ATOM 2521 O O . TYR A 1 158 ? -21.854 45.402 -24.833 1.000 48.230 161 TYR AAA O 1
ATOM 2539 N N . ASP A 1 159 ? -23.216 46.069 -23.095 1.000 52.956 162 ASP AAA N 1
ATOM 2540 C CA . ASP A 1 159 ? -22.225 46.820 -22.293 1.000 52.657 162 ASP AAA CA 1
ATOM 2541 C C . ASP A 1 159 ? -22.563 46.608 -20.815 1.000 51.876 162 ASP AAA C 1
ATOM 2542 O O . ASP A 1 159 ? -23.748 46.474 -20.467 1.000 52.213 162 ASP AAA O 1
ATOM 2551 N N . CYS A 1 160 ? -21.529 46.502 -19.992 1.000 51.220 163 CYS AAA N 1
ATOM 2552 C CA . CYS A 1 160 ? -21.573 46.626 -18.520 1.000 51.468 163 CYS AAA CA 1
ATOM 2553 C C . CYS A 1 160 ? -21.112 48.048 -18.187 1.000 50.456 163 CYS AAA C 1
ATOM 2554 O O . CYS A 1 160 ? -19.955 48.334 -18.475 1.000 51.522 163 CYS AAA O 1
ATOM 2561 N N . ARG A 1 161 ? -21.995 48.892 -17.647 1.000 49.431 164 ARG AAA N 1
ATOM 2562 C CA . ARG A 1 161 ? -21.707 50.293 -17.234 1.000 51.941 164 ARG AAA CA 1
ATOM 2563 C C . ARG A 1 161 ? -21.386 50.289 -15.728 1.000 50.027 164 ARG AAA C 1
ATOM 2564 O O . ARG A 1 161 ? -22.192 49.760 -14.957 1.000 44.685 164 ARG AAA O 1
ATOM 2585 N N . VAL A 1 162 ? -20.222 50.817 -15.341 1.000 48.619 165 VAL AAA N 1
ATOM 2586 C CA . VAL A 1 162 ? -19.739 50.776 -13.936 1.000 50.584 165 VAL AAA CA 1
ATOM 2587 C C . VAL A 1 162 ? -19.411 52.200 -13.495 1.000 52.068 165 VAL AAA C 1
ATOM 2588 O O . VAL A 1 162 ? -18.498 52.811 -14.097 1.000 53.524 165 VAL AAA O 1
ATOM 2601 N N . GLU A 1 163 ? -20.169 52.700 -12.513 1.000 52.314 166 GLU AAA N 1
ATOM 2602 C CA . GLU A 1 163 ? -19.925 53.980 -11.802 1.000 54.211 166 GLU AAA CA 1
ATOM 2603 C C . GLU A 1 163 ? -19.194 53.677 -10.493 1.000 50.812 166 GLU AAA C 1
ATOM 2604 O O . GLU A 1 163 ? -19.711 52.871 -9.693 1.000 47.812 166 GLU AAA O 1
ATOM 2616 N N . HIS A 1 164 ? -18.096 54.392 -10.260 1.000 50.613 167 HIS AAA N 1
ATOM 2617 C CA . HIS A 1 164 ? -17.325 54.392 -8.998 1.000 50.378 167 HIS AAA CA 1
ATOM 2618 C C . HIS A 1 164 ? -16.665 55.765 -8.839 1.000 52.781 167 HIS AAA C 1
ATOM 2619 O O . HIS A 1 164 ? -16.272 56.344 -9.864 1.000 52.282 167 HIS AAA O 1
ATOM 2634 N N . TRP A 1 165 ? -16.526 56.247 -7.595 1.000 53.688 168 TRP AAA N 1
ATOM 2635 C CA . TRP A 1 165 ? -15.887 57.540 -7.232 1.000 54.242 168 TRP AAA CA 1
ATOM 2636 C C . TRP A 1 165 ? -14.421 57.613 -7.695 1.000 55.508 168 TRP AAA C 1
ATOM 2637 O O . TRP A 1 165 ? -13.955 58.723 -7.930 1.000 59.016 168 TRP AAA O 1
ATOM 2658 N N . GLY A 1 166 ? -13.724 56.488 -7.858 1.000 54.177 169 GLY AAA N 1
ATOM 2659 C CA . GLY A 1 166 ? -12.359 56.444 -8.419 1.000 55.415 169 GLY AAA CA 1
ATOM 2660 C C . GLY A 1 166 ? -12.283 56.785 -9.908 1.000 57.605 169 GLY AAA C 1
ATOM 2661 O O . GLY A 1 166 ? -11.166 57.081 -10.356 1.000 58.340 169 GLY AAA O 1
ATOM 2665 N N . LEU A 1 167 ? -13.393 56.728 -10.661 1.000 56.921 170 LEU AAA N 1
ATOM 2666 C CA . LEU A 1 167 ? -13.419 56.956 -12.141 1.000 57.680 170 LEU AAA CA 1
ATOM 2667 C C . LEU A 1 167 ? -13.855 58.386 -12.490 1.000 62.862 170 LEU AAA C 1
ATOM 2668 O O . LEU A 1 167 ? -14.856 58.847 -11.928 1.000 61.953 170 LEU AAA O 1
ATOM 2684 N N . ASP A 1 168 ? -13.214 58.996 -13.493 1.000 70.690 171 ASP AAA N 1
ATOM 2685 C CA . ASP A 1 168 ? -13.648 60.275 -14.127 1.000 78.138 171 ASP AAA CA 1
ATOM 2686 C C . ASP A 1 168 ? -15.073 60.122 -14.673 1.000 79.296 171 ASP AAA C 1
ATOM 2687 O O . ASP A 1 168 ? -15.967 60.857 -14.224 1.000 83.230 171 ASP AAA O 1
ATOM 2696 N N . GLU A 1 169 ? -15.257 59.197 -15.612 1.000 79.043 172 GLU AAA N 1
ATOM 2697 C CA . GLU A 1 169 ? -16.509 58.984 -16.377 1.000 78.924 172 GLU AAA CA 1
ATOM 2698 C C . GLU A 1 169 ? -16.996 57.592 -16.024 1.000 72.918 172 GLU AAA C 1
ATOM 2699 O O . GLU A 1 169 ? -16.194 56.784 -15.575 1.000 68.712 172 GLU AAA O 1
ATOM 2711 N N . PRO A 1 170 ? -18.289 57.249 -16.214 1.000 71.289 173 PRO AAA N 1
ATOM 2712 C CA . PRO A 1 170 ? -18.709 55.846 -16.143 1.000 68.790 173 PRO AAA CA 1
ATOM 2713 C C . PRO A 1 170 ? -17.843 55.002 -17.095 1.000 63.911 173 PRO AAA C 1
ATOM 2714 O O . PRO A 1 170 ? -17.416 55.528 -18.086 1.000 69.149 173 PRO AAA O 1
ATOM 2725 N N . LEU A 1 171 ? -17.574 53.752 -16.734 1.000 58.418 174 LEU AAA N 1
ATOM 2726 C CA . LEU A 1 171 ? -16.700 52.791 -17.460 1.000 56.474 174 LEU AAA CA 1
ATOM 2727 C C . LEU A 1 171 ? -17.586 51.758 -18.169 1.000 54.697 174 LEU AAA C 1
ATOM 2728 O O . LEU A 1 171 ? -18.382 51.080 -17.465 1.000 52.130 174 LEU AAA O 1
ATOM 2744 N N . LEU A 1 172 ? -17.495 51.657 -19.497 1.000 54.149 175 LEU AAA N 1
ATOM 2745 C CA . LEU A 1 172 ? -18.322 50.719 -20.311 1.000 55.097 175 LEU AAA CA 1
ATOM 2746 C C . LEU A 1 172 ? -17.456 49.576 -20.836 1.000 55.066 175 LEU AAA C 1
ATOM 2747 O O . LEU A 1 172 ? -16.432 49.864 -21.481 1.000 56.747 175 LEU AAA O 1
ATOM 2763 N N . LYS A 1 173 ? -17.853 48.329 -20.569 1.000 53.020 176 LYS AAA N 1
ATOM 2764 C CA . LYS A 1 173 ? -17.175 47.148 -21.154 1.000 52.575 176 LYS AAA CA 1
ATOM 2765 C C . LYS A 1 173 ? -18.135 46.517 -22.154 1.000 49.362 176 LYS AAA C 1
ATOM 2766 O O . LYS A 1 173 ? -19.238 46.113 -21.757 1.000 44.456 176 LYS AAA O 1
ATOM 2785 N N . HIS A 1 174 ? -17.667 46.422 -23.393 1.000 50.231 177 HIS AAA N 1
ATOM 2786 C CA . HIS A 1 174 ? -18.441 45.993 -24.583 1.000 51.732 177 HIS AAA CA 1
ATOM 2787 C C . HIS A 1 174 ? -18.391 44.468 -24.718 1.000 50.328 177 HIS AAA C 1
ATOM 2788 O O . HIS A 1 174 ? -17.355 43.886 -24.415 1.000 52.954 177 HIS AAA O 1
ATOM 2803 N N . TRP A 1 175 ? -19.481 43.858 -25.172 1.000 49.226 178 TRP AAA N 1
ATOM 2804 C CA . TRP A 1 175 ? -19.487 42.471 -25.677 1.000 48.134 178 TRP AAA CA 1
ATOM 2805 C C . TRP A 1 175 ? -20.483 42.351 -26.839 1.000 49.525 178 TRP AAA C 1
ATOM 2806 O O . TRP A 1 175 ? -21.557 42.960 -26.775 1.000 48.087 178 TRP AAA O 1
ATOM 2827 N N . GLU A 1 176 ? -20.160 41.545 -27.850 1.000 50.387 179 GLU AAA N 1
ATOM 2828 C CA . GLU A 1 176 ? -21.095 41.203 -28.944 1.000 53.324 179 GLU AAA CA 1
ATOM 2829 C C . GLU A 1 176 ? -20.701 39.865 -29.579 1.000 55.471 179 GLU AAA C 1
ATOM 2830 O O . GLU A 1 176 ? -19.540 39.513 -29.535 1.000 55.747 179 GLU AAA O 1
ATOM 2842 N N . PHE A 1 177 ? -21.682 39.145 -30.115 1.000 58.464 180 PHE AAA N 1
ATOM 2843 C CA . PHE A 1 177 ? -21.512 37.997 -31.034 1.000 63.180 180 PHE AAA CA 1
ATOM 2844 C C . PHE A 1 177 ? -21.136 38.519 -32.423 1.000 62.101 180 PHE AAA C 1
ATOM 2845 O O . PHE A 1 177 ? -20.032 38.187 -32.816 1.000 65.188 180 PHE AAA O 1
ATOM 2862 N N . ASP B 2 1 ? -20.840 64.126 -4.549 1.000 102.860 2 ASP BBB N 1
ATOM 2863 C CA . ASP B 2 1 ? -20.743 63.861 -3.093 1.000 99.689 2 ASP BBB CA 1
ATOM 2864 C C . ASP B 2 1 ? -19.342 64.264 -2.616 1.000 98.096 2 ASP BBB C 1
ATOM 2865 O O . ASP B 2 1 ? -18.382 63.512 -2.825 1.000 94.927 2 ASP BBB O 1
ATOM 2876 N N . THR B 2 2 ? -19.229 65.444 -2.018 1.000 102.693 3 THR BBB N 1
ATOM 2877 C CA . THR B 2 2 ? -17.972 65.955 -1.412 1.000 102.725 3 THR BBB CA 1
ATOM 2878 C C . THR B 2 2 ? -17.398 64.878 -0.467 1.000 98.421 3 THR BBB C 1
ATOM 2879 O O . THR B 2 2 ? -16.235 64.491 -0.668 1.000 99.564 3 THR BBB O 1
ATOM 2890 N N . ARG B 2 3 ? -18.220 64.335 0.439 1.000 92.853 4 ARG BBB N 1
ATOM 2891 C CA . ARG B 2 3 ? -17.821 63.822 1.783 1.000 88.197 4 ARG BBB CA 1
ATOM 2892 C C . ARG B 2 3 ? -16.690 62.790 1.711 1.000 81.177 4 ARG BBB C 1
ATOM 2893 O O . ARG B 2 3 ? -16.677 61.936 0.832 1.000 77.971 4 ARG BBB O 1
ATOM 2914 N N . PRO B 2 4 ? -15.703 62.831 2.643 1.000 76.539 5 PRO BBB N 1
ATOM 2915 C CA . PRO B 2 4 ? -14.690 61.779 2.748 1.000 71.871 5 PRO BBB CA 1
ATOM 2916 C C . PRO B 2 4 ? -15.245 60.463 3.308 1.000 67.215 5 PRO BBB C 1
ATOM 2917 O O . PRO B 2 4 ? -16.166 60.515 4.079 1.000 65.901 5 PRO BBB O 1
ATOM 2928 N N . ARG B 2 5 ? -14.638 59.333 2.938 1.000 62.895 6 ARG BBB N 1
ATOM 2929 C CA . ARG B 2 5 ? -15.085 57.983 3.371 1.000 58.705 6 ARG BBB CA 1
ATOM 2930 C C . ARG B 2 5 ? -14.097 57.352 4.354 1.000 56.184 6 ARG BBB C 1
ATOM 2931 O O . ARG B 2 5 ? -12.874 57.590 4.264 1.000 58.200 6 ARG BBB O 1
ATOM 2952 N N . PHE B 2 6 ? -14.631 56.498 5.209 1.000 51.745 7 PHE BBB N 1
ATOM 2953 C CA . PHE B 2 6 ? -13.897 55.817 6.290 1.000 49.595 7 PHE BBB CA 1
ATOM 2954 C C . PHE B 2 6 ? -14.466 54.421 6.328 1.000 47.710 7 PHE BBB C 1
ATOM 2955 O O . PHE B 2 6 ? -15.710 54.305 6.316 1.000 47.330 7 PHE BBB O 1
ATOM 2972 N N . LEU B 2 7 ? -13.583 53.431 6.325 1.000 47.090 8 LEU BBB N 1
ATOM 2973 C CA . LEU B 2 7 ? -13.948 52.010 6.198 1.000 46.163 8 LEU BBB CA 1
ATOM 2974 C C . LEU B 2 7 ? -13.178 51.181 7.234 1.000 45.923 8 LEU BBB C 1
ATOM 2975 O O . LEU B 2 7 ? -11.953 51.267 7.291 1.000 46.622 8 LEU BBB O 1
ATOM 2991 N N . GLU B 2 8 ? -13.901 50.374 7.991 1.000 46.071 9 GLU BBB N 1
ATOM 2992 C CA . GLU B 2 8 ? -13.337 49.370 8.914 1.000 47.538 9 GLU BBB CA 1
ATOM 2993 C C . GLU B 2 8 ? -13.653 48.007 8.302 1.000 44.322 9 GLU BBB C 1
ATOM 2994 O O . GLU B 2 8 ? -14.787 47.793 7.888 1.000 41.703 9 GLU BBB O 1
ATOM 3006 N N . GLN B 2 9 ? -12.670 47.127 8.238 1.000 43.526 10 GLN BBB N 1
ATOM 3007 C CA . GLN B 2 9 ? -12.931 45.721 7.886 1.000 43.378 10 GLN BBB CA 1
ATOM 3008 C C . GLN B 2 9 ? -12.488 44.880 9.073 1.000 43.657 10 GLN BBB C 1
ATOM 3009 O O . GLN B 2 9 ? -11.593 45.311 9.823 1.000 45.338 10 GLN BBB O 1
ATOM 3023 N N . VAL B 2 10 ? -13.063 43.700 9.172 1.000 43.665 11 VAL BBB N 1
ATOM 3024 C CA . VAL B 2 10 ? -12.547 42.616 10.031 1.000 45.032 11 VAL BBB CA 1
ATOM 3025 C C . VAL B 2 10 ? -12.639 41.345 9.219 1.000 42.841 11 VAL BBB C 1
ATOM 3026 O O . VAL B 2 10 ? -13.690 41.129 8.608 1.000 43.877 11 VAL BBB O 1
ATOM 3039 N N . LYS B 2 11 ? -11.582 40.550 9.249 1.000 42.639 12 LYS BBB N 1
ATOM 3040 C CA . LYS B 2 11 ? -11.541 39.224 8.600 1.000 42.706 12 LYS BBB CA 1
ATOM 3041 C C . LYS B 2 11 ? -11.152 38.212 9.670 1.000 42.514 12 LYS BBB C 1
ATOM 3042 O O . LYS B 2 11 ? -10.082 38.354 10.321 1.000 43.565 12 LYS BBB O 1
ATOM 3061 N N . HIS B 2 12 ? -12.027 37.249 9.886 1.000 40.484 13 HIS BBB N 1
ATOM 3062 C CA . HIS B 2 12 ? -11.742 36.102 10.761 1.000 41.739 13 HIS BBB CA 1
ATOM 3063 C C . HIS B 2 12 ? -11.357 34.959 9.816 1.000 41.152 13 HIS BBB C 1
ATOM 3064 O O . HIS B 2 12 ? -12.246 34.416 9.129 1.000 41.687 13 HIS BBB O 1
ATOM 3079 N N . GLU B 2 13 ? -10.091 34.572 9.808 1.000 41.993 14 GLU BBB N 1
ATOM 3080 C CA . GLU B 2 13 ? -9.538 33.677 8.773 1.000 43.267 14 GLU BBB CA 1
ATOM 3081 C C . GLU B 2 13 ? -9.155 32.359 9.442 1.000 44.965 14 GLU BBB C 1
ATOM 3082 O O . GLU B 2 13 ? -8.392 32.394 10.405 1.000 46.164 14 GLU BBB O 1
ATOM 3094 N N . CYS B 2 14 ? -9.677 31.251 8.929 1.000 44.644 15 CYS BBB N 1
ATOM 3095 C CA . CYS B 2 14 ? -9.306 29.880 9.315 1.000 46.213 15 CYS BBB CA 1
ATOM 3096 C C . CYS B 2 14 ? -8.551 29.229 8.157 1.000 45.153 15 CYS BBB C 1
ATOM 3097 O O . CYS B 2 14 ? -9.151 29.026 7.101 1.000 43.897 15 CYS BBB O 1
ATOM 3104 N N . HIS B 2 15 ? -7.284 28.917 8.378 1.000 45.100 16 HIS BBB N 1
ATOM 3105 C CA . HIS B 2 15 ? -6.378 28.257 7.409 1.000 45.372 16 HIS BBB CA 1
ATOM 3106 C C . HIS B 2 15 ? -6.238 26.799 7.828 1.000 44.892 16 HIS BBB C 1
ATOM 3107 O O . HIS B 2 15 ? -5.942 26.560 8.987 1.000 48.380 16 HIS BBB O 1
ATOM 3122 N N . PHE B 2 16 ? -6.513 25.879 6.916 1.000 44.261 17 PHE BBB N 1
ATOM 3123 C CA . PHE B 2 16 ? -6.497 24.420 7.144 1.000 46.114 17 PHE BBB CA 1
ATOM 3124 C C . PHE B 2 16 ? -5.378 23.805 6.319 1.000 48.492 17 PHE BBB C 1
ATOM 3125 O O . PHE B 2 16 ? -5.283 24.092 5.135 1.000 48.787 17 PHE BBB O 1
ATOM 3142 N N . PHE B 2 17 ? -4.556 22.975 6.943 1.000 55.661 18 PHE BBB N 1
ATOM 3143 C CA . PHE B 2 17 ? -3.490 22.190 6.282 1.000 60.193 18 PHE BBB CA 1
ATOM 3144 C C . PHE B 2 17 ? -3.805 20.721 6.593 1.000 64.680 18 PHE BBB C 1
ATOM 3145 O O . PHE B 2 17 ? -3.827 20.365 7.780 1.000 71.691 18 PHE BBB O 1
ATOM 3162 N N . ASN B 2 18 ? -4.102 19.911 5.577 1.000 67.601 19 ASN BBB N 1
ATOM 3163 C CA . ASN B 2 18 ? -4.439 18.467 5.704 1.000 69.001 19 ASN BBB CA 1
ATOM 3164 C C . ASN B 2 18 ? -5.789 18.352 6.429 1.000 68.923 19 ASN BBB C 1
ATOM 3165 O O . ASN B 2 18 ? -5.862 17.684 7.468 1.000 68.971 19 ASN BBB O 1
ATOM 3175 N N . GLY B 2 19 ? -6.827 18.998 5.896 1.000 66.297 20 GLY BBB N 1
ATOM 3176 C CA . GLY B 2 19 ? -8.133 19.131 6.560 1.000 63.766 20 GLY BBB CA 1
ATOM 3177 C C . GLY B 2 19 ? -7.954 19.857 7.870 1.000 64.904 20 GLY BBB C 1
ATOM 3178 O O . GLY B 2 19 ? -7.257 20.888 7.848 1.000 68.105 20 GLY BBB O 1
ATOM 3182 N N . THR B 2 20 ? -8.467 19.292 8.972 1.000 63.008 21 THR BBB N 1
ATOM 3183 C CA . THR B 2 20 ? -8.446 19.885 10.336 1.000 60.533 21 THR BBB CA 1
ATOM 3184 C C . THR B 2 20 ? -7.243 19.393 11.154 1.000 61.714 21 THR BBB C 1
ATOM 3185 O O . THR B 2 20 ? -7.210 19.699 12.372 1.000 57.887 21 THR BBB O 1
ATOM 3196 N N . GLU B 2 21 ? -6.315 18.645 10.541 1.000 62.782 22 GLU BBB N 1
ATOM 3197 C CA . GLU B 2 21 ? -5.095 18.130 11.222 1.000 66.989 22 GLU BBB CA 1
ATOM 3198 C C . GLU B 2 21 ? -4.279 19.322 11.709 1.000 63.873 22 GLU BBB C 1
ATOM 3199 O O . GLU B 2 21 ? -3.781 19.253 12.809 1.000 63.564 22 GLU BBB O 1
ATOM 3211 N N . ARG B 2 22 ? -4.151 20.378 10.910 1.000 64.218 23 ARG BBB N 1
ATOM 3212 C CA . ARG B 2 22 ? -3.434 21.595 11.353 1.000 66.106 23 ARG BBB CA 1
ATOM 3213 C C . ARG B 2 22 ? -4.267 22.817 10.970 1.000 61.121 23 ARG BBB C 1
ATOM 3214 O O . ARG B 2 22 ? -4.611 22.959 9.777 1.000 56.903 23 ARG BBB O 1
ATOM 3235 N N . VAL B 2 23 ? -4.587 23.642 11.972 1.000 58.095 24 VAL BBB N 1
ATOM 3236 C CA . VAL B 2 23 ? -5.432 24.856 11.819 1.000 54.737 24 VAL BBB CA 1
ATOM 3237 C C . VAL B 2 23 ? -4.701 26.063 12.406 1.000 53.472 24 VAL BBB C 1
ATOM 3238 O O . VAL B 2 23 ? -4.165 25.965 13.522 1.000 51.982 24 VAL BBB O 1
ATOM 3251 N N . ARG B 2 24 ? -4.790 27.183 11.697 1.000 50.345 25 ARG BBB N 1
ATOM 3252 C CA . ARG B 2 24 ? -4.334 28.514 12.141 1.000 50.335 25 ARG BBB CA 1
ATOM 3253 C C . ARG B 2 24 ? -5.528 29.466 12.038 1.000 46.722 25 ARG BBB C 1
ATOM 3254 O O . ARG B 2 24 ? -6.135 29.540 10.974 1.000 45.190 25 ARG BBB O 1
ATOM 3275 N N . PHE B 2 25 ? -5.863 30.147 13.126 1.000 46.818 26 PHE BBB N 1
ATOM 3276 C CA . PHE B 2 25 ? -6.925 31.177 13.188 1.000 45.828 26 PHE BBB CA 1
ATOM 3277 C C . PHE B 2 25 ? -6.235 32.548 13.239 1.000 45.382 26 PHE BBB C 1
ATOM 3278 O O . PHE B 2 25 ? -5.263 32.734 13.981 1.000 45.378 26 PHE BBB O 1
ATOM 3295 N N . LEU B 2 26 ? -6.731 33.484 12.449 1.000 45.280 27 LEU BBB N 1
ATOM 3296 C CA . LEU B 2 26 ? -6.212 34.868 12.377 1.000 48.460 27 LEU BBB CA 1
ATOM 3297 C C . LEU B 2 26 ? -7.407 35.816 12.463 1.000 49.653 27 LEU BBB C 1
ATOM 3298 O O . LEU B 2 26 ? -8.302 35.707 11.609 1.000 50.978 27 LEU BBB O 1
ATOM 3314 N N . ASP B 2 27 ? -7.398 36.698 13.464 1.000 49.357 28 ASP BBB N 1
ATOM 3315 C CA . ASP B 2 27 ? -8.411 37.754 13.682 1.000 48.649 28 ASP BBB CA 1
ATOM 3316 C C . ASP B 2 27 ? -7.721 39.069 13.292 1.000 48.061 28 ASP BBB C 1
ATOM 3317 O O . ASP B 2 27 ? -6.815 39.516 14.027 1.000 48.258 28 ASP BBB O 1
ATOM 3326 N N . ARG B 2 28 ? -8.111 39.631 12.144 1.000 46.419 29 ARG BBB N 1
ATOM 3327 C CA . ARG B 2 28 ? -7.381 40.722 11.442 1.000 46.699 29 ARG BBB CA 1
ATOM 3328 C C . ARG B 2 28 ? -8.293 41.938 11.332 1.000 43.914 29 ARG BBB C 1
ATOM 3329 O O . ARG B 2 28 ? -9.420 41.761 10.889 1.000 43.477 29 ARG BBB O 1
ATOM 3350 N N . TYR B 2 29 ? -7.780 43.110 11.710 1.000 42.814 30 TYR BBB N 1
ATOM 3351 C CA . TYR B 2 29 ? -8.521 44.387 11.806 1.000 42.752 30 TYR BBB CA 1
ATOM 3352 C C . TYR B 2 29 ? -7.900 45.363 10.798 1.000 42.810 30 TYR BBB C 1
ATOM 3353 O O . TYR B 2 29 ? -6.679 45.498 10.769 1.000 43.382 30 TYR BBB O 1
ATOM 3371 N N . PHE B 2 30 ? -8.732 46.043 10.008 1.000 42.354 31 PHE BBB N 1
ATOM 3372 C CA . PHE B 2 30 ? -8.296 46.896 8.881 1.000 42.361 31 PHE BBB CA 1
ATOM 3373 C C . PHE B 2 30 ? -8.952 48.266 9.004 1.000 43.564 31 PHE BBB C 1
ATOM 3374 O O . PHE B 2 30 ? -10.154 48.348 9.285 1.000 42.219 31 PHE BBB O 1
ATOM 3391 N N . TYR B 2 31 ? -8.155 49.312 8.777 1.000 45.850 32 TYR BBB N 1
ATOM 3392 C CA . TYR B 2 31 ? -8.634 50.700 8.592 1.000 48.361 32 TYR BBB CA 1
ATOM 3393 C C . TYR B 2 31 ? -8.267 51.092 7.163 1.000 50.930 32 TYR BBB C 1
ATOM 3394 O O . TYR B 2 31 ? -7.056 51.103 6.847 1.000 52.168 32 TYR BBB O 1
ATOM 3412 N N . HIS B 2 32 ? -9.295 51.330 6.337 1.000 53.263 33 HIS BBB N 1
ATOM 3413 C CA . HIS B 2 32 ? -9.286 51.216 4.847 1.000 53.148 33 HIS BBB CA 1
ATOM 3414 C C . HIS B 2 32 ? -8.759 49.827 4.441 1.000 52.767 33 HIS BBB C 1
ATOM 3415 O O . HIS B 2 32 ? -9.495 48.827 4.633 1.000 51.370 33 HIS BBB O 1
ATOM 3430 N N . GLN B 2 33 ? -7.527 49.743 3.936 1.000 56.349 34 GLN BBB N 1
ATOM 3431 C CA . GLN B 2 33 ? -6.916 48.472 3.457 1.000 57.851 34 GLN BBB CA 1
ATOM 3432 C C . GLN B 2 33 ? -5.690 48.147 4.328 1.000 55.848 34 GLN BBB C 1
ATOM 3433 O O . GLN B 2 33 ? -4.938 47.244 3.950 1.000 54.021 34 GLN BBB O 1
ATOM 3447 N N . GLU B 2 34 ? -5.498 48.849 5.450 1.000 55.952 35 GLU BBB N 1
ATOM 3448 C CA . GLU B 2 34 ? -4.267 48.768 6.275 1.000 56.852 35 GLU BBB CA 1
ATOM 3449 C C . GLU B 2 34 ? -4.577 47.968 7.545 1.000 54.228 35 GLU BBB C 1
ATOM 3450 O O . GLU B 2 34 ? -5.277 48.495 8.437 1.000 56.575 35 GLU BBB O 1
ATOM 3462 N N . GLU B 2 35 ? -4.065 46.737 7.622 1.000 50.041 36 GLU BBB N 1
ATOM 3463 C CA . GLU B 2 35 ? -4.099 45.892 8.841 1.000 49.417 36 GLU BBB CA 1
ATOM 3464 C C . GLU B 2 35 ? -3.351 46.606 9.979 1.000 49.918 36 GLU BBB C 1
ATOM 3465 O O . GLU B 2 35 ? -2.162 46.960 9.812 1.000 53.553 36 GLU BBB O 1
ATOM 3477 N N . TYR B 2 36 ? -4.017 46.840 11.102 1.000 48.468 37 TYR BBB N 1
ATOM 3478 C CA . TYR B 2 36 ? -3.421 47.613 12.225 1.000 50.518 37 TYR BBB CA 1
ATOM 3479 C C . TYR B 2 36 ? -3.191 46.690 13.419 1.000 50.498 37 TYR BBB C 1
ATOM 3480 O O . TYR B 2 36 ? -2.217 46.897 14.153 1.000 53.345 37 TYR BBB O 1
ATOM 3498 N N . VAL B 2 37 ? -4.025 45.674 13.599 1.000 47.858 38 VAL BBB N 1
ATOM 3499 C CA . VAL B 2 37 ? -3.813 44.727 14.720 1.000 48.503 38 VAL BBB CA 1
ATOM 3500 C C . VAL B 2 37 ? -4.355 43.367 14.300 1.000 47.495 38 VAL BBB C 1
ATOM 3501 O O . VAL B 2 37 ? -5.357 43.334 13.540 1.000 45.454 38 VAL BBB O 1
ATOM 3514 N N . ARG B 2 38 ? -3.665 42.303 14.731 1.000 48.721 39 ARG BBB N 1
ATOM 3515 C CA . ARG B 2 38 ? -4.092 40.905 14.502 1.000 48.234 39 ARG BBB CA 1
ATOM 3516 C C . ARG B 2 38 ? -3.849 40.008 15.724 1.000 45.730 39 ARG BBB C 1
ATOM 3517 O O . ARG B 2 38 ? -2.842 40.137 16.429 1.000 45.392 39 ARG BBB O 1
ATOM 3538 N N . PHE B 2 39 ? -4.778 39.087 15.909 1.000 45.084 40 PHE BBB N 1
ATOM 3539 C CA . PHE B 2 39 ? -4.630 37.881 16.745 1.000 46.314 40 PHE BBB CA 1
ATOM 3540 C C . PHE B 2 39 ? -4.261 36.726 15.824 1.000 45.972 40 PHE BBB C 1
ATOM 3541 O O . PHE B 2 39 ? -5.021 36.476 14.886 1.000 45.589 40 PHE BBB O 1
ATOM 3558 N N . ASP B 2 40 ? -3.192 36.005 16.151 1.000 47.783 41 ASP BBB N 1
ATOM 3559 C CA . ASP B 2 40 ? -2.730 34.790 15.428 1.000 47.122 41 ASP BBB CA 1
ATOM 3560 C C . ASP B 2 40 ? -2.630 33.646 16.439 1.000 46.607 41 ASP BBB C 1
ATOM 3561 O O . ASP B 2 40 ? -1.852 33.817 17.395 1.000 47.740 41 ASP BBB O 1
ATOM 3570 N N . SER B 2 41 ? -3.316 32.526 16.188 1.000 44.966 42 SER BBB N 1
ATOM 3571 C CA . SER B 2 41 ? -3.347 31.312 17.051 1.000 46.521 42 SER BBB CA 1
ATOM 3572 C C . SER B 2 41 ? -1.946 30.691 17.227 1.000 48.334 42 SER BBB C 1
ATOM 3573 O O . SER B 2 41 ? -1.715 30.059 18.264 1.000 47.680 42 SER BBB O 1
ATOM 3581 N N . ASP B 2 42 ? -1.012 30.898 16.308 1.000 50.314 43 ASP BBB N 1
ATOM 3582 C CA . ASP B 2 42 ? 0.391 30.415 16.491 1.000 55.223 43 ASP BBB CA 1
ATOM 3583 C C . ASP B 2 42 ? 1.102 31.236 17.573 1.000 53.514 43 ASP BBB C 1
ATOM 3584 O O . ASP B 2 42 ? 2.084 30.735 18.130 1.000 54.002 43 ASP BBB O 1
ATOM 3593 N N . VAL B 2 43 ? 0.641 32.462 17.827 1.000 52.290 44 VAL BBB N 1
ATOM 3594 C CA . VAL B 2 43 ? 1.243 33.382 18.837 1.000 53.717 44 VAL BBB CA 1
ATOM 3595 C C . VAL B 2 43 ? 0.416 33.315 20.133 1.000 53.550 44 VAL BBB C 1
ATOM 3596 O O . VAL B 2 43 ? 1.024 33.240 21.221 1.000 55.576 44 VAL BBB O 1
ATOM 3609 N N . GLY B 2 44 ? -0.908 33.284 20.015 1.000 51.323 45 GLY BBB N 1
ATOM 3610 C CA . GLY B 2 44 ? -1.829 33.148 21.156 1.000 54.442 45 GLY BBB CA 1
ATOM 3611 C C . GLY B 2 44 ? -2.055 34.455 21.889 1.000 54.641 45 GLY BBB C 1
ATOM 3612 O O . GLY B 2 44 ? -2.517 34.397 23.008 1.000 54.765 45 GLY BBB O 1
ATOM 3616 N N . GLU B 2 45 ? -1.727 35.594 21.285 1.000 55.708 46 GLU BBB N 1
ATOM 3617 C CA . GLU B 2 45 ? -2.161 36.928 21.773 1.000 57.286 46 GLU BBB CA 1
ATOM 3618 C C . GLU B 2 45 ? -2.142 37.913 20.599 1.000 55.558 46 GLU BBB C 1
ATOM 3619 O O . GLU B 2 45 ? -1.663 37.540 19.510 1.000 57.481 46 GLU BBB O 1
ATOM 3631 N N . TYR B 2 46 ? -2.706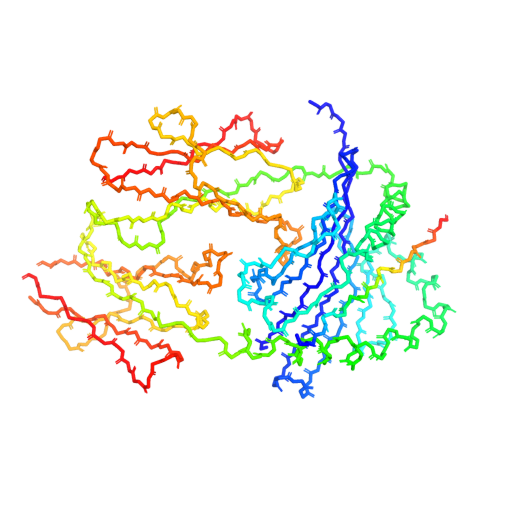 39.103 20.784 1.000 53.768 47 TYR BBB N 1
ATOM 3632 C CA . TYR B 2 46 ? -2.704 40.190 19.777 1.000 51.902 47 TYR BBB CA 1
ATOM 3633 C C . TYR B 2 46 ? -1.301 40.780 19.603 1.000 54.044 47 TYR BBB C 1
ATOM 3634 O O . TYR B 2 46 ? -0.481 40.793 20.550 1.000 52.077 47 TYR BBB O 1
ATOM 3652 N N . ARG B 2 47 ? -1.045 41.264 18.388 1.000 55.355 48 ARG BBB N 1
ATOM 3653 C CA . ARG B 2 47 ? 0.166 42.044 18.035 1.000 57.312 48 ARG BBB CA 1
ATOM 3654 C C . ARG B 2 47 ? -0.277 43.218 17.158 1.000 56.007 48 ARG BBB C 1
ATOM 3655 O O . ARG B 2 47 ? -1.096 42.984 16.256 1.000 53.183 48 ARG BBB O 1
ATOM 3676 N N . ALA B 2 48 ? 0.199 44.437 17.460 1.000 56.391 49 ALA BBB N 1
ATOM 3677 C CA . ALA B 2 48 ? 0.062 45.625 16.585 1.000 55.686 49 ALA BBB CA 1
ATOM 3678 C C . ALA B 2 48 ? 0.789 45.339 15.261 1.000 54.270 49 ALA BBB C 1
ATOM 3679 O O . ALA B 2 48 ? 1.948 44.896 15.306 1.000 56.425 49 ALA BBB O 1
ATOM 3686 N N . VAL B 2 49 ? 0.120 45.534 14.130 1.000 52.336 50 VAL BBB N 1
ATOM 3687 C CA . VAL B 2 49 ? 0.719 45.391 12.777 1.000 53.431 50 VAL BBB CA 1
ATOM 3688 C C . VAL B 2 49 ? 1.237 46.762 12.322 1.000 57.957 50 VAL BBB C 1
ATOM 3689 O O . VAL B 2 49 ? 2.136 46.766 11.457 1.000 60.381 50 VAL BBB O 1
ATOM 3702 N N . THR B 2 50 ? 0.658 47.860 12.844 1.000 59.395 51 THR BBB N 1
ATOM 3703 C CA . THR B 2 50 ? 1.094 49.274 12.655 1.000 61.423 51 THR BBB CA 1
ATOM 3704 C C . THR B 2 50 ? 0.928 50.053 13.964 1.000 64.666 51 THR BBB C 1
ATOM 3705 O O . THR B 2 50 ? 0.241 49.553 14.876 1.000 62.386 51 THR BBB O 1
ATOM 3716 N N . GLU B 2 51 ? 1.545 51.236 14.034 1.000 69.995 52 GLU BBB N 1
ATOM 3717 C CA . GLU B 2 51 ? 1.469 52.184 15.182 1.000 74.248 52 GLU BBB CA 1
ATOM 3718 C C . GLU B 2 51 ? 0.019 52.286 15.678 1.000 71.570 52 GLU BBB C 1
ATOM 3719 O O . GLU B 2 51 ? -0.187 52.221 16.892 1.000 72.152 52 GLU BBB O 1
ATOM 3731 N N . LEU B 2 52 ? -0.938 52.428 14.754 1.000 69.321 53 LEU BBB N 1
ATOM 3732 C CA . LEU B 2 52 ? -2.367 52.704 15.044 1.000 67.380 53 LEU BBB CA 1
ATOM 3733 C C . LEU B 2 52 ? -2.994 51.574 15.862 1.000 63.791 53 LEU BBB C 1
ATOM 3734 O O . LEU B 2 52 ? -4.082 51.801 16.377 1.000 65.975 53 LEU BBB O 1
ATOM 3750 N N . GLY B 2 53 ? -2.405 50.381 15.870 1.000 60.803 54 GLY BBB N 1
ATOM 3751 C CA . GLY B 2 53 ? -2.962 49.194 16.543 1.000 59.259 54 GLY BBB CA 1
ATOM 3752 C C . GLY B 2 53 ? -2.364 48.968 17.933 1.000 60.385 54 GLY BBB C 1
ATOM 3753 O O . GLY B 2 53 ? -2.856 48.056 18.618 1.000 59.411 54 GLY BBB O 1
ATOM 3757 N N . ARG B 2 54 ? -1.357 49.744 18.358 1.000 62.368 55 ARG BBB N 1
ATOM 3758 C CA . ARG B 2 54 ? -0.678 49.549 19.681 1.000 66.609 55 ARG BBB CA 1
ATOM 3759 C C . ARG B 2 54 ? -1.690 49.602 20.829 1.000 64.506 55 ARG BBB C 1
ATOM 3760 O O . ARG B 2 54 ? -1.779 48.636 21.579 1.000 62.967 55 ARG BBB O 1
ATOM 3781 N N . PRO B 2 55 ? -2.554 50.642 20.966 1.000 64.025 56 PRO BBB N 1
ATOM 3782 C CA . PRO B 2 55 ? -3.484 50.713 22.097 1.000 64.289 56 PRO BBB CA 1
ATOM 3783 C C . PRO B 2 55 ? -4.420 49.496 22.163 1.000 62.590 56 PRO BBB C 1
ATOM 3784 O O . PRO B 2 55 ? -4.625 48.992 23.241 1.000 61.954 56 PRO BBB O 1
ATOM 3795 N N . ASP B 2 56 ? -4.944 49.044 21.018 1.000 62.206 57 ASP BBB N 1
ATOM 3796 C CA . ASP B 2 56 ? -5.916 47.919 20.971 1.000 60.869 57 ASP BBB CA 1
ATOM 3797 C C . ASP B 2 56 ? -5.203 46.632 21.395 1.000 58.358 57 ASP BBB C 1
ATOM 3798 O O . ASP B 2 56 ? -5.788 45.873 22.196 1.000 58.243 57 ASP BBB O 1
ATOM 3807 N N . ALA B 2 57 ? -3.970 46.413 20.943 1.000 57.145 58 ALA BBB N 1
ATOM 3808 C CA . ALA B 2 57 ? -3.175 45.212 21.314 1.000 58.117 58 ALA BBB CA 1
ATOM 3809 C C . ALA B 2 57 ? -2.907 45.194 22.833 1.000 59.737 58 ALA BBB C 1
ATOM 3810 O O . ALA B 2 57 ? -3.164 44.150 23.466 1.000 56.707 58 ALA BBB O 1
ATOM 3817 N N . GLU B 2 58 ? -2.464 46.311 23.414 1.000 62.060 59 GLU BBB N 1
ATOM 3818 C CA . GLU B 2 58 ? -2.227 46.405 24.880 1.000 66.719 59 GLU BBB CA 1
ATOM 3819 C C . GLU B 2 58 ? -3.539 46.099 25.592 1.000 64.425 59 GLU BBB C 1
ATOM 3820 O O . GLU B 2 58 ? -3.568 45.181 26.414 1.000 64.932 59 GLU BBB O 1
ATOM 3832 N N . TYR B 2 59 ? -4.583 46.844 25.252 1.000 62.933 60 TYR BBB N 1
ATOM 3833 C CA . TYR B 2 59 ? -5.914 46.745 25.891 1.000 62.499 60 TYR BBB CA 1
ATOM 3834 C C . TYR B 2 59 ? -6.374 45.281 25.861 1.000 62.095 60 TYR BBB C 1
ATOM 3835 O O . TYR B 2 59 ? -6.681 44.729 26.920 1.000 64.989 60 TYR BBB O 1
ATOM 3853 N N . TRP B 2 60 ? -6.380 44.649 24.685 1.000 62.209 61 TRP BBB N 1
ATOM 3854 C CA . TRP B 2 60 ? -6.976 43.302 24.481 1.000 59.868 61 TRP BBB CA 1
ATOM 3855 C C . TRP B 2 60 ? -6.143 42.206 25.149 1.000 60.162 61 TRP BBB C 1
ATOM 3856 O O . TRP B 2 60 ? -6.756 41.227 25.645 1.000 59.000 61 TRP BBB O 1
ATOM 3877 N N . ASN B 2 61 ? -4.816 42.372 25.155 1.000 58.429 62 ASN BBB N 1
ATOM 3878 C CA . ASN B 2 61 ? -3.861 41.408 25.756 1.000 58.152 62 ASN BBB CA 1
ATOM 3879 C C . ASN B 2 61 ? -3.956 41.422 27.288 1.000 60.305 62 ASN BBB C 1
ATOM 3880 O O . ASN B 2 61 ? -3.582 40.399 27.881 1.000 61.870 62 ASN BBB O 1
ATOM 3891 N N . SER B 2 62 ? -4.455 42.499 27.904 1.000 60.979 63 SER BBB N 1
ATOM 3892 C CA . SER B 2 62 ? -4.664 42.602 29.380 1.000 62.754 63 SER BBB CA 1
ATOM 3893 C C . SER B 2 62 ? -5.927 41.840 29.825 1.000 62.529 63 SER BBB C 1
ATOM 3894 O O . SER B 2 62 ? -6.055 41.580 30.999 1.000 62.484 63 SER BBB O 1
ATOM 3902 N N . GLN B 2 63 ? -6.822 41.458 28.914 1.000 63.742 64 GLN BBB N 1
ATOM 3903 C CA . GLN B 2 63 ? -8.078 40.731 29.251 1.000 66.874 64 GLN BBB CA 1
ATOM 3904 C C . GLN B 2 63 ? -7.910 39.221 29.018 1.000 68.424 64 GLN BBB C 1
ATOM 3905 O O . GLN B 2 63 ? -8.248 38.724 27.925 1.000 68.438 64 GLN BBB O 1
ATOM 3919 N N . LYS B 2 64 ? -7.453 38.511 30.043 1.000 71.900 65 LYS BBB N 1
ATOM 3920 C CA . LYS B 2 64 ? -7.008 37.097 29.977 1.000 74.787 65 LYS BBB CA 1
ATOM 3921 C C . LYS B 2 64 ? -8.167 36.157 29.605 1.000 72.540 65 LYS BBB C 1
ATOM 3922 O O . LYS B 2 64 ? -7.884 35.185 28.889 1.000 72.683 65 LYS BBB O 1
ATOM 3941 N N . ASP B 2 65 ? -9.409 36.417 30.024 1.000 72.082 66 ASP BBB N 1
ATOM 3942 C CA . ASP B 2 65 ? -10.575 35.593 29.591 1.000 73.900 66 ASP BBB CA 1
ATOM 3943 C C . ASP B 2 65 ? -10.798 35.781 28.088 1.000 70.674 66 ASP BBB C 1
ATOM 3944 O O . ASP B 2 65 ? -11.143 34.776 27.424 1.000 72.047 66 ASP BBB O 1
ATOM 3953 N N . LEU B 2 66 ? -10.622 37.008 27.572 1.000 68.551 67 LEU BBB N 1
ATOM 3954 C CA . LEU B 2 66 ? -10.728 37.294 26.111 1.000 66.184 67 LEU BBB CA 1
ATOM 3955 C C . LEU B 2 66 ? -9.712 36.430 25.360 1.000 62.670 67 LEU BBB C 1
ATOM 3956 O O . LEU B 2 66 ? -10.137 35.705 24.484 1.000 60.813 67 LEU BBB O 1
ATOM 3972 N N . LEU B 2 67 ? -8.429 36.492 25.725 1.000 63.249 68 LEU BBB N 1
ATOM 3973 C CA . LEU B 2 67 ? -7.361 35.654 25.122 1.000 62.886 68 LEU BBB CA 1
ATOM 3974 C C . LEU B 2 67 ? -7.681 34.170 25.302 1.000 64.677 68 LEU BBB C 1
ATOM 3975 O O . LEU B 2 67 ? -7.512 33.443 24.311 1.000 64.583 68 LEU BBB O 1
ATOM 3991 N N . GLU B 2 68 ? -8.150 33.736 26.478 1.000 65.899 69 GLU BBB N 1
ATOM 3992 C CA . GLU B 2 68 ? -8.510 32.311 26.713 1.000 68.554 69 GLU BBB CA 1
ATOM 3993 C C . GLU B 2 68 ? -9.532 31.872 25.657 1.000 64.817 69 GLU BBB C 1
ATOM 3994 O O . GLU B 2 68 ? -9.316 30.819 25.049 1.000 60.908 69 GLU BBB O 1
ATOM 4006 N N . GLN B 2 69 ? -10.583 32.665 25.436 1.000 65.476 70 GLN BBB N 1
ATOM 4007 C CA . GLN B 2 69 ? -11.683 32.386 24.466 1.000 67.853 70 GLN BBB CA 1
ATOM 4008 C C . GLN B 2 69 ? -11.102 32.273 23.039 1.000 62.399 70 GLN BBB C 1
ATOM 4009 O O . GLN B 2 69 ? -11.364 31.264 22.360 1.000 60.859 70 GLN BBB O 1
ATOM 4023 N N . LYS B 2 70 ? -10.295 33.247 22.615 1.000 58.248 71 LYS BBB N 1
ATOM 4024 C CA . LYS B 2 70 ? -9.721 33.336 21.245 1.000 55.885 71 LYS BBB CA 1
ATOM 4025 C C . LYS B 2 70 ? -8.826 32.126 20.937 1.000 53.739 71 LYS BBB C 1
ATOM 4026 O O . LYS B 2 70 ? -8.807 31.693 19.761 1.000 52.800 71 LYS BBB O 1
ATOM 4045 N N . ARG B 2 71 ? -8.109 31.598 21.929 1.000 51.957 72 ARG BBB N 1
ATOM 4046 C CA . ARG B 2 71 ? -7.184 30.455 21.737 1.000 51.544 72 ARG BBB CA 1
ATOM 4047 C C . ARG B 2 71 ? -7.969 29.152 21.570 1.000 52.894 72 ARG BBB C 1
ATOM 4048 O O . ARG B 2 71 ? -7.391 28.212 20.998 1.000 53.361 72 ARG BBB O 1
ATOM 4069 N N . ALA B 2 72 ? -9.223 29.078 22.041 1.000 54.576 73 ALA BBB N 1
ATOM 4070 C CA . ALA B 2 72 ? -10.102 27.904 21.815 1.000 54.104 73 ALA BBB CA 1
ATOM 4071 C C . ALA B 2 72 ? -10.711 27.946 20.403 1.000 51.491 73 ALA BBB C 1
ATOM 4072 O O . ALA B 2 72 ? -11.262 26.923 19.974 1.000 50.705 73 ALA BBB O 1
ATOM 4079 N N . ALA B 2 73 ? -10.573 29.060 19.680 1.000 50.441 74 ALA BBB N 1
ATOM 4080 C CA . ALA B 2 73 ? -11.277 29.293 18.392 1.000 50.721 74 ALA BBB CA 1
ATOM 4081 C C . ALA B 2 73 ? -10.848 28.277 17.324 1.000 50.500 74 ALA BBB C 1
ATOM 4082 O O . ALA B 2 73 ? -11.663 28.016 16.455 1.000 51.768 74 ALA BBB O 1
ATOM 4089 N N . VAL B 2 74 ? -9.621 27.745 17.343 1.000 51.215 75 VAL BBB N 1
ATOM 4090 C CA . VAL B 2 74 ? -9.209 26.715 16.341 1.000 51.652 75 VAL BBB CA 1
ATOM 4091 C C . VAL B 2 74 ? -10.159 25.512 16.438 1.000 54.340 75 VAL BBB C 1
ATOM 4092 O O . VAL B 2 74 ? -10.421 24.911 15.377 1.000 52.275 75 VAL BBB O 1
ATOM 4105 N N . ASP B 2 75 ? -10.670 25.199 17.642 1.000 55.777 76 ASP BBB N 1
ATOM 4106 C CA . ASP B 2 75 ? -11.608 24.066 17.871 1.000 57.880 76 ASP BBB CA 1
ATOM 4107 C C . ASP B 2 75 ? -13.071 24.526 17.745 1.000 57.583 76 ASP BBB C 1
ATOM 4108 O O . ASP B 2 75 ? -13.774 23.956 16.885 1.000 58.806 76 ASP BBB O 1
ATOM 4117 N N . THR B 2 76 ? -13.499 25.549 18.495 1.000 55.472 77 THR BBB N 1
ATOM 4118 C CA . THR B 2 76 ? -14.916 26.011 18.586 1.000 52.769 77 THR BBB CA 1
ATOM 4119 C C . THR B 2 76 ? -15.352 26.754 17.316 1.000 48.467 77 THR BBB C 1
ATOM 4120 O O . THR B 2 76 ? -16.544 26.802 17.053 1.000 47.864 77 THR BBB O 1
ATOM 4131 N N . TYR B 2 77 ? -14.443 27.314 16.534 1.000 46.311 78 TYR BBB N 1
ATOM 4132 C CA . TYR B 2 77 ? -14.821 28.138 15.361 1.000 44.815 78 TYR BBB CA 1
ATOM 4133 C C . TYR B 2 77 ? -14.351 27.478 14.053 1.000 45.999 78 TYR BBB C 1
ATOM 4134 O O . TYR B 2 77 ? -15.193 27.028 13.240 1.000 46.314 78 TYR BBB O 1
ATOM 4152 N N . CYS B 2 78 ? -13.039 27.417 13.840 1.000 46.961 79 CYS BBB N 1
ATOM 4153 C CA . CYS B 2 78 ? -12.388 26.834 12.633 1.000 47.153 79 CYS BBB CA 1
ATOM 4154 C C . CYS B 2 78 ? -12.784 25.358 12.412 1.000 45.667 79 CYS BBB C 1
ATOM 4155 O O . CYS B 2 78 ? -13.473 25.068 11.417 1.000 45.856 79 CYS BBB O 1
ATOM 4162 N N . ARG B 2 79 ? -12.404 24.448 13.297 1.000 44.894 80 ARG BBB N 1
ATOM 4163 C CA . ARG B 2 79 ? -12.758 23.014 13.152 1.000 47.287 80 ARG BBB CA 1
ATOM 4164 C C . ARG B 2 79 ? -14.286 22.836 13.109 1.000 48.421 80 ARG BBB C 1
ATOM 4165 O O . ARG B 2 79 ? -14.726 21.970 12.339 1.000 51.821 80 ARG BBB O 1
ATOM 4186 N N . HIS B 2 80 ? -15.081 23.605 13.865 1.000 47.605 81 HIS BBB N 1
ATOM 4187 C CA . HIS B 2 80 ? -16.569 23.517 13.818 1.000 46.928 81 HIS BBB CA 1
ATOM 4188 C C . HIS B 2 80 ? -17.062 23.818 12.386 1.000 44.689 81 HIS BBB C 1
ATOM 4189 O O . HIS B 2 80 ? -17.844 23.047 11.839 1.000 45.318 81 HIS BBB O 1
ATOM 4204 N N . ASN B 2 81 ? -16.608 24.892 11.769 1.000 43.505 82 ASN BBB N 1
ATOM 4205 C CA . ASN B 2 81 ? -17.146 25.362 10.464 1.000 43.712 82 ASN BBB CA 1
ATOM 4206 C C . ASN B 2 81 ? -16.631 24.522 9.281 1.000 44.507 82 ASN BBB C 1
ATOM 4207 O O . ASN B 2 81 ? -17.382 24.350 8.303 1.000 46.051 82 ASN BBB O 1
ATOM 4218 N N . TYR B 2 82 ? -15.402 24.021 9.350 1.000 45.727 83 TYR BBB N 1
ATOM 4219 C CA . TYR B 2 82 ? -14.874 23.034 8.384 1.000 46.344 83 TYR BBB CA 1
ATOM 4220 C C . TYR B 2 82 ? -15.834 21.848 8.377 1.000 48.038 83 TYR BBB C 1
ATOM 4221 O O . TYR B 2 82 ? -16.263 21.385 7.296 1.000 48.881 83 TYR BBB O 1
ATOM 4239 N N . GLY B 2 83 ? -16.206 21.391 9.565 1.000 49.114 84 GLY BBB N 1
ATOM 4240 C CA . GLY B 2 83 ? -17.094 20.224 9.718 1.000 51.066 84 GLY BBB CA 1
ATOM 4241 C C . GLY B 2 83 ? -18.493 20.483 9.194 1.000 50.231 84 GLY BBB C 1
ATOM 4242 O O . GLY B 2 83 ? -19.087 19.542 8.728 1.000 52.759 84 GLY BBB O 1
ATOM 4246 N N . VAL B 2 84 ? -19.008 21.707 9.327 1.000 49.846 85 VAL BBB N 1
ATOM 4247 C CA . VAL B 2 84 ? -20.335 22.128 8.792 1.000 50.474 85 VAL BBB CA 1
ATOM 4248 C C . VAL B 2 84 ? -20.308 22.084 7.261 1.000 49.212 85 VAL BBB C 1
ATOM 4249 O O . VAL B 2 84 ? -21.265 21.587 6.684 1.000 49.556 85 VAL BBB O 1
ATOM 4262 N N . GLY B 2 85 ? -19.277 22.646 6.637 1.000 49.019 86 GLY BBB N 1
ATOM 4263 C CA . GLY B 2 85 ? -19.267 22.923 5.189 1.000 48.799 86 GLY BBB CA 1
ATOM 4264 C C . GLY B 2 85 ? -18.606 21.838 4.344 1.000 48.996 86 GLY BBB C 1
ATOM 4265 O O . GLY B 2 85 ? -18.701 21.916 3.120 1.000 49.820 86 GLY BBB O 1
ATOM 4269 N N . GLU B 2 86 ? -17.941 20.873 4.958 1.000 50.609 87 GLU BBB N 1
ATOM 4270 C CA . GLU B 2 86 ? -17.054 19.910 4.266 1.000 53.052 87 GLU BBB CA 1
ATOM 4271 C C . GLU B 2 86 ? -17.788 19.314 3.064 1.000 52.053 87 GLU BBB C 1
ATOM 4272 O O . GLU B 2 86 ? -17.258 19.339 1.948 1.000 51.364 87 GLU BBB O 1
ATOM 4284 N N . SER B 2 87 ? -18.964 18.760 3.288 1.000 52.185 88 SER BBB N 1
ATOM 4285 C CA . SER B 2 87 ? -19.621 17.878 2.309 1.000 53.804 88 SER BBB CA 1
ATOM 4286 C C . SER B 2 87 ? -19.986 18.659 1.033 1.000 52.831 88 SER BBB C 1
ATOM 4287 O O . SER B 2 87 ? -20.050 18.009 -0.005 1.000 55.440 88 SER BBB O 1
ATOM 4295 N N . PHE B 2 88 ? -20.134 19.992 1.065 1.000 50.831 89 PHE BBB N 1
ATOM 4296 C CA . PHE B 2 88 ? -20.581 20.802 -0.106 1.000 49.138 89 PHE BBB CA 1
ATOM 4297 C C . PHE B 2 88 ? -19.560 21.877 -0.503 1.000 48.840 89 PHE BBB C 1
ATOM 4298 O O . PHE B 2 88 ? -19.904 22.756 -1.350 1.000 46.244 89 PHE BBB O 1
ATOM 4315 N N . THR B 2 89 ? -18.343 21.823 0.037 1.000 47.640 90 THR BBB N 1
ATOM 4316 C CA . THR B 2 89 ? -17.300 22.828 -0.268 1.000 48.239 90 THR BBB CA 1
ATOM 4317 C C . THR B 2 89 ? -16.029 22.072 -0.619 1.000 50.219 90 THR BBB C 1
ATOM 4318 O O . THR B 2 89 ? -15.724 21.970 -1.827 1.000 50.237 90 THR BBB O 1
ATOM 4329 N N . VAL B 2 90 ? -15.370 21.533 0.409 1.000 51.322 91 VAL BBB N 1
ATOM 4330 C CA . VAL B 2 90 ? -14.166 20.654 0.305 1.000 50.704 91 VAL BBB CA 1
ATOM 4331 C C . VAL B 2 90 ? -14.452 19.500 -0.665 1.000 48.644 91 VAL BBB C 1
ATOM 4332 O O . VAL B 2 90 ? -13.553 19.177 -1.403 1.000 51.755 91 VAL BBB O 1
ATOM 4345 N N . GLN B 2 91 ? -15.641 18.896 -0.645 1.000 46.165 92 GLN BBB N 1
ATOM 4346 C CA . GLN B 2 91 ? -15.956 17.692 -1.443 1.000 47.748 92 GLN BBB CA 1
ATOM 4347 C C . GLN B 2 91 ? -16.777 18.050 -2.683 1.000 46.513 92 GLN BBB C 1
ATOM 4348 O O . GLN B 2 91 ? -17.131 17.116 -3.409 1.000 50.841 92 GLN BBB O 1
ATOM 4362 N N . ARG B 2 92 ? -17.034 19.317 -2.975 1.000 42.901 93 ARG BBB N 1
ATOM 4363 C CA . ARG B 2 92 ? -17.733 19.701 -4.236 1.000 45.342 93 ARG BBB CA 1
ATOM 4364 C C . ARG B 2 92 ? -16.900 19.296 -5.475 1.000 46.542 93 ARG BBB C 1
ATOM 4365 O O . ARG B 2 92 ? -15.716 19.697 -5.577 1.000 49.181 93 ARG BBB O 1
ATOM 4386 N N . ARG B 2 93 ? -17.496 18.541 -6.397 1.000 47.414 94 ARG BBB N 1
ATOM 4387 C CA . ARG B 2 93 ? -16.897 18.199 -7.720 1.000 49.159 94 ARG BBB CA 1
ATOM 4388 C C . ARG B 2 93 ? -17.880 18.556 -8.833 1.000 46.493 94 ARG BBB C 1
ATOM 4389 O O . ARG B 2 93 ? -18.968 17.998 -8.865 1.000 45.990 94 ARG BBB O 1
ATOM 4410 N N . VAL B 2 94 ? -17.485 19.456 -9.717 1.000 44.691 95 VAL BBB N 1
ATOM 4411 C CA . VAL B 2 94 ? -18.282 19.813 -10.921 1.000 43.704 95 VAL BBB CA 1
ATOM 4412 C C . VAL B 2 94 ? -17.378 19.593 -12.143 1.000 43.515 95 VAL BBB C 1
ATOM 4413 O O . VAL B 2 94 ? -16.256 20.100 -12.150 1.000 42.008 95 VAL BBB O 1
ATOM 4426 N N . TYR B 2 95 ? -17.831 18.753 -13.070 1.000 46.636 96 TYR BBB N 1
ATOM 4427 C CA . TYR B 2 95 ? -17.088 18.278 -14.273 1.000 49.700 96 TYR BBB CA 1
ATOM 4428 C C . TYR B 2 95 ? -16.876 19.429 -15.261 1.000 48.641 96 TYR BBB C 1
ATOM 4429 O O . TYR B 2 95 ? -17.717 20.314 -15.383 1.000 49.145 96 TYR BBB O 1
ATOM 4447 N N . PRO B 2 96 ? -15.712 19.506 -15.948 1.000 49.984 97 PRO BBB N 1
ATOM 4448 C CA . PRO B 2 96 ? -15.512 20.491 -17.006 1.000 49.925 97 PRO BBB CA 1
ATOM 4449 C C . PRO B 2 96 ? -16.305 20.163 -18.272 1.000 50.990 97 PRO BBB C 1
ATOM 4450 O O . PRO B 2 96 ? -16.491 19.015 -18.533 1.000 50.482 97 PRO BBB O 1
ATOM 4461 N N . GLU B 2 97 ? -16.810 21.202 -18.945 1.000 52.617 98 GLU BBB N 1
ATOM 4462 C CA . GLU B 2 97 ? -17.265 21.186 -20.361 1.000 55.138 98 GLU BBB CA 1
ATOM 4463 C C . GLU B 2 97 ? -16.071 21.629 -21.205 1.000 51.027 98 GLU BBB C 1
ATOM 4464 O O . GLU B 2 97 ? -15.408 22.610 -20.828 1.000 47.205 98 GLU BBB O 1
ATOM 4476 N N . VAL B 2 98 ? -15.775 20.897 -22.268 1.000 51.306 99 VAL BBB N 1
ATOM 4477 C CA . VAL B 2 98 ? -14.635 21.192 -23.181 1.000 52.028 99 VAL BBB CA 1
ATOM 4478 C C . VAL B 2 98 ? -15.171 21.393 -24.596 1.000 51.515 99 VAL BBB C 1
ATOM 4479 O O . VAL B 2 98 ? -15.845 20.487 -25.110 1.000 50.591 99 VAL BBB O 1
ATOM 4492 N N . THR B 2 99 ? -14.897 22.559 -25.179 1.000 51.092 100 THR BBB N 1
ATOM 4493 C CA . THR B 2 99 ? -15.088 22.836 -26.626 1.000 51.898 100 THR BBB CA 1
ATOM 4494 C C . THR B 2 99 ? -13.735 23.233 -27.213 1.000 51.744 100 THR BBB C 1
ATOM 4495 O O . THR B 2 99 ? -12.886 23.765 -26.479 1.000 47.236 100 THR BBB O 1
ATOM 4506 N N . VAL B 2 100 ? -13.574 23.017 -28.515 1.000 52.263 101 VAL BBB N 1
ATOM 4507 C CA . VAL B 2 100 ? -12.440 23.584 -29.280 1.000 52.074 101 VAL BBB CA 1
ATOM 4508 C C . VAL B 2 100 ? -13.036 24.302 -30.480 1.000 54.058 101 VAL BBB C 1
ATOM 4509 O O . VAL B 2 100 ? -13.951 23.756 -31.073 1.000 56.786 101 VAL BBB O 1
ATOM 4522 N N . TYR B 2 101 ? -12.537 25.489 -30.793 1.000 54.395 102 TYR BBB N 1
ATOM 4523 C CA . TYR B 2 101 ? -12.987 26.286 -31.955 1.000 56.568 102 TYR BBB CA 1
ATOM 4524 C C . TYR B 2 101 ? -11.826 27.174 -32.396 1.000 58.074 102 TYR BBB C 1
ATOM 4525 O O . TYR B 2 101 ? -10.992 27.555 -31.570 1.000 56.986 102 TYR BBB O 1
ATOM 4543 N N . PRO B 2 102 ? -11.731 27.484 -33.707 1.000 58.633 103 PRO BBB N 1
ATOM 4544 C CA . PRO B 2 102 ? -10.726 28.411 -34.216 1.000 60.683 103 PRO BBB CA 1
ATOM 4545 C C . PRO B 2 102 ? -11.151 29.851 -33.938 1.000 60.820 103 PRO BBB C 1
ATOM 4546 O O . PRO B 2 102 ? -12.321 30.078 -33.920 1.000 59.994 103 PRO BBB O 1
ATOM 4557 N N . ALA B 2 103 ? -10.199 30.753 -33.701 1.000 63.516 104 ALA BBB N 1
ATOM 4558 C CA . ALA B 2 103 ? -10.456 32.190 -33.466 1.000 66.861 104 ALA BBB CA 1
ATOM 4559 C C . ALA B 2 103 ? -9.484 33.055 -34.280 1.000 74.672 104 ALA BBB C 1
ATOM 4560 O O . ALA B 2 103 ? -8.569 32.509 -34.936 1.000 74.438 104 ALA BBB O 1
ATOM 4567 N N . LYS B 2 104 ? -9.707 34.372 -34.254 1.000 83.148 105 LYS BBB N 1
ATOM 4568 C CA . LYS B 2 104 ? -9.019 35.362 -35.122 1.000 90.319 105 LYS BBB CA 1
ATOM 4569 C C . LYS B 2 104 ? -7.959 36.096 -34.285 1.000 93.224 105 LYS BBB C 1
ATOM 4570 O O . LYS B 2 104 ? -8.353 36.755 -33.296 1.000 89.555 105 LYS BBB O 1
ATOM 4589 N N . THR B 2 105 ? -6.680 35.927 -34.672 1.000 98.285 106 THR BBB N 1
ATOM 4590 C CA . THR B 2 105 ? -5.432 36.587 -34.171 1.000 98.558 106 THR BBB CA 1
ATOM 4591 C C . THR B 2 105 ? -4.311 35.543 -34.165 1.000 100.257 106 THR BBB C 1
ATOM 4592 O O . THR B 2 105 ? -3.990 35.073 -35.279 1.000 98.479 106 THR BBB O 1
ATOM 4603 N N . ASN B 2 112 ? -3.781 32.935 -36.506 1.000 84.355 113 ASN BBB N 1
ATOM 4604 C CA . ASN B 2 112 ? -4.980 32.100 -36.228 1.000 83.210 113 ASN BBB CA 1
ATOM 4605 C C . ASN B 2 112 ? -4.754 31.314 -34.928 1.000 81.726 113 ASN BBB C 1
ATOM 4606 O O . ASN B 2 112 ? -3.629 30.828 -34.681 1.000 81.575 113 ASN BBB O 1
ATOM 4617 N N . LEU B 2 113 ? -5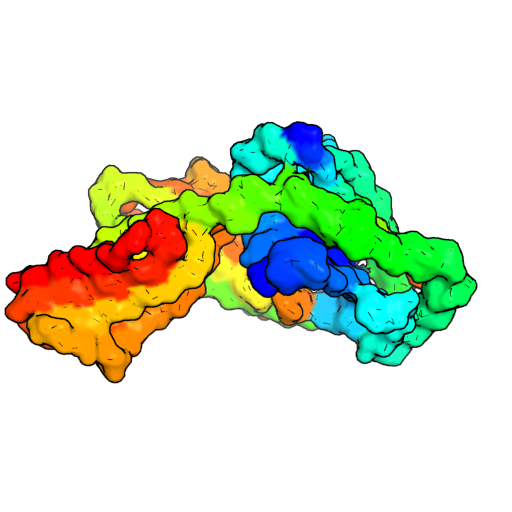.817 31.213 -34.135 1.000 77.717 114 LEU BBB N 1
ATOM 4618 C CA . LEU B 2 113 ? -5.848 30.597 -32.794 1.000 73.894 114 LEU BBB CA 1
ATOM 4619 C C . LEU B 2 113 ? -6.730 29.343 -32.828 1.000 72.088 114 LEU BBB C 1
ATOM 4620 O O . LEU B 2 113 ? -7.804 29.393 -33.437 1.000 74.046 114 LEU BBB O 1
ATOM 4636 N N . LEU B 2 114 ? -6.291 28.271 -32.178 1.000 68.840 115 LEU BBB N 1
ATOM 4637 C CA . LEU B 2 114 ? -7.172 27.198 -31.660 1.000 65.717 115 LEU BBB CA 1
ATOM 4638 C C . LEU B 2 114 ? -7.459 27.458 -30.174 1.000 61.317 115 LEU BBB C 1
ATOM 4639 O O . LEU B 2 114 ? -6.530 27.337 -29.358 1.000 60.203 115 LEU BBB O 1
ATOM 4655 N N . VAL B 2 115 ? -8.704 27.795 -29.846 1.000 56.625 116 VAL BBB N 1
ATOM 4656 C CA . VAL B 2 115 ? -9.186 27.980 -28.458 1.000 53.863 116 VAL BBB CA 1
ATOM 4657 C C . VAL B 2 115 ? -9.661 26.623 -27.920 1.000 53.506 116 VAL BBB C 1
ATOM 4658 O O . VAL B 2 115 ? -10.510 25.996 -28.545 1.000 52.264 116 VAL BBB O 1
ATOM 4671 N N . CYS B 2 116 ? -9.071 26.155 -26.823 1.000 53.357 117 CYS BBB N 1
ATOM 4672 C CA . CYS B 2 116 ? -9.621 25.065 -25.985 1.000 53.671 117 CYS BBB CA 1
ATOM 4673 C C . CYS B 2 116 ? -10.295 25.715 -24.785 1.000 49.608 117 CYS BBB C 1
ATOM 4674 O O . CYS B 2 116 ? -9.567 26.247 -23.941 1.000 49.706 117 CYS BBB O 1
ATOM 4681 N N . SER B 2 117 ? -11.627 25.731 -24.773 1.000 46.994 118 SER BBB N 1
ATOM 4682 C CA . SER B 2 117 ? -12.455 26.371 -23.729 1.000 45.484 118 SER BBB CA 1
ATOM 4683 C C . SER B 2 117 ? -12.874 25.300 -22.728 1.000 44.302 118 SER BBB C 1
ATOM 4684 O O . SER B 2 117 ? -13.482 24.318 -23.153 1.000 45.252 118 SER BBB O 1
ATOM 4692 N N . VAL B 2 118 ? -12.500 25.472 -21.464 1.000 42.978 119 VAL BBB N 1
ATOM 4693 C CA . VAL B 2 118 ? -12.848 24.538 -20.354 1.000 44.382 119 VAL BBB CA 1
ATOM 4694 C C . VAL B 2 118 ? -13.724 25.306 -19.357 1.000 42.682 119 VAL BBB C 1
ATOM 4695 O O . VAL B 2 118 ? -13.243 26.306 -18.795 1.000 43.040 119 VAL BBB O 1
ATOM 4708 N N . ASN B 2 119 ? -14.975 24.881 -19.192 1.000 42.911 120 ASN BBB N 1
ATOM 4709 C CA . ASN B 2 119 ? -16.043 25.673 -18.526 1.000 44.017 120 ASN BBB CA 1
ATOM 4710 C C . ASN B 2 119 ? -16.732 24.887 -17.403 1.000 41.454 120 ASN BBB C 1
ATOM 4711 O O . ASN B 2 119 ? -16.867 23.687 -17.522 1.000 39.544 120 ASN BBB O 1
ATOM 4722 N N . GLY B 2 120 ? -17.151 25.595 -16.357 1.000 40.703 121 GLY BBB N 1
ATOM 4723 C CA . GLY B 2 120 ? -18.118 25.134 -15.352 1.000 41.403 121 GLY BBB CA 1
ATOM 4724 C C . GLY B 2 120 ? -17.540 24.093 -14.419 1.000 41.776 121 GLY BBB C 1
ATOM 4725 O O . GLY B 2 120 ? -18.323 23.273 -13.941 1.000 46.905 121 GLY BBB O 1
ATOM 4729 N N . PHE B 2 121 ? -16.243 24.104 -14.140 1.000 40.262 122 PHE BBB N 1
ATOM 4730 C CA . PHE B 2 121 ? -15.633 23.042 -13.301 1.000 40.710 122 PHE BBB CA 1
ATOM 4731 C C . PHE B 2 121 ? -15.396 23.545 -11.872 1.000 39.838 122 PHE BBB C 1
ATOM 4732 O O . PHE B 2 121 ? -15.246 24.757 -11.654 1.000 36.395 122 PHE BBB O 1
ATOM 4749 N N . TYR B 2 122 ? -15.352 22.593 -10.930 1.000 41.250 123 TYR BBB N 1
ATOM 4750 C CA . TYR B 2 122 ? -14.947 22.803 -9.517 1.000 41.049 123 TYR BBB CA 1
ATOM 4751 C C . TYR B 2 122 ? -14.301 21.515 -9.005 1.000 42.305 123 TYR BBB C 1
ATOM 4752 O O . TYR B 2 122 ? -14.833 20.429 -9.251 1.000 42.717 123 TYR BBB O 1
ATOM 4770 N N . PRO B 2 123 ? -13.174 21.578 -8.252 1.000 41.682 124 PRO BBB N 1
ATOM 4771 C CA . PRO B 2 123 ? -12.483 22.827 -7.923 1.000 41.616 124 PRO BBB CA 1
ATOM 4772 C C . PRO B 2 123 ? -11.606 23.451 -9.018 1.000 41.948 124 PRO BBB C 1
ATOM 4773 O O . PRO B 2 123 ? -11.635 23.003 -10.141 1.000 46.046 124 PRO BBB O 1
ATOM 4784 N N . GLY B 2 124 ? -10.830 24.458 -8.618 1.000 41.667 125 GLY BBB N 1
ATOM 4785 C CA . GLY B 2 124 ? -9.982 25.323 -9.456 1.000 43.678 125 GLY BBB CA 1
ATOM 4786 C C . GLY B 2 124 ? -8.812 24.614 -10.107 1.000 46.263 125 GLY BBB C 1
ATOM 4787 O O . GLY B 2 124 ? -8.391 25.073 -11.192 1.000 49.020 125 GLY BBB O 1
ATOM 4791 N N . SER B 2 125 ? -8.290 23.532 -9.536 1.000 48.747 126 SER BBB N 1
ATOM 4792 C CA . SER B 2 125 ? -7.039 22.921 -10.055 1.000 53.499 126 SER BBB CA 1
ATOM 4793 C C . SER B 2 125 ? -7.334 22.104 -11.327 1.000 54.615 126 SER BBB C 1
ATOM 4794 O O . SER B 2 125 ? -8.201 21.185 -11.333 1.000 53.339 126 SER BBB O 1
ATOM 4802 N N . ILE B 2 126 ? -6.629 22.454 -12.394 1.000 55.194 127 ILE BBB N 1
ATOM 4803 C CA . ILE B 2 126 ? -6.873 21.927 -13.763 1.000 55.326 127 ILE BBB CA 1
ATOM 4804 C C . ILE B 2 126 ? -5.550 22.002 -14.513 1.000 54.229 127 ILE BBB C 1
ATOM 4805 O O . ILE B 2 126 ? -4.826 22.959 -14.250 1.000 53.181 127 ILE BBB O 1
ATOM 4821 N N . GLU B 2 127 ? -5.236 21.007 -15.344 1.000 57.493 128 GLU BBB N 1
ATOM 4822 C CA . GLU B 2 127 ? -4.118 21.048 -16.329 1.000 60.139 128 GLU BBB CA 1
ATOM 4823 C C . GLU B 2 127 ? -4.716 20.920 -17.732 1.000 58.711 128 GLU BBB C 1
ATOM 4824 O O . GLU B 2 127 ? -5.423 19.936 -17.989 1.000 57.890 128 GLU BBB O 1
ATOM 4836 N N . VAL B 2 128 ? -4.421 21.887 -18.604 1.000 59.361 129 VAL BBB N 1
ATOM 4837 C CA . VAL B 2 128 ? -4.824 21.922 -20.041 1.000 59.219 129 VAL BBB CA 1
ATOM 4838 C C . VAL B 2 128 ? -3.554 21.930 -20.899 1.000 61.225 129 VAL BBB C 1
ATOM 4839 O O . VAL B 2 128 ? -2.716 22.825 -20.733 1.000 62.277 129 VAL BBB O 1
ATOM 4852 N N . ARG B 2 129 ? -3.406 20.947 -21.778 1.000 63.180 130 ARG BBB N 1
ATOM 4853 C CA . ARG B 2 129 ? -2.208 20.785 -22.632 1.000 65.471 130 ARG BBB CA 1
ATOM 4854 C C . ARG B 2 129 ? -2.659 20.703 -24.094 1.000 65.177 130 ARG BBB C 1
ATOM 4855 O O . ARG B 2 129 ? -3.700 20.089 -24.365 1.000 63.097 130 ARG BBB O 1
ATOM 4876 N N . TRP B 2 130 ? -1.892 21.323 -24.990 1.000 65.293 131 TRP BBB N 1
ATOM 4877 C CA . TRP B 2 130 ? -2.077 21.258 -26.459 1.000 66.444 131 TRP BBB CA 1
ATOM 4878 C C . TRP B 2 130 ? -1.085 20.265 -27.061 1.000 69.964 131 TRP BBB C 1
ATOM 4879 O O . TRP B 2 130 ? 0.086 20.229 -26.628 1.000 70.500 131 TRP BBB O 1
ATOM 4900 N N . PHE B 2 131 ? -1.579 19.497 -28.032 1.000 73.241 132 PHE BBB N 1
ATOM 4901 C CA . PHE B 2 131 ? -0.844 18.451 -28.786 1.000 76.242 132 PHE BBB CA 1
ATOM 4902 C C . PHE B 2 131 ? -1.133 18.652 -30.275 1.000 78.248 132 PHE BBB C 1
ATOM 4903 O O . PHE B 2 131 ? -2.313 18.813 -30.660 1.000 76.109 132 PHE BBB O 1
ATOM 4920 N N . ARG B 2 132 ? -0.071 18.682 -31.078 1.000 82.271 133 ARG BBB N 1
ATOM 4921 C CA . ARG B 2 132 ? -0.159 18.721 -32.552 1.000 86.339 133 ARG BBB CA 1
ATOM 4922 C C . ARG B 2 132 ? 0.428 17.407 -33.061 1.000 89.687 133 ARG BBB C 1
ATOM 4923 O O . ARG B 2 132 ? 1.552 17.066 -32.643 1.000 90.793 133 ARG BBB O 1
ATOM 4944 N N . ASN B 2 133 ? -0.349 16.684 -33.874 1.000 91.719 134 ASN BBB N 1
ATOM 4945 C CA . ASN B 2 133 ? 0.010 15.354 -34.431 1.000 94.703 134 ASN BBB CA 1
ATOM 4946 C C . ASN B 2 133 ? 0.984 14.698 -33.449 1.000 94.995 134 ASN BBB C 1
ATOM 4947 O O . ASN B 2 133 ? 2.185 14.795 -33.663 1.000 97.126 134 ASN BBB O 1
ATOM 4958 N N . GLY B 2 134 ? 0.478 14.153 -32.348 1.000 94.773 135 GLY BBB N 1
ATOM 4959 C CA . GLY B 2 134 ? 1.289 13.373 -31.396 1.000 96.619 135 GLY BBB CA 1
ATOM 4960 C C . GLY B 2 134 ? 1.921 14.204 -30.290 1.000 93.873 135 GLY BBB C 1
ATOM 4961 O O . GLY B 2 134 ? 1.596 13.936 -29.150 1.000 93.850 135 GLY BBB O 1
ATOM 4965 N N . GLN B 2 135 ? 2.843 15.123 -30.588 1.000 96.348 136 GLN BBB N 1
ATOM 4966 C CA . GLN B 2 135 ? 3.763 15.706 -29.565 1.000 98.404 136 GLN BBB CA 1
ATOM 4967 C C . GLN B 2 135 ? 3.108 16.944 -28.961 1.000 95.403 136 GLN BBB C 1
ATOM 4968 O O . GLN B 2 135 ? 2.091 17.376 -29.530 1.000 96.826 136 GLN BBB O 1
ATOM 4982 N N . GLU B 2 136 ? 3.725 17.503 -27.912 1.000 91.512 137 GLU BBB N 1
ATOM 4983 C CA . GLU B 2 136 ? 3.172 18.559 -27.022 1.000 90.473 137 GLU BBB CA 1
ATOM 4984 C C . GLU B 2 136 ? 3.759 19.940 -27.357 1.000 91.020 137 GLU BBB C 1
ATOM 4985 O O . GLU B 2 136 ? 4.986 20.045 -27.427 1.000 93.863 137 GLU BBB O 1
ATOM 4997 N N . GLU B 2 137 ? 2.909 20.969 -27.484 1.000 89.922 138 GLU BBB N 1
ATOM 4998 C CA . GLU B 2 137 ? 3.293 22.383 -27.767 1.000 90.689 138 GLU BBB CA 1
ATOM 4999 C C . GLU B 2 137 ? 3.150 23.192 -26.472 1.000 85.622 138 GLU BBB C 1
ATOM 5000 O O . GLU B 2 137 ? 2.065 23.103 -25.884 1.000 83.234 138 GLU BBB O 1
ATOM 5012 N N . LYS B 2 138 ? 4.184 23.940 -26.055 1.000 84.184 139 LYS BBB N 1
ATOM 5013 C CA . LYS B 2 138 ? 4.164 24.845 -24.863 1.000 81.579 139 LYS BBB CA 1
ATOM 5014 C C . LYS B 2 138 ? 4.386 26.312 -25.252 1.000 77.407 139 LYS BBB C 1
ATOM 5015 O O . LYS B 2 138 ? 3.779 27.191 -24.667 1.000 75.618 139 LYS BBB O 1
ATOM 5034 N N . THR B 2 139 ? 5.265 26.572 -26.200 1.000 80.014 140 THR BBB N 1
ATOM 5035 C CA . THR B 2 139 ? 5.849 27.913 -26.435 1.000 79.145 140 THR BBB CA 1
ATOM 5036 C C . THR B 2 139 ? 4.923 28.760 -27.329 1.000 75.850 140 THR BBB C 1
ATOM 5037 O O . THR B 2 139 ? 5.117 29.988 -27.352 1.000 74.609 140 THR BBB O 1
ATOM 5048 N N . GLY B 2 140 ? 3.968 28.136 -28.034 1.000 72.494 141 GLY BBB N 1
ATOM 5049 C CA . GLY B 2 140 ? 2.947 28.825 -28.845 1.000 70.365 141 GLY BBB CA 1
ATOM 5050 C C . GLY B 2 140 ? 1.597 28.893 -28.143 1.000 67.038 141 GLY BBB C 1
ATOM 5051 O O . GLY B 2 140 ? 0.593 29.147 -28.850 1.000 65.618 141 GLY BBB O 1
ATOM 5055 N N . VAL B 2 141 ? 1.565 28.690 -26.815 1.000 63.067 142 VAL BBB N 1
ATOM 5056 C CA . VAL B 2 141 ? 0.329 28.613 -25.988 1.000 59.271 142 VAL BBB CA 1
ATOM 5057 C C . VAL B 2 141 ? 0.209 29.851 -25.096 1.000 57.749 142 VAL BBB C 1
ATOM 5058 O O . VAL B 2 141 ? 1.168 30.212 -24.403 1.000 56.807 142 VAL BBB O 1
ATOM 5071 N N . VAL B 2 142 ? -0.999 30.400 -25.055 1.000 55.381 143 VAL BBB N 1
ATOM 5072 C CA . VAL B 2 142 ? -1.366 31.615 -24.291 1.000 54.112 143 VAL BBB CA 1
ATOM 5073 C C . VAL B 2 142 ? -2.725 31.302 -23.666 1.000 51.114 143 VAL BBB C 1
ATOM 5074 O O . VAL B 2 142 ? -3.524 30.542 -24.264 1.000 49.502 143 VAL BBB O 1
ATOM 5087 N N . SER B 2 143 ? -2.946 31.772 -22.450 1.000 48.635 144 SER BBB N 1
ATOM 5088 C CA . SER B 2 143 ? -4.182 31.442 -21.714 1.000 46.863 144 SER BBB CA 1
ATOM 5089 C C . SER B 2 143 ? -4.743 32.673 -21.006 1.000 46.082 144 SER BBB C 1
ATOM 5090 O O . SER B 2 143 ? -4.113 33.719 -20.892 1.000 48.994 144 SER BBB O 1
ATOM 5098 N N . THR B 2 144 ? -5.937 32.478 -20.533 1.000 46.825 145 THR BBB N 1
ATOM 5099 C CA . THR B 2 144 ? -6.794 33.400 -19.773 1.000 46.000 145 THR BBB CA 1
ATOM 5100 C C . THR B 2 144 ? -6.291 33.380 -18.319 1.000 45.233 145 THR BBB C 1
ATOM 5101 O O . THR B 2 144 ? -6.484 34.347 -17.633 1.000 45.461 145 THR BBB O 1
ATOM 5112 N N . GLY B 2 145 ? -5.533 32.355 -17.919 1.000 44.749 146 GLY BBB N 1
ATOM 5113 C CA . GLY B 2 145 ? -5.383 31.932 -16.518 1.000 42.992 146 GLY BBB CA 1
ATOM 5114 C C . GLY B 2 145 ? -6.688 31.338 -16.023 1.000 41.743 146 GLY BBB C 1
ATOM 5115 O O . GLY B 2 145 ? -7.580 31.174 -16.827 1.000 40.103 146 GLY BBB O 1
ATOM 5119 N N . LEU B 2 146 ? -6.779 30.993 -14.743 1.000 41.395 147 LEU BBB N 1
ATOM 5120 C CA . LEU B 2 146 ? -7.999 30.444 -14.100 1.000 41.645 147 LEU BBB CA 1
ATOM 5121 C C . LEU B 2 146 ? -8.931 31.640 -13.930 1.000 39.787 147 LEU BBB C 1
ATOM 5122 O O . LEU B 2 146 ? -8.437 32.669 -13.513 1.000 38.020 147 LEU BBB O 1
ATOM 5138 N N . ILE B 2 147 ? -10.201 31.515 -14.294 1.000 39.697 148 ILE BBB N 1
ATOM 5139 C CA . ILE B 2 147 ? -11.247 32.551 -14.072 1.000 39.545 148 ILE BBB CA 1
ATOM 5140 C C . ILE B 2 147 ? -12.257 31.971 -13.090 1.000 38.461 148 ILE BBB C 1
ATOM 5141 O O . ILE B 2 147 ? -12.843 30.919 -13.388 1.000 39.156 148 ILE BBB O 1
ATOM 5157 N N . GLN B 2 148 ? -12.419 32.628 -11.953 1.000 39.719 149 GLN BBB N 1
ATOM 5158 C CA . GLN B 2 148 ? -13.495 32.343 -10.974 1.000 42.653 149 GLN BBB CA 1
ATOM 5159 C C . GLN B 2 148 ? -14.761 33.040 -11.503 1.000 40.479 149 GLN BBB C 1
ATOM 5160 O O . GLN B 2 148 ? -14.691 34.228 -11.743 1.000 40.619 149 GLN BBB O 1
ATOM 5174 N N . ASN B 2 149 ? -15.856 32.324 -11.751 1.000 37.272 150 ASN BBB N 1
ATOM 5175 C CA . ASN B 2 149 ? -17.100 32.926 -12.284 1.000 38.954 150 ASN BBB CA 1
ATOM 5176 C C . ASN B 2 149 ? -17.949 33.542 -11.150 1.000 42.018 150 ASN BBB C 1
ATOM 5177 O O . ASN B 2 149 ? -18.959 34.229 -11.480 1.000 41.928 150 ASN BBB O 1
ATOM 5188 N N . GLY B 2 150 ? -17.591 33.303 -9.867 1.000 42.518 151 GLY BBB N 1
ATOM 5189 C CA . GLY B 2 150 ? -18.263 33.878 -8.676 1.000 40.972 151 GLY BBB CA 1
ATOM 5190 C C . GLY B 2 150 ? -19.475 33.071 -8.237 1.000 41.154 151 GLY BBB C 1
ATOM 5191 O O . GLY B 2 150 ? -20.194 33.542 -7.365 1.000 42.102 151 GLY BBB O 1
ATOM 5195 N N . ASP B 2 151 ? -19.677 31.880 -8.807 1.000 41.189 152 ASP BBB N 1
ATOM 5196 C CA . ASP B 2 151 ? -20.890 31.043 -8.649 1.000 40.958 152 ASP BBB CA 1
ATOM 5197 C C . ASP B 2 151 ? -20.452 29.605 -8.320 1.000 40.135 152 ASP BBB C 1
ATOM 5198 O O . ASP B 2 151 ? -21.225 28.659 -8.585 1.000 42.605 152 ASP BBB O 1
ATOM 5207 N N . TRP B 2 152 ? -19.259 29.439 -7.755 1.000 38.785 153 TRP BBB N 1
ATOM 5208 C CA . TRP B 2 152 ? -18.637 28.125 -7.429 1.000 41.473 153 TRP BBB CA 1
ATOM 5209 C C . TRP B 2 152 ? -18.349 27.304 -8.697 1.000 39.208 153 TRP BBB C 1
ATOM 5210 O O . TRP B 2 152 ? -18.471 26.105 -8.692 1.000 40.708 153 TRP BBB O 1
ATOM 5231 N N . THR B 2 153 ? -17.802 27.959 -9.687 1.000 39.804 154 THR BBB N 1
ATOM 5232 C CA . THR B 2 153 ? -17.528 27.440 -11.042 1.000 40.423 154 THR BBB CA 1
ATOM 5233 C C . THR B 2 153 ? -16.319 28.240 -11.523 1.000 38.590 154 THR BBB C 1
ATOM 5234 O O . THR B 2 153 ? -16.261 29.440 -11.245 1.000 37.364 154 THR BBB O 1
ATOM 5245 N N . PHE B 2 154 ? -15.345 27.574 -12.108 1.000 37.661 155 PHE BBB N 1
ATOM 5246 C CA . PHE B 2 154 ? -14.244 28.204 -12.852 1.000 37.780 155 PHE BBB CA 1
ATOM 5247 C C . PHE B 2 154 ? -14.428 27.973 -14.357 1.000 39.296 155 PHE BBB C 1
ATOM 5248 O O . PHE B 2 154 ? -15.268 27.119 -14.794 1.000 37.153 155 PHE BBB O 1
ATOM 5265 N N . GLN B 2 155 ? -13.599 28.687 -15.123 1.000 39.428 156 GLN BBB N 1
ATOM 5266 C CA . GLN B 2 155 ? -13.377 28.444 -16.566 1.000 40.239 156 GLN BBB CA 1
ATOM 5267 C C . GLN B 2 155 ? -11.958 28.883 -16.897 1.000 41.765 156 GLN BBB C 1
ATOM 5268 O O . GLN B 2 155 ? -11.396 29.624 -16.122 1.000 39.951 156 GLN BBB O 1
ATOM 5282 N N . THR B 2 156 ? -11.434 28.413 -18.022 1.000 44.479 157 THR BBB N 1
ATOM 5283 C CA . THR B 2 156 ? -10.139 28.835 -18.604 1.000 45.942 157 THR BBB CA 1
ATOM 5284 C C . THR B 2 156 ? -10.225 28.699 -20.128 1.000 45.754 157 THR BBB C 1
ATOM 5285 O O . THR B 2 156 ? -10.879 27.760 -20.602 1.000 48.258 157 THR BBB O 1
ATOM 5296 N N . LEU B 2 157 ? -9.542 29.559 -20.869 1.000 47.431 158 LEU BBB N 1
ATOM 5297 C CA . LEU B 2 157 ? -9.360 29.452 -22.348 1.000 47.501 158 LEU BBB CA 1
ATOM 5298 C C . LEU B 2 157 ? -7.869 29.284 -22.610 1.000 47.546 158 LEU BBB C 1
ATOM 5299 O O . LEU B 2 157 ? -7.111 30.186 -22.253 1.000 47.960 158 LEU BBB O 1
ATOM 5315 N N . VAL B 2 158 ? -7.479 28.146 -23.169 1.000 48.003 159 VAL BBB N 1
ATOM 5316 C CA . VAL B 2 158 ? -6.068 27.812 -23.507 1.000 49.423 159 VAL BBB CA 1
ATOM 5317 C C . VAL B 2 158 ? -5.961 27.748 -25.032 1.000 50.897 159 VAL BBB C 1
ATOM 5318 O O . VAL B 2 158 ? -6.553 26.856 -25.653 1.000 50.288 159 VAL BBB O 1
ATOM 5331 N N . MET B 2 159 ? -5.229 28.708 -25.585 1.000 54.246 160 MET BBB N 1
ATOM 5332 C CA . MET B 2 159 ? -5.175 29.039 -27.021 1.000 55.703 160 MET BBB CA 1
ATOM 5333 C C . MET B 2 159 ? -3.812 28.658 -27.570 1.000 56.813 160 MET BBB C 1
ATOM 5334 O O . MET B 2 159 ? -2.819 28.931 -26.924 1.000 57.118 160 MET BBB O 1
ATOM 5348 N N . LEU B 2 160 ? -3.807 28.006 -28.722 1.000 59.693 161 LEU BBB N 1
ATOM 5349 C CA . LEU B 2 160 ? -2.589 27.646 -29.474 1.000 62.459 161 LEU BBB CA 1
ATOM 5350 C C . LEU B 2 160 ? -2.493 28.564 -30.693 1.000 65.669 161 LEU BBB C 1
ATOM 5351 O O . LEU B 2 160 ? -3.395 28.511 -31.531 1.000 65.524 161 LEU BBB O 1
ATOM 5367 N N . GLU B 2 161 ? -1.443 29.387 -30.751 1.000 70.323 162 GLU BBB N 1
ATOM 5368 C CA . GLU B 2 161 ? -1.050 30.214 -31.924 1.000 75.048 162 GLU BBB CA 1
ATOM 5369 C C . GLU B 2 161 ? -0.537 29.263 -33.012 1.000 79.036 162 GLU BBB C 1
ATOM 5370 O O . GLU B 2 161 ? 0.556 28.716 -32.831 1.000 82.575 162 GLU BBB O 1
ATOM 5382 N N . THR B 2 162 ? -1.294 29.041 -34.088 1.000 81.294 163 THR BBB N 1
ATOM 5383 C CA . THR B 2 162 ? -1.010 27.941 -35.050 1.000 85.315 163 THR BBB CA 1
ATOM 5384 C C . THR B 2 162 ? -1.559 28.251 -36.450 1.000 88.165 163 THR BBB C 1
ATOM 5385 O O . THR B 2 162 ? -2.498 29.066 -36.546 1.000 87.092 163 THR BBB O 1
ATOM 5396 N N . VAL B 2 163 ? -0.990 27.572 -37.464 1.000 92.989 164 VAL BBB N 1
ATOM 5397 C CA . VAL B 2 163 ? -1.293 27.660 -38.932 1.000 95.426 164 VAL BBB CA 1
ATOM 5398 C C . VAL B 2 163 ? -2.110 26.434 -39.373 1.000 93.022 164 VAL BBB C 1
ATOM 5399 O O . VAL B 2 163 ? -1.566 25.513 -39.978 1.000 92.326 164 VAL BBB O 1
ATOM 5412 N N . PRO B 2 164 ? -3.439 26.360 -39.099 1.000 89.396 165 PRO BBB N 1
ATOM 5413 C CA . PRO B 2 164 ? -4.229 25.177 -39.452 1.000 89.200 165 PRO BBB CA 1
ATOM 5414 C C . PRO B 2 164 ? -4.708 25.210 -40.912 1.000 89.842 165 PRO BBB C 1
ATOM 5415 O O . PRO B 2 164 ? -4.044 24.583 -41.725 1.000 93.062 165 PRO BBB O 1
ATOM 5426 N N . GLU B 2 168 ? -3.901 18.565 -40.615 1.000 102.111 169 GLU BBB N 1
ATOM 5427 C CA . GLU B 2 168 ? -3.326 18.060 -39.336 1.000 100.308 169 GLU BBB CA 1
ATOM 5428 C C . GLU B 2 168 ? -4.445 17.765 -38.325 1.000 94.352 169 GLU BBB C 1
ATOM 5429 O O . GLU B 2 168 ? -5.627 18.142 -38.583 1.000 88.702 169 GLU BBB O 1
ATOM 5441 N N . VAL B 2 169 ? -4.059 17.147 -37.200 1.000 91.467 170 VAL BBB N 1
ATOM 5442 C CA . VAL B 2 169 ? -4.955 16.766 -36.067 1.000 88.149 170 VAL BBB CA 1
ATOM 5443 C C . VAL B 2 169 ? -4.385 17.388 -34.787 1.000 84.353 170 VAL BBB C 1
ATOM 5444 O O . VAL B 2 169 ? -3.217 17.102 -34.443 1.000 84.642 170 VAL BBB O 1
ATOM 5457 N N . TYR B 2 170 ? -5.184 18.221 -34.118 1.000 78.910 171 TYR BBB N 1
ATOM 5458 C CA . TYR B 2 170 ? -4.833 18.861 -32.826 1.000 75.731 171 TYR BBB CA 1
ATOM 5459 C C . TYR B 2 170 ? -5.669 18.232 -31.707 1.000 72.321 171 TYR BBB C 1
ATOM 5460 O O . TYR B 2 170 ? -6.873 17.955 -31.917 1.000 70.268 171 TYR BBB O 1
ATOM 5478 N N . THR B 2 171 ? -5.060 18.009 -30.545 1.000 69.805 172 THR BBB N 1
ATOM 5479 C CA . THR B 2 171 ? -5.772 17.414 -29.391 1.000 69.588 172 THR BBB CA 1
ATOM 5480 C C . THR B 2 171 ? -5.565 18.290 -28.149 1.000 66.703 172 THR BBB C 1
ATOM 5481 O O . THR B 2 171 ? -4.425 18.664 -27.820 1.000 67.175 172 THR BBB O 1
ATOM 5492 N N . CYS B 2 172 ? -6.660 18.635 -27.497 1.000 64.333 173 CYS BBB N 1
ATOM 5493 C CA . CYS B 2 172 ? -6.668 19.341 -26.199 1.000 62.108 173 CYS BBB CA 1
ATOM 5494 C C . CYS B 2 172 ? -6.881 18.303 -25.088 1.000 62.434 173 CYS BBB C 1
ATOM 5495 O O . CYS B 2 172 ? -7.903 17.589 -25.129 1.000 60.650 173 CYS BBB O 1
ATOM 5502 N N . GLN B 2 173 ? -5.925 18.195 -24.162 1.000 62.759 174 GLN BBB N 1
ATOM 5503 C CA . GLN B 2 173 ? -5.988 17.254 -23.018 1.000 63.193 174 GLN BBB CA 1
ATOM 5504 C C . GLN B 2 173 ? -6.302 18.032 -21.737 1.000 59.731 174 GLN BBB C 1
ATOM 5505 O O . GLN B 2 173 ? -5.614 19.022 -21.447 1.000 56.955 174 GLN BBB O 1
ATOM 5519 N N . VAL B 2 174 ? -7.336 17.605 -21.013 1.000 58.961 175 VAL BBB N 1
ATOM 5520 C CA . VAL B 2 174 ? -7.771 18.219 -19.727 1.000 57.384 175 VAL BBB CA 1
ATOM 5521 C C . VAL B 2 174 ? -7.628 17.170 -18.638 1.000 56.753 175 VAL BBB C 1
ATOM 5522 O O . VAL B 2 174 ? -8.112 16.053 -18.854 1.000 56.135 175 VAL BBB O 1
ATOM 5535 N N . GLU B 2 175 ? -6.956 17.536 -17.543 1.000 59.244 176 GLU BBB N 1
ATOM 5536 C CA . GLU B 2 175 ? -6.869 16.737 -16.289 1.000 60.693 176 GLU BBB CA 1
ATOM 5537 C C . GLU B 2 175 ? -7.511 17.552 -15.165 1.000 56.599 176 GLU BBB C 1
ATOM 5538 O O . GLU B 2 175 ? -7.058 18.690 -14.945 1.000 55.305 176 GLU BBB O 1
ATOM 5550 N N . HIS B 2 176 ? -8.526 16.982 -14.499 1.000 54.773 177 HIS BBB N 1
ATOM 5551 C CA . HIS B 2 176 ? -9.275 17.595 -13.367 1.000 51.473 177 HIS BBB CA 1
ATOM 5552 C C . HIS B 2 176 ? -9.679 16.533 -12.344 1.000 52.743 177 HIS BBB C 1
ATOM 5553 O O . HIS B 2 176 ? -9.934 15.380 -12.704 1.000 52.305 177 HIS BBB O 1
ATOM 5568 N N . PRO B 2 177 ? -9.731 16.876 -11.037 1.000 54.046 178 PRO BBB N 1
ATOM 5569 C CA . PRO B 2 177 ? -10.036 15.894 -9.990 1.000 56.858 178 PRO BBB CA 1
ATOM 5570 C C . PRO B 2 177 ? -11.345 15.127 -10.224 1.000 58.275 178 PRO BBB C 1
ATOM 5571 O O . PRO B 2 177 ? -11.382 13.957 -9.912 1.000 62.181 178 PRO BBB O 1
ATOM 5582 N N . SER B 2 178 ? -12.344 15.759 -10.836 1.000 56.895 179 SER BBB N 1
ATOM 5583 C CA . SER B 2 178 ? -13.639 15.110 -11.186 1.000 57.935 179 SER BBB CA 1
ATOM 5584 C C . SER B 2 178 ? -13.497 13.973 -12.225 1.000 59.372 179 SER BBB C 1
ATOM 5585 O O . SER B 2 178 ? -14.484 13.233 -12.387 1.000 60.987 179 SER BBB O 1
ATOM 5593 N N . LEU B 2 179 ? -12.346 13.800 -12.895 1.000 59.330 180 LEU BBB N 1
ATOM 5594 C CA . LEU B 2 179 ? -12.183 12.864 -14.048 1.000 62.558 180 LEU BBB CA 1
ATOM 5595 C C . LEU B 2 179 ? -11.233 11.712 -13.688 1.000 66.931 180 LEU BBB C 1
ATOM 5596 O O . LEU B 2 179 ? -10.067 11.997 -13.387 1.000 70.691 180 LEU BBB O 1
ATOM 5612 N N . THR B 2 180 ? -11.672 10.454 -13.791 1.000 68.888 181 THR BBB N 1
ATOM 5613 C CA . THR B 2 180 ? -10.842 9.275 -13.429 1.000 72.925 181 THR BBB CA 1
ATOM 5614 C C . THR B 2 180 ? -9.582 9.255 -14.300 1.000 75.396 181 THR BBB C 1
ATOM 5615 O O . THR B 2 180 ? -8.567 8.715 -13.848 1.000 78.934 181 THR BBB O 1
ATOM 5626 N N . SER B 2 181 ? -9.660 9.800 -15.514 1.000 75.240 182 SER BBB N 1
ATOM 5627 C CA . SER B 2 181 ? -8.547 9.840 -16.490 1.000 76.577 182 SER BBB CA 1
ATOM 5628 C C . SER B 2 181 ? -8.614 11.141 -17.283 1.000 74.530 182 SER BBB C 1
ATOM 5629 O O . SER B 2 181 ? -9.529 11.940 -17.102 1.000 71.586 182 SER BBB O 1
ATOM 5637 N N . PRO B 2 182 ? -7.608 11.436 -18.134 1.000 74.896 183 PRO BBB N 1
ATOM 5638 C CA . PRO B 2 182 ? -7.625 12.658 -18.935 1.000 71.765 183 PRO BBB CA 1
ATOM 5639 C C . PRO B 2 182 ? -8.767 12.671 -19.958 1.000 70.083 183 PRO BBB C 1
ATOM 5640 O O . PRO B 2 182 ? -9.062 11.648 -20.504 1.000 72.127 183 PRO BBB O 1
ATOM 5651 N N . LEU B 2 183 ? -9.388 13.832 -20.148 1.000 67.263 184 LEU BBB N 1
ATOM 5652 C CA . LEU B 2 183 ? -10.357 14.136 -21.233 1.000 66.999 184 LEU BBB CA 1
ATOM 5653 C C . LEU B 2 183 ? -9.562 14.641 -22.445 1.000 65.915 184 LEU BBB C 1
ATOM 5654 O O . LEU B 2 183 ? -8.856 15.631 -22.292 1.000 66.005 184 LEU BBB O 1
ATOM 5670 N N . THR B 2 184 ? -9.608 13.996 -23.604 1.000 66.934 185 THR BBB N 1
ATOM 5671 C CA . THR B 2 184 ? -8.834 14.487 -24.771 1.000 66.160 185 THR BBB CA 1
ATOM 5672 C C . THR B 2 184 ? -9.771 14.672 -25.948 1.000 66.310 185 THR BBB C 1
ATOM 5673 O O . THR B 2 184 ? -10.326 13.700 -26.453 1.000 65.857 185 THR BBB O 1
ATOM 5684 N N . VAL B 2 185 ? -9.919 15.925 -26.331 1.000 67.291 186 VAL BBB N 1
ATOM 5685 C CA . VAL B 2 185 ? -10.794 16.400 -27.429 1.000 68.262 186 VAL BBB CA 1
ATOM 5686 C C . VAL B 2 185 ? -9.911 16.533 -28.680 1.000 70.655 186 VAL BBB C 1
ATOM 5687 O O . VAL B 2 185 ? -8.755 16.982 -28.552 1.000 69.627 186 VAL BBB O 1
ATOM 5700 N N . GLU B 2 186 ? -10.407 16.086 -29.837 1.000 73.053 187 GLU BBB N 1
ATOM 5701 C CA . GLU B 2 186 ? -9.674 16.129 -31.127 1.000 74.304 187 GLU BBB CA 1
ATOM 5702 C C . GLU B 2 186 ? -10.315 17.179 -32.041 1.000 71.057 187 GLU BBB C 1
ATOM 5703 O O . GLU B 2 186 ? -11.543 17.265 -32.095 1.000 68.725 187 GLU BBB O 1
ATOM 5715 N N . TRP B 2 187 ? -9.491 17.948 -32.740 1.000 70.138 188 TRP BBB N 1
ATOM 5716 C CA . TRP B 2 187 ? -9.932 18.902 -33.786 1.000 69.939 188 TRP BBB CA 1
ATOM 5717 C C . TRP B 2 187 ? -9.100 18.686 -35.056 1.000 71.402 188 TRP BBB C 1
ATOM 5718 O O . TRP B 2 187 ? -7.877 18.836 -34.998 1.000 70.044 188 TRP BBB O 1
ATOM 5739 N N . ARG B 2 188 ? -9.749 18.272 -36.143 1.000 75.482 189 ARG BBB N 1
ATOM 5740 C CA . ARG B 2 188 ? -9.127 18.077 -37.483 1.000 80.711 189 ARG BBB CA 1
ATOM 5741 C C . ARG B 2 188 ? -9.389 19.339 -38.316 1.000 80.700 189 ARG BBB C 1
ATOM 5742 O O . ARG B 2 188 ? -10.528 19.818 -38.324 1.000 76.539 189 ARG BBB O 1
ATOM 5763 N N . ALA B 2 189 ? -8.347 19.888 -38.947 1.000 85.389 190 ALA BBB N 1
ATOM 5764 C CA . ALA B 2 189 ? -8.401 21.074 -39.846 1.000 87.088 190 ALA BBB CA 1
ATOM 5765 C C . ALA B 2 189 ? -9.532 20.937 -40.888 1.000 84.714 190 ALA BBB C 1
ATOM 5766 O O . ALA B 2 189 ? -9.733 19.928 -41.575 1.000 82.678 190 ALA BBB O 1
ATOM 5773 N N . ARG C 3 1 ? -29.030 21.371 8.591 1.000 63.770 1 ARG CCC N 1
ATOM 5774 C CA . ARG C 3 1 ? -28.562 20.334 9.558 1.000 63.717 1 ARG CCC CA 1
ATOM 5775 C C . ARG C 3 1 ? -27.652 20.985 10.606 1.000 59.723 1 ARG CCC C 1
ATOM 5776 O O . ARG C 3 1 ? -28.044 20.988 11.780 1.000 63.590 1 ARG CCC O 1
ATOM 5799 N N . LYS C 3 2 ? -26.479 21.485 10.231 1.000 54.715 2 LYS CCC N 1
ATOM 5800 C CA . LYS C 3 2 ? -25.472 21.982 11.211 1.000 54.546 2 LYS CCC CA 1
ATOM 5801 C C . LYS C 3 2 ? -25.299 23.485 11.025 1.000 49.875 2 LYS CCC C 1
ATOM 5802 O O . LYS C 3 2 ? -25.256 23.980 9.904 1.000 46.142 2 LYS CCC O 1
ATOM 5821 N N . PRO C 3 3 ? -25.239 24.266 12.121 1.000 47.127 3 PRO CCC N 1
ATOM 5822 C CA . PRO C 3 3 ? -25.160 25.716 12.020 1.000 45.731 3 PRO CCC CA 1
ATOM 5823 C C . PRO C 3 3 ? -23.710 26.167 11.868 1.000 46.497 3 PRO CCC C 1
ATOM 5824 O O . PRO C 3 3 ? -22.859 25.555 12.501 1.000 48.476 3 PRO CCC O 1
ATOM 5835 N N . PHE C 3 4 ? -23.459 27.174 11.025 1.000 45.113 4 PHE CCC N 1
ATOM 5836 C CA . PHE C 3 4 ? -22.170 27.914 10.981 1.000 44.380 4 PHE CCC CA 1
ATOM 5837 C C . PHE C 3 4 ? -22.185 28.897 12.156 1.000 45.355 4 PHE CCC C 1
ATOM 5838 O O . PHE C 3 4 ? -23.216 29.536 12.431 1.000 44.247 4 PHE CCC O 1
ATOM 5855 N N . GLN C 3 5 ? -21.041 28.983 12.816 1.000 47.319 5 GLN CCC N 1
ATOM 5856 C CA . GLN C 3 5 ? -20.757 29.778 14.027 1.000 49.615 5 GLN CCC CA 1
ATOM 5857 C C . GLN C 3 5 ? -20.026 31.026 13.549 1.000 45.193 5 GLN CCC C 1
ATOM 5858 O O . GLN C 3 5 ? -19.060 30.869 12.793 1.000 43.897 5 GLN CCC O 1
ATOM 5872 N N . SER C 3 6 ? -20.450 32.213 13.936 1.000 42.845 6 SER C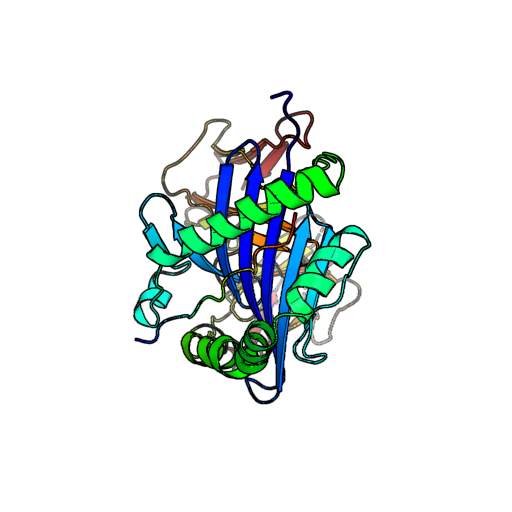CC N 1
ATOM 5873 C CA . SER C 3 6 ? -19.645 33.444 13.756 1.000 43.870 6 SER CCC CA 1
ATOM 5874 C C . SER C 3 6 ? -18.879 33.748 15.052 1.000 44.992 6 SER CCC C 1
ATOM 5875 O O . SER C 3 6 ? -19.374 33.336 16.117 1.000 45.387 6 SER CCC O 1
ATOM 5883 N N . VAL C 3 7 ? -17.744 34.457 14.945 1.000 44.683 7 VAL CCC N 1
ATOM 5884 C CA . VAL C 3 7 ? -17.018 35.124 16.072 1.000 45.261 7 VAL CCC CA 1
ATOM 5885 C C . VAL C 3 7 ? -17.269 36.623 15.918 1.000 45.893 7 VAL CCC C 1
ATOM 5886 O O . VAL C 3 7 ? -17.595 37.075 14.769 1.000 49.298 7 VAL CCC O 1
ATOM 5899 N N . ILE C 3 8 ? -17.216 37.380 17.005 1.000 42.391 8 ILE CCC N 1
ATOM 5900 C CA . ILE C 3 8 ? -17.495 38.840 16.922 1.000 42.671 8 ILE CCC CA 1
ATOM 5901 C C . ILE C 3 8 ? -16.175 39.589 17.068 1.000 43.131 8 ILE CCC C 1
ATOM 5902 O O . ILE C 3 8 ? -15.336 39.147 17.818 1.000 41.449 8 ILE CCC O 1
ATOM 5918 N N . ALA C 3 9 ? -15.994 40.690 16.354 1.000 43.992 9 ALA CCC N 1
ATOM 5919 C CA . ALA C 3 9 ? -14.835 41.569 16.581 1.000 45.630 9 ALA CCC CA 1
ATOM 5920 C C . ALA C 3 9 ? -14.800 41.946 18.071 1.000 46.613 9 ALA CCC C 1
ATOM 5921 O O . ALA C 3 9 ? -15.866 42.048 18.708 1.000 47.093 9 ALA CCC O 1
ATOM 5928 N N . ASP C 3 10 ? -13.604 42.130 18.601 1.000 48.329 10 ASP CCC N 1
ATOM 5929 C CA . ASP C 3 10 ? -13.357 42.836 19.877 1.000 50.477 10 ASP CCC CA 1
ATOM 5930 C C . ASP C 3 10 ? -13.498 44.341 19.640 1.000 51.113 10 ASP CCC C 1
ATOM 5931 O O . ASP C 3 10 ? -13.074 44.830 18.559 1.000 50.042 10 ASP CCC O 1
ATOM 5940 N N . THR C 3 11 ? -14.060 45.051 20.620 1.000 52.838 11 THR CCC N 1
ATOM 5941 C CA . THR C 3 11 ? -14.194 46.535 20.642 1.000 55.207 11 THR CCC CA 1
ATOM 5942 C C . THR C 3 11 ? -12.921 47.162 21.205 1.000 54.861 11 THR CCC C 1
ATOM 5943 O O . THR C 3 11 ? -12.454 46.716 22.265 1.000 55.012 11 THR CCC O 1
ATOM 5954 N N . GLY C 3 12 ? -12.371 48.141 20.496 1.000 56.279 12 GLY CCC N 1
ATOM 5955 C CA . GLY C 3 12 ? -11.098 48.788 20.863 1.000 57.390 12 GLY CCC CA 1
ATOM 5956 C C . GLY C 3 12 ? -11.314 49.829 21.948 1.000 57.179 12 GLY CCC C 1
ATOM 5957 O O . GLY C 3 12 ? -12.451 50.059 22.331 1.000 54.862 12 GLY CCC O 1
ATOM 5961 N N . ILE C 3 13 ? -10.236 50.484 22.357 1.000 60.128 13 ILE CCC N 1
ATOM 5962 C CA . ILE C 3 13 ? -10.191 51.471 23.474 1.000 62.586 13 ILE CCC CA 1
ATOM 5963 C C . ILE C 3 13 ? -10.192 52.883 22.898 1.000 64.904 13 ILE CCC C 1
ATOM 5964 O O . ILE C 3 13 ? -9.608 53.081 21.828 1.000 63.689 13 ILE CCC O 1
ATOM 5980 N N . SER C 3 14 ? -10.766 53.842 23.620 1.000 71.093 14 SER CCC N 1
ATOM 5981 C CA . SER C 3 14 ? -10.634 55.287 23.305 1.000 74.143 14 SER CCC CA 1
ATOM 5982 C C . SER C 3 14 ? -9.684 55.968 24.299 1.000 73.888 14 SER CCC C 1
ATOM 5983 O O . SER C 3 14 ? -9.111 57.016 23.971 1.000 76.198 14 SER CCC O 1
#

Nearest PDB structures (foldseek):
  7o00-assembly1_BBB  TM=1.006E+00  e=1.329E-36  Homo sapiens
  8euq-assembly2_G  TM=9.765E-01  e=2.552E-32  Influenza A virus
  4h25-assembly2_E  TM=9.875E-01  e=2.582E-31  Homo sapiens
  2icw-assembly1_B  TM=9.827E-01  e=2.214E-30  Homo sapiens
  4ah2-assembly1_B  TM=9.788E-01  e=1.877E-30  Homo sapiens

Sequence (371 aa):
EHVIIQAEFYLNPDQSGEFMFDFDGDEIFHVDMAKKETVWRLEEFGRFASFEAQGALANIAVDKANLEIMTKRSNYTPITNVPPEVTVLTNSPVELREPNVLICFIDKFTPPVVNVTWLRNGKPVTTGVSETVFLPREDHLFRKFHYLPFLPSTEDVYDCRVEHWGLDEPLLKHWEFDTRPRFLEQVKHECHFFNGTERVRFLDRYFYHQEEYVRFDSDVGEYRAVTELGRPDAEYWNSQKDLLEQKRAAVDTYCRHNYGVGESFTVQRRVYPEVTVYPAKTNLLVCSVNGFYPGSIEVRWFRNGQEEKTGVVSTGLIQNGDWTFQTLVMLETVPEVYTCQVEHPSLTSPLTVEWRARKPFQSVIADTGIS

=== Feature glossary ===
Legend for the data blocks above and below:

— What the protein is —

Sequence gives the chain of amino acids in standard one-letter code (A=alanine, C=cysteine, …, Y=tyrosine), read N→C. It is the only feature that is directly encoded by the gene; all structural features are derived from the folded form of this sequence.

The annotation block draws on four external resources. InterPro: which protein families and domains the sequence belongs to. GO: standardized terms for what the protein does, what process it participates in, and where in the cell it acts. CATH: which structural fold it has in the CATH hierarchy. Organism: the species of origin.

— Where its atoms are —

Atomic coordinates in PDBx/mmCIF format — the same representation the Protein Data Bank distributes. Each line of the _atom_site loop places one backbone atom in Cartesian space (units: ångströms, origin: arbitrary).

Six rendered views show the 3D structure from the faces of a cube — i.e. along ±x, ±y, ±z. Rendering representation is drawn randomly per protein from cartoon (secondary-structure ribbons), sticks (backbone bonds), or molecular surface; coloring is either N→C rainbow (blue at the N-terminus through red at the C-terminus) or one color per chain.

— Local backbone conformation —

DSSP 8-state secondary structure assigns each residue one of H (α-helix), G (3₁₀-helix), I (π-helix), E (extended β-strand), B (isolated β-bridge), T (hydrogen-bonded turn), S (bend), or '-' (coil). The assignment is computed from backbone hydrogen-bond geometry via the Kabsch–Sander algorithm.

P-SEA three-state annotation labels each residue as helix, strand, or coil based purely on the geometry of the Cα trace. It serves as a fallback when the full backbone (and thus DSSP) is unavailable.

φ (phi) and ψ (psi) are the two rotatable backbone dihedrals per residue: φ is the C(i-1)–N–Cα–C torsion, ψ is the N–Cα–C–N(i+1) torsion, both in degrees on (−180°, 180°]. α-helical residues cluster near (−60°, −45°); β-strand residues near (−120°, +130°). A Ramachandran plot is simply a scatter of (φ, ψ) for every residue.

— Global shape and packing —

Radius of gyration (Rg) is the root-mean-square distance of Cα atoms from their centroid — a single number for overall size and compactness. A globular domain of N residues has Rg ≈ 2.2·N^0.38 Å; an extended or disordered chain has a much larger Rg. The Cα contact count is the number of residue pairs whose Cα atoms are within 8 Å and are more than four positions apart in sequence — a standard proxy for tertiary packing density. The bounding box is the smallest axis-aligned box enclosing all Cα atoms.

Accessible surface area quantifies burial. A residue with SASA near zero is packed into the hydrophobic core; one with SASA >100 Å² sits on the surface. Computed here via the Shrake–Rupley numerical algorithm with a 1.4 Å probe.

The contact map is a binary N×N matrix image: pixel (i, j) is dark where Cα_i and Cα_j are within 8 Å and |i−j|>4. Because the |i−j|>4 filter removes local helical contacts, off-diagonal stripes parallel to the main diagonal indicate parallel β-sheets; stripes perpendicular to it indicate antiparallel β-sheets. The Ramachandran plot scatters every residue's (φ, ψ) pair against the sterically allowed regions. The PAE heatmap renders the predicted-aligned-error matrix.

— Structural neighborhood —

A 3Di character summarizes, for each residue, the relative orientation of the Cα frame of its nearest spatial neighbor. Because it encodes fold topology rather than chemistry, 3Di alignments detect remote structural similarity that sequence alignment misses.

Structural nearest neighbors (via Foldseek easy-search vs the PDB). Reported per hit: target PDB id, E-value, and alignment TM-score. A TM-score above ~0.5 is the conventional threshold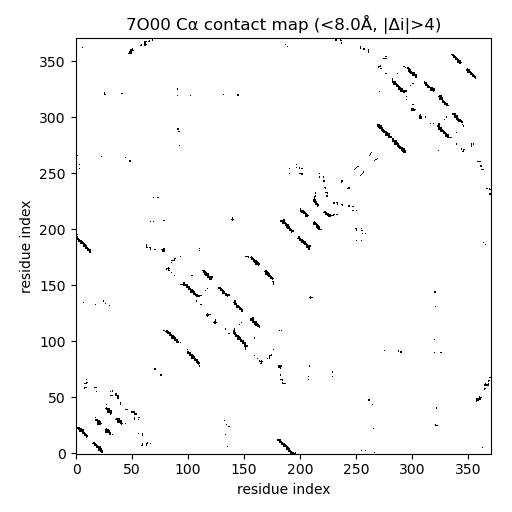 for 'same fold'.

— Confidence and disorder —

For AlphaFold models, the B-factor field carries pLDDT — the model's own estimate of local accuracy on a 0–100 scale. Regions with pLDDT<50 should be treated as essentially unmodeled; they often correspond to intrinsically disordered segments.

B-factor (Debye–Waller factor) reflects atomic displacement in the crystal lattice. It is an experimental observable (units Å²), not a prediction; low values mean the atom is pinned down, high values mean it moves or is heterogeneous across the crystal.

Predicted Aligned Error (PAE) is an AlphaFold confidence matrix: entry (i, j) is the expected error in the position of residue j, in ångströms, when the prediction is superimposed on the true structure at residue i. Low PAE within a block of residues means that block is internally rigid and well-predicted; high PAE between two blocks means their relative placement is uncertain even if each block individually is confident.